Protein AF-A0A5C6DNH9-F1 (afdb_monomer_lite)

Structure (mmCIF, N/CA/C/O backbone):
data_AF-A0A5C6DNH9-F1
#
_entry.id   AF-A0A5C6DNH9-F1
#
loop_
_atom_site.group_PDB
_atom_site.id
_atom_site.type_symbol
_atom_site.label_atom_id
_atom_site.label_alt_id
_atom_site.label_comp_id
_atom_site.label_asym_id
_atom_site.label_entity_id
_atom_site.label_seq_id
_atom_site.pdbx_PDB_ins_code
_atom_site.Cartn_x
_atom_site.Cartn_y
_atom_site.Cartn_z
_atom_site.occupancy
_atom_site.B_iso_or_equiv
_atom_site.auth_seq_id
_atom_site.auth_comp_id
_atom_site.auth_asym_id
_atom_site.auth_atom_id
_atom_site.pdbx_PDB_model_num
ATOM 1 N N . MET A 1 1 ? -63.353 -4.041 6.474 1.00 52.16 1 MET A N 1
ATOM 2 C CA . MET A 1 1 ? -62.660 -2.887 5.861 1.00 52.16 1 MET A CA 1
ATOM 3 C C . MET A 1 1 ? -61.493 -2.494 6.761 1.00 52.16 1 MET A C 1
ATOM 5 O O . MET A 1 1 ? -61.759 -2.067 7.883 1.00 52.16 1 MET A O 1
ATOM 9 N N . PRO A 1 2 ? -60.228 -2.718 6.358 1.00 48.72 2 PRO A N 1
ATOM 10 C CA . PRO A 1 2 ? -59.071 -2.361 7.176 1.00 48.72 2 PRO A CA 1
ATOM 11 C C . PRO A 1 2 ? -58.943 -0.836 7.259 1.00 48.72 2 PRO A C 1
ATOM 13 O O . PRO A 1 2 ? -59.180 -0.130 6.280 1.00 48.72 2 PRO A O 1
ATOM 16 N N . ARG A 1 3 ? -58.626 -0.316 8.449 1.00 52.75 3 ARG A N 1
ATOM 17 C CA . ARG A 1 3 ? -58.593 1.125 8.727 1.00 52.75 3 ARG A CA 1
ATOM 18 C C . ARG A 1 3 ? -57.374 1.770 8.037 1.00 52.75 3 ARG A C 1
ATOM 20 O O . ARG A 1 3 ? -56.253 1.433 8.414 1.00 52.75 3 ARG A O 1
ATOM 27 N N . PRO A 1 4 ? -57.551 2.751 7.130 1.00 67.19 4 PRO A N 1
ATOM 28 C CA . PRO A 1 4 ? -56.453 3.375 6.373 1.00 67.19 4 PRO A CA 1
ATOM 29 C C . PRO A 1 4 ? -55.418 4.102 7.250 1.00 67.19 4 PRO A C 1
ATOM 31 O O . PRO A 1 4 ? -54.292 4.333 6.824 1.00 67.19 4 PRO A O 1
ATOM 34 N N . LYS A 1 5 ? -55.760 4.409 8.508 1.00 65.56 5 LYS A N 1
ATOM 35 C CA . LYS A 1 5 ? -54.849 5.058 9.462 1.00 65.56 5 LYS A CA 1
ATOM 36 C C . LYS A 1 5 ? -53.713 4.148 9.945 1.00 65.56 5 LYS A C 1
ATOM 38 O O . LYS A 1 5 ? -52.644 4.651 10.251 1.00 65.56 5 LYS A O 1
ATOM 43 N N . LEU A 1 6 ? -53.920 2.829 9.980 1.00 67.12 6 LEU A N 1
ATOM 44 C CA . LEU A 1 6 ? -52.903 1.882 10.460 1.00 67.12 6 LEU A CA 1
ATOM 45 C C . LEU A 1 6 ? -51.813 1.639 9.405 1.00 67.12 6 LEU A C 1
ATOM 47 O O . LEU A 1 6 ? -50.648 1.499 9.756 1.00 67.12 6 LEU A O 1
ATOM 51 N N . LEU A 1 7 ? -52.179 1.687 8.119 1.00 64.75 7 LEU A N 1
ATOM 52 C CA . LEU A 1 7 ? -51.222 1.600 7.013 1.00 64.75 7 LEU A CA 1
ATOM 53 C C . LEU A 1 7 ? -50.341 2.855 6.923 1.00 64.75 7 LEU A C 1
ATOM 55 O O . LEU A 1 7 ? -49.139 2.741 6.724 1.00 64.75 7 LEU A O 1
ATOM 59 N N . ALA A 1 8 ? -50.923 4.043 7.124 1.00 71.50 8 ALA A N 1
ATOM 60 C CA . ALA A 1 8 ? -50.179 5.302 7.092 1.00 71.50 8 ALA A CA 1
ATOM 61 C C . ALA A 1 8 ? -49.162 5.417 8.243 1.00 71.50 8 ALA A C 1
ATOM 63 O O . ALA A 1 8 ? -48.050 5.887 8.028 1.00 71.50 8 ALA A O 1
ATOM 64 N N . SER A 1 9 ? -49.506 4.945 9.448 1.00 70.06 9 SER A N 1
ATOM 65 C CA . SER A 1 9 ? -48.576 4.931 10.586 1.00 70.06 9 SER A CA 1
ATOM 66 C C . SER A 1 9 ? -47.449 3.903 10.432 1.00 70.06 9 SER A C 1
ATOM 68 O O . SER A 1 9 ? -46.332 4.178 10.858 1.00 70.06 9 SER A O 1
ATOM 70 N N . LEU A 1 10 ? -47.709 2.758 9.789 1.00 64.44 10 LEU A N 1
ATOM 71 C CA . LEU A 1 10 ? -46.668 1.779 9.450 1.00 64.44 10 LEU A CA 1
ATOM 72 C C . LEU A 1 10 ? -45.709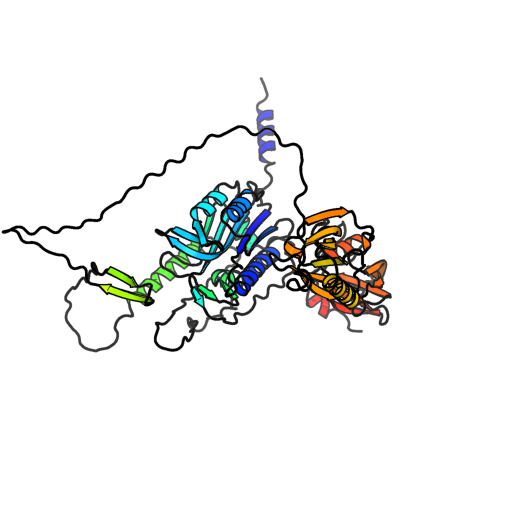 2.313 8.377 1.00 64.44 10 LEU A C 1
ATOM 74 O O . LEU A 1 10 ? -44.506 2.140 8.526 1.00 64.44 10 LEU A O 1
ATOM 78 N N . LEU A 1 11 ? -46.219 3.028 7.365 1.00 67.19 11 LEU A N 1
ATOM 79 C CA . LEU A 1 11 ? -45.390 3.617 6.305 1.00 67.19 11 LEU A CA 1
ATOM 80 C C . LEU A 1 11 ? -44.480 4.752 6.820 1.00 67.19 11 LEU A C 1
ATOM 82 O O . LEU A 1 11 ? -43.328 4.861 6.407 1.00 67.19 11 LEU A O 1
ATOM 86 N N . LEU A 1 12 ? -44.981 5.586 7.741 1.00 63.97 12 LEU A N 1
ATOM 87 C CA . LEU A 1 12 ? -44.195 6.658 8.368 1.00 63.97 12 LEU A CA 1
ATOM 88 C C . LEU A 1 12 ? -43.147 6.126 9.357 1.00 63.97 12 LEU A C 1
ATOM 90 O O . LEU A 1 12 ? -42.064 6.695 9.442 1.00 63.97 12 LEU A O 1
ATOM 94 N N . ALA A 1 13 ? -43.432 5.027 10.063 1.00 61.78 13 ALA A N 1
ATOM 95 C CA . ALA A 1 13 ? -42.454 4.384 10.941 1.00 61.78 13 ALA A CA 1
ATOM 96 C C . ALA A 1 13 ? -41.320 3.703 10.153 1.00 61.78 13 ALA A C 1
ATOM 98 O O . ALA A 1 13 ? -40.177 3.740 10.595 1.00 61.78 13 ALA A O 1
ATOM 99 N N . SER A 1 14 ? -41.601 3.146 8.966 1.00 58.88 14 SER A N 1
ATOM 100 C CA . SER A 1 14 ? -40.568 2.563 8.095 1.00 58.88 14 SER A CA 1
ATOM 101 C C . SER A 1 14 ? -39.658 3.599 7.424 1.00 58.88 14 SER A C 1
ATOM 103 O O . SER A 1 14 ? -38.517 3.280 7.120 1.00 58.88 14 SER A O 1
ATOM 105 N N . LEU A 1 15 ? -40.124 4.837 7.221 1.00 57.81 15 LEU A N 1
ATOM 106 C CA . LEU A 1 15 ? -39.320 5.915 6.623 1.00 57.81 15 LEU A CA 1
ATOM 107 C C . LEU A 1 15 ? -38.423 6.641 7.642 1.00 57.81 15 LEU A C 1
ATOM 109 O O . LEU A 1 15 ? -37.451 7.277 7.252 1.00 57.81 15 LEU A O 1
ATOM 113 N N . ALA A 1 16 ? -38.725 6.544 8.941 1.00 55.66 16 ALA A N 1
ATOM 114 C CA . ALA A 1 16 ? -37.936 7.165 10.012 1.00 55.66 16 ALA A CA 1
ATOM 115 C C . ALA A 1 16 ? -36.774 6.286 10.521 1.00 55.66 16 ALA A C 1
ATOM 117 O O . ALA A 1 16 ? -36.030 6.709 11.401 1.00 55.66 16 ALA A O 1
ATOM 118 N N . LEU A 1 17 ? -36.635 5.068 9.988 1.00 54.50 17 LEU A N 1
ATOM 119 C CA . LEU A 1 17 ? -35.611 4.090 10.367 1.00 54.50 17 LEU A CA 1
ATOM 120 C C . LEU A 1 17 ? -34.578 3.849 9.263 1.00 54.50 17 LEU A C 1
ATOM 122 O O . LEU A 1 17 ? -33.824 2.890 9.367 1.00 54.50 17 LEU A O 1
ATOM 126 N N . CYS A 1 18 ? -34.514 4.686 8.224 1.00 52.69 18 CYS A N 1
ATOM 127 C CA . CYS A 1 18 ? -33.343 4.688 7.353 1.00 52.69 18 CYS A CA 1
ATOM 128 C C . CYS A 1 18 ? -32.177 5.252 8.179 1.00 52.69 18 CYS A C 1
ATOM 130 O O . CYS A 1 18 ? -32.200 6.457 8.458 1.00 52.69 18 CYS A O 1
ATOM 132 N N . PRO A 1 19 ? -31.211 4.427 8.638 1.00 57.03 19 PRO A N 1
ATOM 133 C CA . PRO A 1 19 ? -30.009 4.962 9.254 1.00 57.03 19 PRO A CA 1
ATOM 134 C C . PRO A 1 19 ? -29.428 5.982 8.278 1.00 57.03 19 PRO A C 1
ATOM 136 O O . PRO A 1 19 ? -29.387 5.743 7.072 1.00 57.03 19 PRO A O 1
ATOM 139 N N . SER A 1 20 ? -29.082 7.163 8.784 1.00 51.62 20 SER A N 1
ATOM 140 C CA . SER A 1 20 ? -28.405 8.172 7.983 1.00 51.62 20 SER A CA 1
ATOM 141 C C . SER A 1 20 ? -27.136 7.539 7.420 1.00 51.62 20 SER A C 1
ATOM 143 O O . SER A 1 20 ? -26.208 7.266 8.182 1.00 51.62 20 SER A O 1
ATOM 145 N N . ALA A 1 21 ? -27.178 7.293 6.115 1.00 54.09 21 ALA A N 1
ATOM 146 C CA . ALA A 1 21 ? -26.143 6.837 5.202 1.00 54.09 21 ALA A CA 1
ATOM 147 C C . ALA A 1 21 ? -24.897 7.739 5.278 1.00 54.09 21 ALA A C 1
ATOM 149 O O . ALA A 1 21 ? -24.636 8.587 4.427 1.00 54.09 21 ALA A O 1
ATOM 150 N N . ASN A 1 22 ? -24.172 7.642 6.389 1.00 56.81 22 ASN A N 1
ATOM 151 C CA . ASN A 1 22 ? -22.801 8.101 6.469 1.00 56.81 22 ASN A CA 1
ATOM 152 C C . ASN A 1 22 ? -21.964 6.973 5.890 1.00 56.81 22 ASN A C 1
ATOM 154 O O . ASN A 1 22 ? -22.113 5.837 6.336 1.00 56.81 22 ASN A O 1
ATOM 158 N N . ALA A 1 23 ? -21.091 7.292 4.937 1.00 59.38 23 ALA A N 1
ATOM 159 C CA . ALA A 1 23 ? -20.119 6.332 4.451 1.00 59.38 23 ALA A CA 1
ATOM 160 C C . ALA A 1 23 ? -19.394 5.694 5.642 1.00 59.38 23 ALA A C 1
ATOM 162 O O . ALA A 1 23 ? -18.852 6.401 6.497 1.00 59.38 23 ALA A O 1
ATOM 163 N N . GLU A 1 24 ? -19.502 4.375 5.782 1.00 87.56 24 GLU A N 1
ATOM 164 C CA . GLU A 1 24 ? -19.132 3.738 7.044 1.00 87.56 24 GLU A CA 1
ATOM 165 C C . GLU A 1 24 ? -17.628 3.463 7.071 1.00 87.56 24 GLU A C 1
ATOM 167 O O . GLU A 1 24 ? -16.985 3.658 8.109 1.00 87.56 24 GLU A O 1
ATOM 172 N N . ARG A 1 25 ? -17.046 3.115 5.913 1.00 96.69 25 ARG A N 1
ATOM 173 C CA . ARG A 1 25 ? -15.617 2.837 5.755 1.00 96.69 25 ARG A CA 1
ATOM 174 C C . ARG A 1 25 ? -15.030 3.371 4.446 1.00 96.69 25 ARG A C 1
ATOM 176 O O . ARG A 1 25 ? -15.693 3.528 3.422 1.00 96.69 25 ARG A O 1
ATOM 183 N N . LEU A 1 26 ? -13.721 3.590 4.487 1.00 97.75 26 LEU A N 1
ATOM 184 C CA . LEU A 1 26 ? -12.861 3.933 3.368 1.00 97.75 26 LEU A CA 1
ATOM 185 C C . LEU A 1 26 ? -11.859 2.798 3.129 1.00 97.75 26 LEU A C 1
ATOM 187 O O . LEU A 1 26 ? -10.999 2.523 3.966 1.00 97.75 26 LEU A O 1
ATOM 191 N N . PHE A 1 27 ? -11.951 2.155 1.969 1.00 98.25 27 PHE A N 1
ATOM 192 C CA . PHE A 1 27 ? -11.012 1.136 1.512 1.00 98.25 27 PHE A CA 1
ATOM 193 C C . PHE A 1 27 ? -9.989 1.767 0.576 1.00 98.25 27 PHE A C 1
ATOM 195 O O . PHE A 1 27 ? -10.361 2.343 -0.441 1.00 98.25 27 PHE A O 1
ATOM 202 N N . VAL A 1 28 ? -8.703 1.631 0.880 1.00 98.31 28 VAL A N 1
ATOM 203 C CA . VAL A 1 28 ? -7.607 2.170 0.070 1.00 98.31 28 VAL A CA 1
ATOM 204 C C . VAL A 1 28 ? -6.694 1.025 -0.352 1.00 98.31 28 VAL A C 1
ATOM 206 O O . VAL A 1 28 ? -6.032 0.409 0.479 1.00 98.31 28 VAL A O 1
ATOM 209 N N . LEU A 1 29 ? -6.651 0.734 -1.649 1.00 98.31 29 LEU A N 1
ATOM 210 C CA . LEU A 1 29 ? -5.720 -0.205 -2.261 1.00 98.31 29 LEU A CA 1
ATOM 211 C C . LEU A 1 29 ? -4.593 0.580 -2.935 1.00 98.31 29 LEU A C 1
ATOM 213 O O . LEU A 1 29 ? -4.816 1.243 -3.946 1.00 98.31 29 LEU A O 1
ATOM 217 N N . ILE A 1 30 ? -3.388 0.488 -2.384 1.00 98.25 30 ILE A N 1
ATOM 218 C CA . ILE A 1 30 ? -2.192 1.161 -2.893 1.00 98.25 30 ILE A CA 1
ATOM 219 C C . ILE A 1 30 ? -1.320 0.111 -3.581 1.00 98.25 30 ILE A C 1
ATOM 221 O O . ILE A 1 30 ? -0.808 -0.798 -2.929 1.00 98.25 30 ILE A O 1
ATOM 225 N N . ALA A 1 31 ? -1.155 0.226 -4.894 1.00 98.25 31 ALA A N 1
ATOM 226 C CA . ALA A 1 31 ? -0.317 -0.651 -5.699 1.00 98.25 31 ALA A CA 1
ATOM 227 C C . ALA A 1 31 ? 0.912 0.118 -6.194 1.00 98.25 31 ALA A C 1
ATOM 229 O O . ALA A 1 31 ? 0.771 1.059 -6.975 1.00 98.25 31 ALA A O 1
ATOM 230 N N . GLY A 1 32 ? 2.104 -0.273 -5.735 1.00 97.75 32 GLY A N 1
ATOM 231 C CA . GLY A 1 32 ? 3.360 0.393 -6.075 1.00 97.75 32 GLY A CA 1
ATOM 232 C C . GLY A 1 32 ? 4.406 -0.534 -6.683 1.00 97.75 32 GLY A C 1
ATOM 233 O O . GLY A 1 32 ? 4.856 -1.475 -6.031 1.00 97.75 32 GLY A O 1
ATOM 234 N N . ASP A 1 33 ? 4.827 -0.256 -7.918 1.00 96.50 33 ASP A N 1
ATOM 235 C CA . ASP A 1 33 ? 5.885 -0.988 -8.620 1.00 96.50 33 ASP A CA 1
ATOM 236 C C . ASP A 1 33 ? 7.262 -0.740 -7.981 1.00 96.50 33 ASP A C 1
ATOM 238 O O . ASP A 1 33 ? 8.076 0.050 -8.455 1.00 96.50 33 ASP A O 1
ATOM 242 N N . THR A 1 34 ? 7.542 -1.453 -6.894 1.00 96.62 34 THR A N 1
ATOM 243 C CA . THR A 1 34 ? 8.844 -1.447 -6.214 1.00 96.62 34 THR A CA 1
ATOM 244 C C . THR A 1 34 ? 9.829 -2.456 -6.811 1.00 96.62 34 THR A C 1
ATOM 246 O O . THR A 1 34 ? 10.883 -2.704 -6.231 1.00 96.62 34 THR A O 1
ATOM 249 N N . SER A 1 35 ? 9.522 -3.048 -7.973 1.00 93.69 35 SER A N 1
ATOM 250 C CA . SER A 1 35 ? 10.409 -4.025 -8.622 1.00 93.69 35 SER A CA 1
ATOM 251 C C . SER A 1 35 ? 11.629 -3.384 -9.289 1.00 93.69 35 SER A C 1
ATOM 253 O O . SER A 1 35 ? 12.646 -4.044 -9.504 1.00 93.69 35 SER A O 1
ATOM 255 N N . ASN A 1 36 ? 11.539 -2.093 -9.608 1.00 91.25 36 ASN A N 1
ATOM 256 C CA . ASN A 1 36 ? 12.603 -1.334 -10.242 1.00 91.25 36 ASN A CA 1
ATOM 257 C C . ASN A 1 36 ? 13.508 -0.676 -9.192 1.00 91.25 36 ASN A C 1
ATOM 259 O O . ASN A 1 36 ? 13.143 0.345 -8.611 1.00 91.25 36 ASN A O 1
ATOM 263 N N . GLU A 1 37 ? 14.721 -1.211 -9.024 1.00 91.06 37 GLU A N 1
ATOM 264 C CA . GLU A 1 37 ? 15.728 -0.738 -8.056 1.00 91.06 37 GLU A CA 1
ATOM 265 C C . GLU A 1 37 ? 16.055 0.765 -8.159 1.00 91.06 37 GLU A C 1
ATOM 267 O O . GLU A 1 37 ? 16.516 1.368 -7.196 1.00 91.06 37 GLU A O 1
ATOM 272 N N . VAL A 1 38 ? 15.836 1.404 -9.316 1.00 88.81 38 VAL A N 1
ATOM 273 C CA . VAL A 1 38 ? 16.143 2.835 -9.509 1.00 88.81 38 VAL A CA 1
ATOM 274 C C . VAL A 1 38 ? 15.109 3.743 -8.839 1.00 88.81 38 VAL A C 1
ATOM 276 O O . VAL A 1 38 ? 15.419 4.886 -8.501 1.00 88.81 38 VAL A O 1
ATOM 279 N N . VAL A 1 39 ? 13.871 3.273 -8.697 1.00 91.56 39 VAL A N 1
ATOM 280 C CA . VAL A 1 39 ? 12.738 4.079 -8.215 1.00 91.56 39 VAL A CA 1
ATOM 281 C C . VAL A 1 39 ? 12.027 3.462 -7.014 1.00 91.56 39 VAL A C 1
ATOM 283 O O . VAL A 1 39 ? 11.121 4.095 -6.474 1.00 91.56 39 VAL A O 1
ATOM 286 N N . SER A 1 40 ? 12.417 2.250 -6.606 1.00 92.75 40 SER A N 1
ATOM 287 C CA . SER A 1 40 ? 11.776 1.475 -5.541 1.00 92.75 40 SER A CA 1
ATOM 288 C C . SER A 1 40 ? 11.642 2.285 -4.261 1.00 92.75 40 SER A C 1
ATOM 290 O O . SER A 1 40 ? 10.551 2.357 -3.707 1.00 92.75 40 SER A O 1
ATOM 292 N N . ASP A 1 41 ? 12.711 2.968 -3.852 1.00 90.12 41 ASP A N 1
ATOM 293 C CA . ASP A 1 41 ? 12.749 3.738 -2.608 1.00 90.12 41 ASP A CA 1
ATOM 294 C C . ASP A 1 41 ? 11.771 4.920 -2.644 1.00 90.12 41 ASP A C 1
ATOM 296 O O . ASP A 1 41 ? 11.051 5.173 -1.678 1.00 90.12 41 ASP A O 1
ATOM 300 N N . GLY A 1 42 ? 11.707 5.636 -3.773 1.00 90.81 42 GLY A N 1
ATOM 301 C CA . GLY A 1 42 ? 10.772 6.746 -3.961 1.00 90.81 42 GLY A CA 1
ATOM 302 C C . GLY A 1 42 ? 9.314 6.283 -4.007 1.00 90.81 42 GLY A C 1
ATOM 303 O O . GLY A 1 42 ? 8.441 6.932 -3.430 1.00 90.81 42 GLY A O 1
ATOM 304 N N . ILE A 1 43 ? 9.046 5.144 -4.653 1.00 94.62 43 ILE A N 1
ATOM 305 C CA . ILE A 1 43 ? 7.708 4.540 -4.703 1.00 94.62 43 ILE A CA 1
ATOM 306 C C . ILE A 1 43 ? 7.284 4.064 -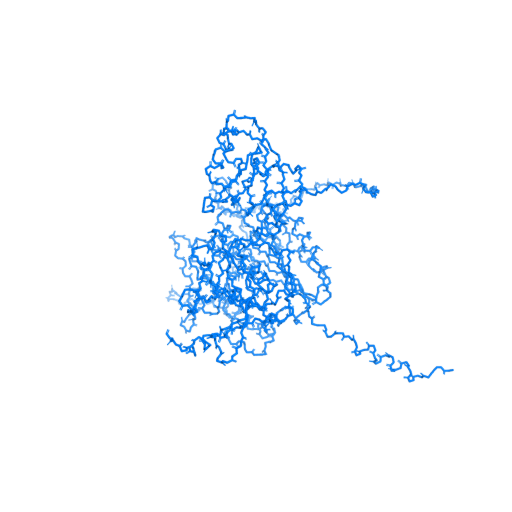3.314 1.00 94.62 43 ILE A C 1
ATOM 308 O O . ILE A 1 43 ? 6.202 4.433 -2.863 1.00 94.62 43 ILE A O 1
ATOM 312 N N . GLN A 1 44 ? 8.137 3.323 -2.604 1.00 94.44 44 GLN A N 1
ATOM 313 C CA . GLN A 1 44 ? 7.854 2.837 -1.252 1.00 94.44 44 GLN A CA 1
ATOM 314 C C . GLN A 1 44 ? 7.566 3.999 -0.294 1.00 94.44 44 GLN A C 1
ATOM 316 O O . GLN A 1 44 ? 6.575 3.985 0.434 1.00 94.44 44 GLN A O 1
ATOM 321 N N . ARG A 1 45 ? 8.358 5.070 -0.375 1.00 91.25 45 ARG A N 1
ATOM 322 C CA . ARG A 1 45 ? 8.130 6.290 0.403 1.00 91.25 45 ARG A CA 1
ATOM 323 C C . ARG A 1 45 ? 6.783 6.947 0.095 1.00 91.25 45 ARG A C 1
ATOM 325 O O . ARG A 1 45 ? 6.088 7.385 1.005 1.00 91.25 45 ARG A O 1
ATOM 332 N N . ASN A 1 46 ? 6.373 7.010 -1.172 1.00 93.62 46 ASN A N 1
ATOM 333 C CA . ASN A 1 46 ? 5.040 7.503 -1.536 1.00 93.62 46 ASN A CA 1
ATOM 334 C C . ASN A 1 46 ? 3.916 6.622 -1.002 1.00 93.62 46 ASN A C 1
ATOM 336 O O . ASN A 1 46 ? 2.922 7.157 -0.515 1.00 93.62 46 ASN A O 1
ATOM 340 N N . MET A 1 47 ? 4.075 5.299 -1.048 1.00 95.50 47 MET A N 1
ATOM 341 C CA . MET A 1 47 ? 3.111 4.367 -0.461 1.00 95.50 47 MET A CA 1
ATOM 342 C C . MET A 1 47 ? 2.911 4.652 1.033 1.00 95.50 47 MET A C 1
ATOM 344 O O . MET A 1 47 ? 1.772 4.732 1.500 1.00 95.50 47 MET A O 1
ATOM 348 N N . GLU A 1 48 ? 4.002 4.878 1.767 1.00 93.00 48 GLU A N 1
ATOM 349 C CA . GLU A 1 48 ? 3.971 5.265 3.180 1.00 93.00 48 GLU A CA 1
ATOM 350 C C . GLU A 1 48 ? 3.301 6.626 3.390 1.00 93.00 48 GLU A C 1
ATOM 352 O O . GLU A 1 48 ? 2.415 6.743 4.234 1.00 93.00 48 GLU A O 1
ATOM 357 N N . TRP A 1 49 ? 3.633 7.638 2.586 1.00 92.12 49 TRP A N 1
ATOM 358 C CA . TRP A 1 49 ? 3.022 8.967 2.701 1.00 92.12 49 TRP A CA 1
ATOM 359 C C . TRP A 1 49 ? 1.523 8.967 2.430 1.00 92.12 49 TRP A C 1
ATOM 361 O O . TRP A 1 49 ? 0.773 9.649 3.129 1.00 92.12 49 TRP A O 1
ATOM 371 N N . ILE A 1 50 ? 1.067 8.201 1.440 1.00 94.44 50 ILE A N 1
ATOM 372 C CA . ILE A 1 50 ? -0.361 8.041 1.148 1.00 94.44 50 ILE A CA 1
ATOM 373 C C . ILE A 1 50 ? -1.048 7.380 2.343 1.00 94.44 50 ILE A C 1
ATOM 375 O O . ILE A 1 50 ? -2.043 7.903 2.847 1.00 94.44 50 ILE A O 1
ATOM 379 N N . ARG A 1 51 ? -0.495 6.269 2.844 1.00 94.81 51 ARG A N 1
ATOM 380 C CA . ARG A 1 51 ? -1.013 5.562 4.022 1.00 94.81 51 ARG A CA 1
ATOM 381 C C . ARG A 1 51 ? -1.123 6.494 5.227 1.00 94.81 51 ARG A C 1
ATOM 383 O O . ARG A 1 51 ? -2.182 6.571 5.845 1.00 94.81 51 ARG A O 1
ATOM 390 N N . ASP A 1 52 ? -0.056 7.215 5.540 1.00 91.56 52 ASP A N 1
ATOM 391 C CA . ASP A 1 52 ? 0.004 8.093 6.707 1.00 91.56 52 ASP A CA 1
ATOM 392 C C . ASP A 1 52 ? -0.952 9.286 6.557 1.00 91.56 52 ASP A C 1
ATOM 394 O O . ASP A 1 52 ? -1.601 9.690 7.524 1.00 91.56 52 ASP A O 1
ATOM 398 N N . THR A 1 53 ? -1.127 9.793 5.333 1.00 92.88 53 THR A N 1
ATOM 399 C CA . THR A 1 53 ? -2.129 10.817 5.007 1.00 92.88 53 THR A CA 1
ATOM 400 C C . THR A 1 53 ? -3.536 10.320 5.338 1.00 92.88 53 THR A C 1
ATOM 402 O O . THR A 1 53 ? -4.252 11.006 6.073 1.00 92.88 53 THR A O 1
ATOM 405 N N . PHE A 1 54 ? -3.913 9.113 4.900 1.00 94.94 54 PHE A N 1
ATOM 406 C CA . PHE A 1 54 ? -5.219 8.528 5.223 1.00 94.94 54 PHE A CA 1
ATOM 407 C C . PHE A 1 54 ? -5.389 8.250 6.720 1.00 94.94 54 PHE A C 1
ATOM 409 O O . PHE A 1 54 ? -6.412 8.645 7.277 1.00 94.94 54 PHE A O 1
ATOM 416 N N . TYR A 1 55 ? -4.394 7.673 7.402 1.00 94.19 55 TYR A N 1
ATOM 417 C CA . TYR A 1 55 ? -4.468 7.451 8.855 1.00 94.19 55 TYR A CA 1
ATOM 418 C C . TYR A 1 55 ? -4.588 8.748 9.651 1.00 94.19 55 TYR A C 1
ATOM 420 O O . TYR A 1 55 ? -5.276 8.804 10.668 1.00 94.19 55 TYR A O 1
ATOM 428 N N . SER A 1 56 ? -3.943 9.818 9.188 1.00 92.25 56 SER A N 1
ATOM 429 C CA . SER A 1 56 ? -4.071 11.130 9.818 1.00 92.25 56 SER A CA 1
ATOM 430 C C . SER A 1 56 ? -5.435 11.780 9.572 1.00 92.25 56 SER A C 1
ATOM 432 O O . SER A 1 56 ? -5.760 12.761 10.241 1.00 92.25 56 SER A O 1
ATOM 434 N N . GLY A 1 57 ? -6.206 11.303 8.591 1.00 93.19 57 GLY A N 1
ATOM 435 C CA . GLY A 1 57 ? -7.465 11.895 8.141 1.00 93.19 57 GLY A CA 1
ATOM 436 C C . GLY A 1 57 ? -8.722 11.121 8.521 1.00 93.19 57 GLY A C 1
ATOM 437 O O . GLY A 1 57 ? -9.789 11.728 8.630 1.00 93.19 57 GLY A O 1
ATOM 438 N N . VAL A 1 58 ? -8.597 9.808 8.716 1.00 95.25 58 VAL A N 1
ATOM 439 C CA . VAL A 1 58 ? -9.707 8.869 8.907 1.00 95.25 58 VAL A CA 1
ATOM 440 C C . VAL A 1 58 ? -9.391 7.923 10.072 1.00 95.25 58 VAL A C 1
ATOM 442 O O . VAL A 1 58 ? -8.284 7.383 10.115 1.00 95.25 58 VAL A O 1
ATOM 445 N N . PRO A 1 59 ? -10.331 7.692 11.009 1.00 95.38 59 PRO A N 1
ATOM 446 C CA . PRO A 1 59 ? -10.127 6.754 12.109 1.00 95.38 59 PRO A CA 1
ATOM 447 C C . PRO A 1 59 ? -9.884 5.321 11.642 1.00 95.38 59 PRO A C 1
ATOM 449 O O . PRO A 1 59 ? -10.513 4.863 10.690 1.00 95.38 59 PRO A O 1
ATOM 452 N N . ASN A 1 60 ? -9.048 4.576 12.371 1.00 93.12 60 ASN A N 1
ATOM 453 C CA . ASN A 1 60 ? -8.712 3.181 12.045 1.00 93.12 60 ASN A CA 1
ATOM 454 C C . ASN A 1 60 ? -9.941 2.263 11.961 1.00 93.12 60 ASN A C 1
ATOM 456 O O . ASN A 1 60 ? -9.948 1.322 11.179 1.00 93.12 60 ASN A O 1
ATOM 460 N N . SER A 1 61 ? -10.995 2.536 12.738 1.00 92.69 61 SER A N 1
ATOM 461 C CA . SER A 1 61 ? -12.251 1.774 12.680 1.00 92.69 61 SER A CA 1
ATOM 462 C C . SER A 1 61 ? -13.007 1.945 11.357 1.00 92.69 61 SER A C 1
ATOM 464 O O . SER A 1 61 ? -13.862 1.125 11.035 1.00 92.69 61 SER A O 1
ATOM 466 N N . GLN A 1 62 ? -12.691 2.993 10.594 1.00 96.31 62 GLN A N 1
ATOM 467 C CA . GLN A 1 62 ? -13.337 3.355 9.333 1.00 96.31 62 GLN A CA 1
ATOM 468 C C . GLN A 1 62 ? -12.361 3.345 8.153 1.00 96.31 62 GLN A C 1
ATOM 470 O O . GLN A 1 62 ? -12.728 3.767 7.061 1.00 96.31 62 GLN A O 1
ATOM 475 N N . LEU A 1 63 ? -11.119 2.900 8.344 1.00 97.00 63 LEU A N 1
ATOM 476 C CA . LEU A 1 63 ? -10.084 2.915 7.317 1.00 97.00 63 LEU A CA 1
ATOM 477 C C . LEU A 1 63 ? -9.482 1.524 7.147 1.00 97.00 63 LEU A C 1
ATOM 479 O O . LEU A 1 63 ? -8.975 0.930 8.094 1.00 97.00 63 LEU A O 1
ATOM 483 N N . VAL A 1 64 ? -9.469 1.035 5.909 1.00 96.56 64 VAL A N 1
ATOM 484 C CA . VAL A 1 64 ? -8.804 -0.214 5.534 1.00 96.56 64 VAL A CA 1
ATOM 485 C C . VAL A 1 64 ? -7.800 0.089 4.433 1.00 96.56 64 VAL A C 1
ATOM 487 O O . VAL A 1 64 ? -8.188 0.304 3.288 1.00 96.56 64 VAL A O 1
ATOM 490 N N . VAL A 1 65 ? -6.507 0.080 4.759 1.00 96.88 65 VAL A N 1
ATOM 491 C CA . VAL A 1 65 ? -5.429 0.261 3.774 1.00 96.88 65 VAL A CA 1
ATOM 492 C C . VAL A 1 65 ? -4.804 -1.089 3.437 1.00 96.88 65 VAL A C 1
ATOM 494 O O . VAL A 1 65 ? -4.446 -1.852 4.332 1.00 96.88 65 VAL A O 1
ATOM 497 N N . ARG A 1 66 ? -4.655 -1.387 2.146 1.00 96.94 66 ARG A N 1
ATOM 498 C CA . ARG A 1 66 ? -3.955 -2.571 1.636 1.00 96.94 66 ARG A CA 1
ATOM 499 C C . ARG A 1 66 ? -2.860 -2.159 0.668 1.00 96.94 66 ARG A C 1
ATOM 501 O O . ARG A 1 66 ? -3.066 -1.273 -0.159 1.00 96.94 66 ARG A O 1
ATOM 508 N N . PHE A 1 67 ? -1.735 -2.858 0.743 1.00 97.06 67 PHE A N 1
ATOM 509 C CA . PHE A 1 67 ? -0.608 -2.671 -0.157 1.00 97.06 67 PHE A CA 1
ATOM 510 C C . PHE A 1 67 ? -0.462 -3.846 -1.118 1.00 97.06 67 PHE A C 1
ATOM 512 O O . PHE A 1 67 ? -0.598 -5.004 -0.725 1.00 97.06 67 PHE A O 1
ATOM 519 N N . LEU A 1 68 ? -0.138 -3.528 -2.366 1.00 97.06 68 LEU A N 1
ATOM 520 C CA . LEU A 1 68 ? 0.442 -4.447 -3.335 1.00 97.06 68 LEU A CA 1
ATOM 521 C C . LEU A 1 68 ? 1.790 -3.869 -3.755 1.00 97.06 68 LEU A C 1
ATOM 523 O O . LEU A 1 68 ? 1.853 -2.715 -4.172 1.00 97.06 68 LEU A O 1
ATOM 527 N N . GLU A 1 69 ? 2.854 -4.655 -3.638 1.00 96.06 69 GLU A N 1
ATOM 528 C CA . GLU A 1 69 ? 4.219 -4.207 -3.920 1.00 96.06 69 GLU A CA 1
ATOM 529 C C . GLU A 1 69 ? 5.092 -5.322 -4.502 1.00 96.06 69 GLU A C 1
ATOM 531 O O . GLU A 1 69 ? 4.787 -6.518 -4.406 1.00 96.06 69 GLU A O 1
ATOM 536 N N . GLY A 1 70 ? 6.198 -4.909 -5.117 1.00 90.88 70 GLY A N 1
ATOM 537 C CA . GLY A 1 70 ? 7.230 -5.783 -5.654 1.00 90.88 70 GLY A CA 1
ATOM 538 C C . GLY A 1 70 ? 6.715 -6.735 -6.731 1.00 90.88 70 GLY A C 1
ATOM 539 O O . GLY A 1 70 ? 5.850 -6.404 -7.539 1.00 90.88 70 GLY A O 1
ATOM 540 N N . GLN A 1 71 ? 7.241 -7.959 -6.720 1.00 87.62 71 GLN A N 1
ATOM 541 C CA . GLN A 1 71 ? 6.917 -9.001 -7.707 1.00 87.62 71 GLN A CA 1
ATOM 542 C C . GLN A 1 71 ? 5.488 -9.554 -7.578 1.00 87.62 71 GLN A C 1
ATOM 544 O O . GLN A 1 71 ? 5.037 -10.313 -8.431 1.00 87.62 71 GLN A O 1
ATOM 549 N N . LYS A 1 72 ? 4.761 -9.197 -6.509 1.00 88.31 72 LYS A N 1
ATOM 550 C CA . LYS A 1 72 ? 3.361 -9.606 -6.320 1.00 88.31 72 LYS A CA 1
ATOM 551 C C . LYS A 1 72 ? 2.403 -8.785 -7.184 1.00 88.31 72 LYS A C 1
ATOM 553 O O . LYS A 1 72 ? 1.246 -9.170 -7.337 1.00 88.31 72 LYS A O 1
ATOM 558 N N . ILE A 1 73 ? 2.865 -7.672 -7.754 1.00 96.69 73 ILE A N 1
ATOM 559 C CA . ILE A 1 73 ? 2.067 -6.856 -8.660 1.00 96.69 73 ILE A CA 1
ATOM 560 C C . ILE A 1 73 ? 1.995 -7.537 -10.023 1.00 96.69 73 ILE A C 1
ATOM 562 O O . ILE A 1 73 ? 2.967 -7.599 -10.768 1.00 96.69 73 ILE A O 1
ATOM 566 N N . ASN A 1 74 ? 0.801 -8.006 -10.356 1.00 97.44 74 ASN A N 1
ATOM 567 C CA . ASN A 1 74 ? 0.412 -8.417 -11.696 1.00 97.44 74 ASN A CA 1
ATOM 568 C C . ASN A 1 74 ? -1.078 -8.100 -11.903 1.00 97.44 74 ASN A C 1
ATOM 570 O O . ASN A 1 74 ? -1.782 -7.712 -10.963 1.00 97.44 74 ASN A O 1
ATOM 574 N N . GLN A 1 75 ? -1.570 -8.272 -13.130 1.00 98.12 75 GLN A N 1
ATOM 575 C CA . GLN A 1 75 ? -2.955 -7.961 -13.490 1.00 98.12 75 GLN A CA 1
ATOM 576 C C . GLN A 1 75 ? -3.965 -8.705 -12.606 1.00 98.12 75 GLN A C 1
ATOM 578 O O . GLN A 1 75 ? -4.889 -8.090 -12.072 1.00 98.12 75 GLN A O 1
ATOM 583 N N . ALA A 1 76 ? -3.772 -10.012 -12.405 1.00 97.94 76 ALA A N 1
ATOM 584 C CA . ALA A 1 76 ? -4.671 -10.832 -11.597 1.00 97.94 76 ALA A CA 1
ATOM 585 C C . ALA A 1 76 ? -4.676 -10.401 -10.122 1.00 97.94 76 ALA A C 1
ATOM 587 O O . ALA A 1 76 ? -5.739 -10.342 -9.508 1.00 97.94 76 ALA A O 1
ATOM 588 N N . ALA A 1 77 ? -3.517 -10.047 -9.566 1.00 97.25 77 ALA A N 1
ATOM 589 C CA . ALA A 1 77 ? -3.389 -9.574 -8.193 1.00 97.25 77 ALA A CA 1
ATOM 590 C C . ALA A 1 77 ? -4.079 -8.218 -7.984 1.00 97.25 77 ALA A C 1
ATOM 592 O O . ALA A 1 77 ? -4.792 -8.054 -6.994 1.00 97.25 77 ALA A O 1
ATOM 593 N N . ILE A 1 78 ? -3.925 -7.268 -8.915 1.00 98.44 78 ILE A N 1
ATOM 594 C CA . ILE A 1 78 ? -4.593 -5.958 -8.846 1.00 98.44 78 ILE A CA 1
ATOM 595 C C . ILE A 1 78 ? -6.109 -6.132 -8.948 1.00 98.44 78 ILE A C 1
ATOM 597 O O . ILE A 1 78 ? -6.839 -5.745 -8.033 1.00 98.44 78 ILE A O 1
ATOM 601 N N . LEU A 1 79 ? -6.589 -6.744 -10.035 1.00 98.50 79 LEU A N 1
ATOM 602 C CA . LEU A 1 79 ? -8.024 -6.891 -10.283 1.00 98.50 79 LEU A CA 1
ATOM 603 C C . LEU A 1 79 ? -8.687 -7.772 -9.219 1.00 98.50 79 LEU A C 1
ATOM 605 O O . LEU A 1 79 ? -9.763 -7.436 -8.727 1.00 98.50 79 LEU A O 1
ATOM 609 N N . GLY A 1 80 ? -8.015 -8.848 -8.802 1.00 97.94 80 GLY A N 1
ATOM 610 C CA . GLY A 1 80 ? -8.451 -9.726 -7.721 1.00 97.94 80 GLY A CA 1
ATOM 611 C C . GLY A 1 80 ? -8.513 -9.017 -6.369 1.00 97.94 80 GLY A C 1
ATOM 612 O O . GLY A 1 80 ? -9.482 -9.200 -5.636 1.00 97.94 80 GLY A O 1
ATOM 613 N N . SER A 1 81 ? -7.547 -8.149 -6.054 1.00 97.75 81 SER A N 1
ATOM 614 C CA . SER A 1 81 ? -7.567 -7.363 -4.813 1.00 97.75 81 SER A CA 1
ATOM 615 C C . SER A 1 81 ? -8.713 -6.363 -4.792 1.00 97.75 81 SER A C 1
ATOM 617 O O . SER A 1 81 ? -9.404 -6.275 -3.779 1.00 97.75 81 SER A O 1
ATOM 619 N N . ILE A 1 82 ? -8.975 -5.674 -5.911 1.00 98.25 82 ILE A N 1
ATOM 620 C CA . ILE A 1 82 ? -10.159 -4.814 -6.039 1.00 98.25 82 ILE A CA 1
ATOM 621 C C . ILE A 1 82 ? -11.413 -5.673 -5.859 1.00 98.25 82 ILE A C 1
ATOM 623 O O . ILE A 1 82 ? -12.241 -5.371 -5.006 1.00 98.25 82 ILE A O 1
ATOM 627 N N . ALA A 1 83 ? -11.544 -6.784 -6.591 1.00 97.88 83 ALA A N 1
ATOM 628 C CA . ALA A 1 83 ? -12.686 -7.696 -6.505 1.00 97.88 83 ALA A CA 1
ATOM 629 C C . ALA A 1 83 ? -12.927 -8.234 -5.082 1.00 97.88 83 ALA A C 1
ATOM 631 O O . ALA A 1 83 ? -14.079 -8.334 -4.667 1.00 97.88 83 ALA A O 1
ATOM 632 N N . ALA A 1 84 ? -11.872 -8.482 -4.308 1.00 96.62 84 ALA A N 1
ATOM 633 C CA . ALA A 1 84 ? -11.953 -8.989 -2.942 1.00 96.62 84 ALA A CA 1
ATOM 634 C C . ALA A 1 84 ? -12.234 -7.913 -1.874 1.00 96.62 84 ALA A C 1
ATOM 636 O O . ALA A 1 84 ? -12.508 -8.270 -0.729 1.00 96.62 84 ALA A O 1
ATOM 637 N N . CYS A 1 85 ? -12.182 -6.613 -2.199 1.00 96.50 85 CYS A N 1
ATOM 638 C CA . CYS A 1 85 ? -12.529 -5.555 -1.243 1.00 96.50 85 CYS A CA 1
ATOM 639 C C . CYS A 1 85 ? -14.013 -5.666 -0.817 1.00 96.50 85 CYS A C 1
ATOM 641 O O . CYS A 1 85 ? -14.885 -5.560 -1.691 1.00 96.50 85 CYS A O 1
ATOM 643 N N . PRO A 1 86 ? -14.318 -5.851 0.484 1.00 96.38 86 PRO A N 1
ATOM 644 C CA . PRO A 1 86 ? -15.680 -6.040 0.990 1.00 96.38 86 PRO A CA 1
ATOM 645 C C . PRO A 1 86 ? -16.397 -4.690 1.167 1.00 96.38 86 PRO A C 1
ATOM 647 O O . PRO A 1 86 ? -16.727 -4.290 2.276 1.00 96.38 86 PRO A O 1
ATOM 650 N N . VAL A 1 87 ? -16.557 -3.970 0.058 1.00 96.62 87 VAL A N 1
ATOM 651 C CA . VAL A 1 87 ? -17.178 -2.640 -0.025 1.00 96.62 87 VAL A CA 1
ATOM 652 C C . VAL A 1 87 ? -18.700 -2.785 -0.062 1.00 96.62 87 VAL A C 1
ATOM 654 O O . VAL A 1 87 ? -19.204 -3.614 -0.821 1.00 96.62 87 VAL A O 1
ATOM 657 N N . GLU A 1 88 ? -19.411 -1.968 0.711 1.00 96.12 88 GLU A N 1
ATOM 658 C CA . GLU A 1 88 ? -20.879 -1.883 0.755 1.00 96.12 88 GLU A CA 1
ATOM 659 C C . GLU A 1 88 ? -21.411 -0.581 0.112 1.00 96.12 88 GLU A C 1
ATOM 661 O O . GLU A 1 88 ? -20.626 0.274 -0.295 1.00 96.12 88 GLU A O 1
ATOM 666 N N . GLU A 1 89 ? -22.744 -0.430 0.026 1.00 96.00 89 GLU A N 1
ATOM 667 C CA . GLU A 1 89 ? -23.451 0.693 -0.642 1.00 96.00 89 GLU A CA 1
ATOM 668 C C . GLU A 1 89 ? -23.059 2.089 -0.159 1.00 96.00 89 GLU A C 1
ATOM 670 O O . GLU A 1 89 ? -23.120 3.050 -0.924 1.00 96.00 89 GLU A O 1
ATOM 675 N N . GLU A 1 90 ? -22.621 2.191 1.092 1.00 95.38 90 GLU A N 1
ATOM 676 C CA . GLU A 1 90 ? -22.206 3.451 1.698 1.00 95.38 90 GLU A CA 1
ATOM 677 C C . GLU A 1 90 ? -20.689 3.641 1.697 1.00 95.38 90 GLU A C 1
ATOM 679 O O . GLU A 1 90 ? -20.208 4.746 1.913 1.00 95.38 90 GLU A O 1
ATOM 684 N N . ASP A 1 91 ? -19.907 2.604 1.417 1.00 97.00 91 ASP A N 1
ATOM 685 C CA . ASP A 1 91 ? -18.456 2.669 1.528 1.00 97.00 91 ASP A CA 1
ATOM 686 C C . ASP A 1 91 ? -17.810 3.394 0.335 1.00 97.00 91 ASP A C 1
ATOM 688 O O . ASP A 1 91 ? -18.359 3.480 -0.771 1.00 97.00 91 ASP A O 1
ATOM 692 N N . THR A 1 92 ? -16.582 3.865 0.549 1.00 97.94 92 THR A N 1
ATOM 693 C CA . THR A 1 92 ? -15.729 4.419 -0.508 1.00 97.94 92 THR A CA 1
ATOM 694 C C . THR A 1 92 ? -14.562 3.490 -0.789 1.00 97.94 92 THR A C 1
ATOM 696 O O . THR A 1 92 ? -13.931 2.972 0.133 1.00 97.94 92 THR A O 1
ATOM 699 N N . VAL A 1 93 ? -14.236 3.305 -2.069 1.00 98.31 93 VAL A N 1
ATOM 700 C CA . VAL A 1 93 ? -13.066 2.540 -2.512 1.00 98.31 93 VAL A CA 1
ATOM 701 C C . VAL A 1 93 ? -12.114 3.425 -3.305 1.00 98.31 93 VAL A C 1
ATOM 703 O O . VAL A 1 93 ? -12.513 4.124 -4.230 1.00 98.31 93 VAL A O 1
ATOM 706 N N . VAL A 1 94 ? -10.837 3.384 -2.946 1.00 98.50 94 VAL A N 1
ATOM 707 C CA . VAL A 1 94 ? -9.753 4.115 -3.596 1.00 98.50 94 VAL A CA 1
ATOM 708 C C . VAL A 1 94 ? -8.743 3.103 -4.110 1.00 98.50 94 VAL A C 1
ATOM 710 O O . VAL A 1 94 ? -8.214 2.307 -3.338 1.00 98.50 94 VAL A O 1
ATOM 713 N N . PHE A 1 95 ? -8.449 3.144 -5.403 1.00 98.62 95 PHE A N 1
ATOM 714 C CA . PHE A 1 95 ? -7.293 2.479 -5.990 1.00 98.62 95 PHE A CA 1
ATOM 715 C C . PHE A 1 95 ? -6.241 3.525 -6.342 1.00 98.62 95 PHE A C 1
ATOM 717 O O . PHE A 1 95 ? -6.543 4.497 -7.034 1.00 98.62 95 PHE A O 1
ATOM 724 N N . TRP A 1 96 ? -5.011 3.316 -5.886 1.00 98.56 96 TRP A N 1
ATOM 725 C CA . TRP A 1 96 ? -3.887 4.206 -6.143 1.00 98.56 96 TRP A CA 1
ATOM 726 C C . TRP A 1 96 ? -2.740 3.433 -6.785 1.00 98.56 96 TRP A C 1
ATOM 728 O O . TRP A 1 96 ? -2.173 2.536 -6.164 1.00 98.56 96 TRP A O 1
ATOM 738 N N . TRP A 1 97 ? -2.384 3.790 -8.017 1.00 98.12 97 TRP A N 1
ATOM 739 C CA . TRP A 1 97 ? -1.244 3.228 -8.737 1.00 98.12 97 TRP A CA 1
ATOM 740 C C . TRP A 1 97 ? -0.020 4.139 -8.637 1.00 98.12 97 TRP A C 1
ATOM 742 O O . TRP A 1 97 ? -0.116 5.330 -8.934 1.00 98.12 97 TRP A O 1
ATOM 752 N N . LEU A 1 98 ? 1.124 3.556 -8.277 1.00 97.69 98 LEU A N 1
ATOM 753 C CA . LEU A 1 98 ? 2.448 4.177 -8.290 1.00 97.69 98 LEU A CA 1
ATOM 754 C C . LEU A 1 98 ? 3.385 3.314 -9.135 1.00 97.69 98 LEU A C 1
ATOM 756 O O . LEU A 1 98 ? 3.850 2.269 -8.690 1.00 97.69 98 LEU A O 1
ATOM 760 N N . GLY A 1 99 ? 3.683 3.711 -10.365 1.00 96.88 99 GLY A N 1
ATOM 761 C CA . GLY A 1 99 ? 4.519 2.864 -11.214 1.00 96.88 99 GLY A CA 1
ATOM 762 C C . GLY A 1 99 ? 4.644 3.350 -12.640 1.00 96.88 99 GLY A C 1
ATOM 763 O O . GLY A 1 99 ? 4.220 4.451 -12.989 1.00 96.88 99 GLY A O 1
ATOM 764 N N . ARG A 1 100 ? 5.225 2.526 -13.505 1.00 96.69 100 ARG A N 1
ATOM 765 C CA . ARG A 1 100 ? 5.335 2.875 -14.922 1.00 96.69 100 ARG A CA 1
ATOM 766 C C . ARG A 1 100 ? 3.949 2.950 -15.562 1.00 96.69 100 ARG A C 1
ATOM 768 O O . ARG A 1 100 ? 3.064 2.143 -15.274 1.00 96.69 100 ARG A O 1
ATOM 775 N N . CYS A 1 101 ? 3.756 3.909 -16.458 1.00 96.12 101 CYS A N 1
ATOM 776 C CA . CYS A 1 101 ? 2.554 3.977 -17.283 1.00 96.12 101 CYS A CA 1
ATOM 777 C C . CYS A 1 101 ? 2.877 4.434 -18.706 1.00 96.12 101 CYS A C 1
ATOM 779 O O . CYS A 1 101 ? 3.939 4.999 -18.967 1.00 96.12 101 CYS A O 1
ATOM 781 N N . ASP A 1 102 ? 1.960 4.184 -19.633 1.00 95.31 102 ASP A N 1
ATOM 782 C CA . ASP A 1 102 ? 2.036 4.676 -21.005 1.00 95.31 102 ASP A CA 1
ATOM 783 C C . ASP A 1 102 ? 0.652 5.088 -21.527 1.00 95.31 102 ASP A C 1
ATOM 785 O O . ASP A 1 102 ? -0.339 5.028 -20.795 1.00 95.31 102 ASP A O 1
ATOM 789 N N . PHE A 1 103 ? 0.587 5.543 -22.775 1.00 94.62 103 PHE A N 1
ATOM 790 C CA . PHE A 1 103 ? -0.656 5.761 -23.505 1.00 94.62 103 PHE A CA 1
ATOM 791 C C . PHE A 1 103 ? -0.724 4.865 -24.743 1.00 94.62 103 PHE A C 1
ATOM 793 O O . PHE A 1 103 ? 0.165 4.899 -25.593 1.00 94.62 103 PHE A O 1
ATOM 800 N N . GLU A 1 104 ? -1.825 4.136 -24.899 1.00 94.88 104 GLU A N 1
ATOM 801 C CA . GLU A 1 104 ? -2.156 3.379 -26.104 1.00 94.88 104 GLU A CA 1
ATOM 802 C C . GLU A 1 104 ? -3.505 3.839 -26.642 1.00 94.88 104 GLU A C 1
ATOM 804 O O . GLU A 1 104 ? -4.511 3.700 -25.967 1.00 94.88 104 GLU A O 1
ATOM 809 N N . GLN A 1 105 ? -3.548 4.383 -27.863 1.00 92.12 105 GLN A N 1
ATOM 810 C CA . GLN A 1 105 ? -4.807 4.854 -28.470 1.00 92.12 105 GLN A CA 1
ATOM 811 C C . GLN A 1 105 ? -5.590 5.822 -27.559 1.00 92.12 105 GLN A C 1
ATOM 813 O O . GLN A 1 105 ? -6.803 5.712 -27.433 1.00 92.12 105 GLN A O 1
ATOM 818 N N . GLU A 1 106 ? -4.882 6.759 -26.919 1.00 91.81 106 GLU A N 1
ATOM 819 C CA . GLU A 1 106 ? -5.432 7.717 -25.937 1.00 91.81 106 GLU A CA 1
ATOM 820 C C . GLU A 1 106 ? -5.862 7.097 -24.594 1.00 91.81 106 GLU A C 1
ATOM 822 O O . GLU A 1 106 ? -6.202 7.827 -23.667 1.00 91.81 106 GLU A O 1
ATOM 827 N N . GLU A 1 107 ? -5.767 5.776 -24.440 1.00 93.81 107 GLU A N 1
ATOM 828 C CA . GLU A 1 107 ? -6.032 5.067 -23.194 1.00 93.81 107 GLU A CA 1
ATOM 829 C C . GLU A 1 107 ? -4.767 4.960 -22.337 1.00 93.81 107 GLU A C 1
ATOM 831 O O . GLU A 1 107 ? -3.677 4.655 -22.827 1.00 93.81 107 GLU A O 1
ATOM 836 N N . ARG A 1 108 ? -4.912 5.179 -21.031 1.00 95.12 108 ARG A N 1
ATOM 837 C CA . ARG A 1 108 ? -3.839 4.968 -20.064 1.00 95.12 108 ARG A CA 1
ATOM 838 C C . ARG A 1 108 ? -3.613 3.470 -19.849 1.00 95.12 108 ARG A C 1
ATOM 840 O O . ARG A 1 108 ? -4.536 2.733 -19.509 1.00 95.12 108 ARG A O 1
ATOM 847 N N . VAL A 1 109 ? -2.364 3.031 -19.976 1.00 97.75 109 VAL A N 1
ATOM 848 C CA . VAL A 1 109 ? -1.952 1.663 -19.629 1.00 97.75 109 VAL A CA 1
ATOM 849 C C . VAL A 1 109 ? -0.951 1.690 -18.482 1.00 97.75 109 VAL A C 1
ATOM 851 O O . VAL A 1 109 ? -0.018 2.494 -18.474 1.00 97.75 109 VAL A O 1
ATOM 854 N N . LEU A 1 110 ? -1.151 0.820 -17.499 1.00 97.88 110 LEU A N 1
ATOM 855 C CA . LEU A 1 110 ? -0.221 0.574 -16.403 1.00 97.88 110 LEU A CA 1
ATOM 856 C C . LEU A 1 110 ? 0.770 -0.491 -16.878 1.00 97.88 110 LEU A C 1
ATOM 858 O O . LEU A 1 110 ? 0.352 -1.545 -17.364 1.00 97.88 110 LEU A O 1
ATOM 862 N N . LEU A 1 111 ? 2.068 -0.208 -16.785 1.00 97.56 111 LEU A N 1
ATOM 863 C CA . LEU A 1 111 ? 3.112 -1.171 -17.135 1.00 97.56 111 LEU A CA 1
ATOM 864 C C . LEU A 1 111 ? 3.520 -1.903 -15.857 1.00 97.56 111 LEU A C 1
ATOM 866 O O . LEU A 1 111 ? 4.022 -1.275 -14.926 1.00 97.56 111 LEU A O 1
ATOM 870 N N . LEU A 1 112 ? 3.255 -3.204 -15.808 1.00 97.62 112 LEU A N 1
ATOM 871 C CA . LEU A 1 112 ? 3.453 -4.039 -14.626 1.00 97.62 112 LEU A CA 1
ATOM 872 C C . LEU A 1 112 ? 4.892 -4.601 -14.572 1.00 97.62 112 LEU A C 1
ATOM 874 O O . LEU A 1 112 ? 5.570 -4.618 -15.604 1.00 97.62 112 LEU A O 1
ATOM 878 N N . PRO A 1 113 ? 5.373 -5.078 -13.405 1.00 96.00 113 PRO A N 1
ATOM 879 C CA . PRO A 1 113 ? 6.726 -5.632 -13.247 1.00 96.00 113 PRO A CA 1
ATOM 880 C C . PRO A 1 113 ? 7.093 -6.757 -14.221 1.00 96.00 113 PRO A C 1
ATOM 882 O O . PRO A 1 113 ? 8.249 -6.894 -14.614 1.00 96.00 113 PRO A O 1
ATOM 885 N N . ASP A 1 114 ? 6.113 -7.565 -14.625 1.00 95.12 114 ASP A N 1
ATOM 886 C CA . ASP A 1 114 ? 6.267 -8.653 -15.596 1.00 95.12 114 ASP A CA 1
ATOM 887 C C . ASP A 1 114 ? 6.194 -8.175 -17.062 1.00 95.12 114 ASP A C 1
ATOM 889 O O . ASP A 1 114 ? 6.083 -8.985 -17.984 1.00 95.12 114 ASP A O 1
ATOM 893 N N . GLU A 1 115 ? 6.259 -6.856 -17.280 1.00 94.88 115 GLU A N 1
ATOM 894 C CA . GLU A 1 115 ? 6.114 -6.154 -18.562 1.00 94.88 115 GLU A CA 1
ATOM 895 C C . GLU A 1 115 ? 4.752 -6.381 -19.246 1.00 94.88 115 GLU A C 1
ATOM 897 O O . GLU A 1 115 ? 4.560 -6.017 -20.414 1.00 94.88 115 GLU A O 1
ATOM 902 N N . THR A 1 116 ? 3.771 -6.939 -18.527 1.00 97.19 116 THR A N 1
ATOM 903 C CA . THR A 1 116 ? 2.383 -6.960 -18.987 1.00 97.19 116 THR A CA 1
ATOM 904 C C . THR A 1 116 ? 1.746 -5.581 -18.844 1.00 97.19 116 THR A C 1
ATOM 906 O O . THR A 1 116 ? 2.228 -4.694 -18.132 1.00 97.19 116 THR A O 1
ATOM 909 N N . LYS A 1 117 ? 0.661 -5.374 -19.591 1.00 97.94 117 LYS A N 1
ATOM 910 C CA . LYS A 1 117 ? -0.068 -4.108 -19.628 1.00 97.94 117 LYS A CA 1
ATOM 911 C C . LYS A 1 117 ? -1.435 -4.313 -19.015 1.00 97.94 117 LYS A C 1
ATOM 913 O O . LYS A 1 117 ? -2.186 -5.162 -19.483 1.00 97.94 117 LYS A O 1
ATOM 918 N N . LEU A 1 118 ? -1.759 -3.496 -18.024 1.00 98.31 118 LEU A N 1
ATOM 919 C CA . LEU A 1 118 ? -3.098 -3.406 -17.464 1.00 98.31 118 LEU A CA 1
ATOM 920 C C . LEU A 1 118 ? -3.735 -2.100 -17.926 1.00 98.31 118 LEU A C 1
ATOM 922 O O . LEU A 1 118 ? -3.247 -1.013 -17.623 1.00 98.31 118 LEU A O 1
ATOM 926 N N . ARG A 1 119 ? -4.819 -2.203 -18.687 1.00 98.25 119 ARG A N 1
ATOM 927 C CA . ARG A 1 119 ? -5.586 -1.044 -19.144 1.00 98.25 119 ARG A CA 1
ATOM 928 C C . ARG A 1 119 ? -6.266 -0.344 -17.971 1.00 98.25 119 ARG A C 1
ATOM 930 O O . ARG A 1 119 ? -6.857 -1.004 -17.116 1.00 98.25 119 ARG A O 1
ATOM 937 N N . SER A 1 120 ? -6.242 0.990 -17.938 1.00 97.50 120 SER A N 1
ATOM 938 C CA . SER A 1 120 ? -6.956 1.740 -16.896 1.00 97.50 120 SER A CA 1
ATOM 939 C C . SER A 1 120 ? -8.465 1.504 -16.960 1.00 97.50 120 SER A C 1
ATOM 941 O O . SER A 1 120 ? -9.133 1.537 -15.928 1.00 97.50 120 SER A O 1
ATOM 943 N N . THR A 1 121 ? -9.009 1.192 -18.143 1.00 97.75 121 THR A N 1
ATOM 944 C CA . THR A 1 121 ? -10.425 0.843 -18.297 1.00 97.75 121 THR A CA 1
ATOM 945 C C . THR A 1 121 ? -10.798 -0.446 -17.573 1.00 97.75 121 THR A C 1
ATOM 947 O O . THR A 1 121 ? -11.858 -0.479 -16.961 1.00 97.75 121 THR A O 1
ATOM 950 N N . GLU A 1 122 ? -9.924 -1.455 -17.537 1.00 98.50 122 GLU A N 1
ATOM 951 C CA . GLU A 1 122 ? -10.167 -2.694 -16.784 1.00 98.50 122 GLU A CA 1
ATOM 952 C C . GLU A 1 122 ? -10.239 -2.426 -15.276 1.00 98.50 122 GLU A C 1
ATOM 954 O O . GLU A 1 122 ? -11.129 -2.923 -14.588 1.00 98.50 122 GLU A O 1
ATOM 959 N N . VAL A 1 123 ? -9.339 -1.583 -14.760 1.00 98.50 123 VAL A N 1
ATOM 960 C CA . VAL A 1 123 ? -9.350 -1.155 -13.353 1.00 98.50 123 VAL A CA 1
ATOM 961 C C . VAL A 1 123 ? -10.612 -0.349 -13.042 1.00 98.50 123 VAL A C 1
ATOM 963 O O . VAL A 1 123 ? -11.294 -0.615 -12.051 1.00 98.50 123 VAL A O 1
ATOM 966 N N . ARG A 1 124 ? -10.953 0.613 -13.906 1.00 98.25 124 ARG A N 1
ATOM 967 C CA . ARG A 1 124 ? -12.154 1.450 -13.794 1.00 98.25 124 ARG A CA 1
ATOM 968 C C . ARG A 1 124 ? -13.425 0.608 -13.796 1.00 98.25 124 ARG A C 1
ATOM 970 O O . ARG A 1 124 ? -14.306 0.853 -12.975 1.00 98.25 124 ARG A O 1
ATOM 977 N N . ASP A 1 125 ? -13.525 -0.371 -14.688 1.00 98.31 125 ASP A N 1
ATOM 978 C CA . ASP A 1 125 ? -14.682 -1.258 -14.783 1.00 98.31 125 ASP A CA 1
ATOM 979 C C . ASP A 1 125 ? -14.785 -2.144 -13.528 1.00 98.31 125 ASP A C 1
ATOM 981 O O . ASP A 1 125 ? -15.872 -2.289 -12.969 1.00 98.31 125 ASP A O 1
ATOM 985 N N . GLN A 1 126 ? -13.655 -2.636 -13.003 1.00 98.44 126 GLN A N 1
ATOM 986 C CA . GLN A 1 126 ? -13.621 -3.420 -11.765 1.00 98.44 126 GLN A CA 1
ATOM 987 C C . GLN A 1 126 ? -14.025 -2.604 -10.524 1.00 98.44 126 GLN A C 1
ATOM 989 O O . GLN A 1 126 ? -14.714 -3.124 -9.644 1.00 98.44 126 GLN A O 1
ATOM 994 N N . LEU A 1 127 ? -13.621 -1.332 -10.447 1.00 98.19 127 LEU A N 1
ATOM 995 C CA . LEU A 1 127 ? -14.048 -0.403 -9.396 1.00 98.19 127 LEU A CA 1
ATOM 996 C C . LEU A 1 127 ? -15.532 -0.045 -9.529 1.00 98.19 127 LEU A C 1
ATOM 998 O O . LEU A 1 127 ? -16.252 -0.057 -8.538 1.00 98.19 127 LEU A O 1
ATOM 1002 N N . SER A 1 128 ? -16.002 0.215 -10.751 1.00 97.81 128 SER A N 1
ATOM 1003 C CA . SER A 1 128 ? -17.401 0.577 -11.027 1.00 97.81 128 SER A CA 1
ATOM 1004 C C . SER A 1 128 ? -18.373 -0.583 -10.790 1.00 97.81 128 SER A C 1
ATOM 1006 O O . SER A 1 128 ? -19.556 -0.357 -10.561 1.00 97.81 128 SER A O 1
ATOM 1008 N N . ALA A 1 129 ? -17.888 -1.827 -10.841 1.00 97.81 129 ALA A N 1
ATOM 1009 C CA . ALA A 1 129 ? -18.664 -3.015 -10.499 1.00 97.81 129 ALA A CA 1
ATOM 1010 C C . ALA A 1 129 ? -18.886 -3.178 -8.984 1.00 97.81 129 ALA A C 1
ATOM 1012 O O . ALA A 1 129 ? -19.671 -4.034 -8.569 1.00 97.81 129 ALA A O 1
ATOM 1013 N N . LYS A 1 130 ? -18.194 -2.398 -8.142 1.00 97.94 130 LYS A N 1
ATOM 1014 C CA . LYS A 1 130 ? -18.436 -2.398 -6.700 1.00 97.94 130 LYS A CA 1
ATOM 1015 C C . LYS A 1 130 ? -19.737 -1.685 -6.377 1.00 97.94 130 LYS A C 1
ATOM 1017 O O . LYS A 1 130 ? -20.025 -0.664 -6.995 1.00 97.94 130 LYS A O 1
ATOM 1022 N N . PRO A 1 131 ? -20.460 -2.125 -5.337 1.00 97.06 131 PRO A N 1
ATOM 1023 C CA . PRO A 1 131 ? -21.567 -1.349 -4.808 1.00 97.06 131 PRO A CA 1
ATOM 1024 C C . PRO A 1 131 ? -21.052 -0.117 -4.046 1.00 97.06 131 PRO A C 1
ATOM 1026 O O . PRO A 1 131 ? -21.731 0.343 -3.161 1.00 97.06 131 PRO A O 1
ATOM 1029 N N . ALA A 1 132 ? -19.855 0.410 -4.321 1.00 96.75 132 ALA A N 1
ATOM 1030 C CA . ALA A 1 132 ? -19.323 1.554 -3.595 1.00 96.75 132 ALA A CA 1
ATOM 1031 C C . ALA A 1 132 ? -20.201 2.780 -3.829 1.00 96.75 132 ALA A C 1
ATOM 1033 O O . ALA A 1 132 ? -20.615 3.053 -4.961 1.00 96.75 132 ALA A O 1
ATOM 1034 N N . ARG A 1 133 ? -20.376 3.591 -2.793 1.00 96.38 133 ARG A N 1
ATOM 1035 C CA . ARG A 1 133 ? -20.986 4.903 -2.954 1.00 96.38 133 ARG A CA 1
ATOM 1036 C C . ARG A 1 133 ? -20.121 5.802 -3.826 1.00 96.38 133 ARG A C 1
ATOM 1038 O O . ARG A 1 133 ? -20.624 6.498 -4.709 1.00 96.38 133 ARG A O 1
ATOM 1045 N N . LEU A 1 134 ? -18.815 5.782 -3.562 1.00 97.81 134 LEU A N 1
ATOM 1046 C CA . LEU A 1 134 ? -17.784 6.478 -4.321 1.00 97.81 134 LEU A CA 1
ATOM 1047 C C . LEU A 1 134 ? -16.641 5.514 -4.644 1.00 97.81 134 LEU A C 1
ATOM 1049 O O . LEU A 1 134 ? -16.079 4.865 -3.763 1.00 97.81 134 LEU A O 1
ATOM 1053 N N . ALA A 1 135 ? -16.253 5.482 -5.909 1.00 98.38 135 ALA A N 1
ATOM 1054 C CA . ALA A 1 135 ? -15.030 4.851 -6.365 1.00 98.38 135 ALA A CA 1
ATOM 1055 C C . ALA A 1 135 ? -14.048 5.921 -6.861 1.00 98.38 135 ALA A C 1
ATOM 1057 O O . ALA A 1 135 ? -14.418 6.852 -7.578 1.00 98.38 135 ALA A O 1
ATOM 1058 N N . VAL A 1 136 ? -12.787 5.808 -6.460 1.00 98.25 136 VAL A N 1
ATOM 1059 C CA . VAL A 1 136 ? -11.717 6.732 -6.839 1.00 98.25 136 VAL A CA 1
ATOM 1060 C C . VAL A 1 136 ? -10.565 5.932 -7.423 1.00 98.25 136 VAL A C 1
ATOM 1062 O O . VAL A 1 136 ? -10.077 4.987 -6.807 1.00 98.25 136 VAL A O 1
ATOM 1065 N N . MET A 1 137 ? -10.106 6.329 -8.602 1.00 98.38 137 MET A N 1
ATOM 1066 C CA . MET A 1 137 ? -8.893 5.818 -9.223 1.00 98.38 137 MET A CA 1
ATOM 1067 C C . MET A 1 137 ? -7.873 6.945 -9.325 1.00 98.38 137 MET A C 1
ATOM 1069 O O . MET A 1 137 ? -8.146 7.973 -9.939 1.00 98.38 137 MET A O 1
ATOM 1073 N N . VAL A 1 138 ? -6.696 6.745 -8.741 1.00 97.81 138 VAL A N 1
ATOM 1074 C CA . VAL A 1 138 ? -5.562 7.664 -8.843 1.00 97.81 138 VAL A CA 1
ATOM 1075 C C . VAL A 1 138 ? -4.422 6.954 -9.557 1.00 97.81 138 VAL A C 1
ATOM 1077 O O . VAL A 1 138 ? -3.937 5.922 -9.097 1.00 97.81 138 VAL A O 1
ATOM 1080 N N . ILE A 1 139 ? -3.996 7.501 -10.691 1.00 97.44 139 ILE A N 1
ATOM 1081 C CA . ILE A 1 139 ? -2.873 7.000 -11.478 1.00 97.44 139 ILE A CA 1
ATOM 1082 C C . ILE A 1 139 ? -1.736 8.005 -11.348 1.00 97.44 139 ILE A C 1
ATOM 1084 O O . ILE A 1 139 ? -1.647 8.972 -12.102 1.00 97.44 139 ILE A O 1
ATOM 1088 N N . ASP A 1 140 ? -0.848 7.762 -10.388 1.00 96.50 140 ASP A N 1
ATOM 1089 C CA . ASP A 1 140 ? 0.402 8.502 -10.243 1.00 96.50 140 ASP A CA 1
ATOM 1090 C C . ASP A 1 140 ? 1.535 7.722 -10.913 1.00 96.50 140 ASP A C 1
ATOM 1092 O O . ASP A 1 140 ? 2.414 7.123 -10.288 1.00 96.50 140 ASP A O 1
ATOM 1096 N N . GLY A 1 141 ? 1.429 7.644 -12.241 1.00 94.19 141 GLY A N 1
ATOM 1097 C CA . GLY A 1 141 ? 2.381 6.907 -13.055 1.00 94.19 141 GLY A CA 1
ATOM 1098 C C . GLY A 1 141 ? 3.628 7.719 -13.409 1.00 94.19 141 GLY A C 1
ATOM 1099 O O . GLY A 1 141 ? 3.680 8.923 -13.179 1.00 94.19 141 GLY A O 1
ATOM 1100 N N . TYR A 1 142 ? 4.623 7.084 -14.033 1.00 94.38 142 TYR A N 1
ATOM 1101 C CA . TYR A 1 142 ? 5.768 7.769 -14.638 1.00 94.38 142 TYR A CA 1
ATOM 1102 C C . TYR A 1 142 ? 6.188 7.150 -15.976 1.00 94.38 142 TYR A C 1
ATOM 1104 O O . TYR A 1 142 ? 6.136 5.939 -16.181 1.00 94.38 142 TYR A O 1
ATOM 1112 N N . GLN A 1 143 ? 6.660 8.005 -16.885 1.00 92.12 143 GLN A N 1
ATOM 1113 C CA . GLN A 1 143 ? 7.323 7.606 -18.137 1.00 92.12 143 GLN A CA 1
ATOM 1114 C C . GLN A 1 143 ? 8.807 7.974 -18.149 1.00 92.12 143 GLN A C 1
ATOM 1116 O O . GLN A 1 143 ? 9.588 7.437 -18.936 1.00 92.12 143 GLN A O 1
ATOM 1121 N N . ARG A 1 144 ? 9.203 8.930 -17.305 1.00 88.06 144 ARG A N 1
ATOM 1122 C CA . ARG A 1 144 ? 10.577 9.410 -17.203 1.00 88.06 144 ARG A CA 1
ATOM 1123 C C . ARG A 1 144 ? 10.929 9.658 -15.746 1.00 88.06 144 ARG A C 1
ATOM 1125 O O . ARG A 1 144 ? 10.160 10.275 -15.012 1.00 88.06 144 ARG A O 1
ATOM 1132 N N . THR A 1 145 ? 12.122 9.223 -15.373 1.00 87.69 145 THR A N 1
ATOM 1133 C CA . THR A 1 145 ? 12.719 9.545 -14.084 1.00 87.69 145 THR A CA 1
ATOM 1134 C C . THR A 1 145 ? 13.550 10.818 -14.193 1.00 87.69 145 THR A C 1
ATOM 1136 O O . THR A 1 145 ? 14.213 11.089 -15.202 1.00 87.69 145 THR A O 1
ATOM 1139 N N . LEU A 1 146 ? 13.478 11.627 -13.149 1.00 84.12 146 LEU A N 1
ATOM 1140 C CA . LEU A 1 146 ? 14.363 12.747 -12.895 1.00 84.12 146 LEU A CA 1
ATOM 1141 C C . LEU A 1 146 ? 15.385 12.321 -11.837 1.00 84.12 146 LEU A C 1
ATOM 1143 O O . LEU A 1 146 ? 15.055 11.490 -10.983 1.00 84.12 146 LEU A O 1
ATOM 1147 N N . PRO A 1 147 ? 16.618 12.854 -11.892 1.00 82.06 147 PRO A N 1
ATOM 1148 C CA . PRO A 1 147 ? 17.615 12.581 -10.868 1.00 82.06 147 PRO A CA 1
ATOM 1149 C C . PRO A 1 147 ? 17.084 12.961 -9.485 1.00 82.06 147 PRO A C 1
ATOM 1151 O O . PRO A 1 147 ? 16.190 13.802 -9.360 1.00 82.06 147 PRO A O 1
ATOM 1154 N N . ALA A 1 148 ? 17.662 12.334 -8.464 1.00 77.56 148 ALA A N 1
ATOM 1155 C CA . ALA A 1 148 ? 17.338 12.593 -7.073 1.00 77.56 148 ALA A CA 1
ATOM 1156 C C . ALA A 1 148 ? 17.349 14.102 -6.793 1.00 77.56 148 ALA A C 1
ATOM 1158 O O . ALA A 1 148 ? 18.361 14.773 -6.996 1.00 77.56 148 ALA A O 1
ATOM 1159 N N . ALA A 1 149 ? 16.217 14.615 -6.329 1.00 74.50 149 ALA A N 1
ATOM 1160 C CA . ALA A 1 149 ? 16.117 15.921 -5.713 1.00 74.50 149 ALA A CA 1
ATOM 1161 C C . ALA A 1 149 ? 15.630 15.689 -4.286 1.00 74.50 149 ALA A C 1
ATOM 1163 O O . ALA A 1 149 ? 14.692 14.922 -4.067 1.00 74.50 149 ALA A O 1
ATOM 1164 N N . GLU A 1 150 ? 16.281 16.321 -3.316 1.00 68.38 150 GLU A N 1
ATOM 1165 C CA . GLU A 1 150 ? 15.782 16.341 -1.947 1.00 68.38 150 GLU A CA 1
ATOM 1166 C C . GLU A 1 150 ? 14.559 17.257 -1.914 1.00 68.38 150 GLU A C 1
ATOM 1168 O O . GLU A 1 150 ? 14.670 18.482 -1.880 1.00 68.38 150 GLU A O 1
ATOM 1173 N N . LEU A 1 151 ? 13.374 16.659 -2.001 1.00 70.25 151 LEU A N 1
ATOM 1174 C CA . LEU A 1 151 ? 12.150 17.341 -1.614 1.00 70.25 151 LEU A CA 1
ATOM 1175 C C . LEU A 1 151 ? 11.981 17.221 -0.096 1.00 70.25 151 LEU A C 1
ATOM 1177 O O . LEU A 1 151 ? 12.381 16.203 0.477 1.00 70.25 151 LEU A O 1
ATOM 1181 N N . PRO A 1 152 ? 11.390 18.233 0.560 1.00 72.94 152 PRO A N 1
ATOM 1182 C CA . PRO A 1 152 ? 11.123 18.162 1.986 1.00 72.94 152 PRO A CA 1
ATOM 1183 C C . PRO A 1 152 ? 10.257 16.942 2.270 1.00 72.94 152 PRO A C 1
ATOM 1185 O O . PRO A 1 152 ? 9.264 16.707 1.577 1.00 72.94 152 PRO A O 1
ATOM 1188 N N . GLU A 1 153 ? 10.625 16.172 3.286 1.00 71.69 153 GLU A N 1
ATOM 1189 C CA . GLU A 1 153 ? 9.745 15.115 3.753 1.00 71.69 153 GLU A CA 1
ATOM 1190 C C . GLU A 1 153 ? 8.477 15.763 4.323 1.00 71.69 153 GLU A C 1
ATOM 1192 O O . GLU A 1 153 ? 8.558 16.756 5.061 1.00 71.69 153 GLU A O 1
ATOM 1197 N N . PRO A 1 154 ? 7.287 15.256 3.965 1.00 68.00 154 PRO A N 1
ATOM 1198 C CA . PRO A 1 154 ? 6.059 15.747 4.543 1.00 68.00 154 PRO A CA 1
ATOM 1199 C C . PRO A 1 154 ? 6.141 15.499 6.050 1.00 68.00 154 PRO A C 1
ATOM 1201 O O . PRO A 1 154 ? 6.618 14.458 6.503 1.00 68.00 154 PRO A O 1
ATOM 1204 N N . THR A 1 155 ? 5.692 16.466 6.849 1.00 66.00 155 THR A N 1
ATOM 1205 C CA . THR A 1 155 ? 5.647 16.337 8.311 1.00 66.00 155 THR A CA 1
ATOM 1206 C C . THR A 1 155 ? 4.507 15.389 8.706 1.00 66.00 155 THR A C 1
ATOM 1208 O O . THR A 1 155 ? 3.531 15.779 9.341 1.00 66.00 155 THR A O 1
ATOM 1211 N N . LEU A 1 156 ? 4.587 14.131 8.277 1.00 62.53 156 LEU A N 1
ATOM 1212 C CA . LEU A 1 156 ? 3.606 13.090 8.545 1.00 62.53 156 LEU A CA 1
ATOM 1213 C C . LEU A 1 156 ? 4.017 12.373 9.822 1.00 62.53 156 LEU A C 1
ATOM 1215 O O . LEU A 1 156 ? 4.562 11.279 9.828 1.00 62.53 156 LEU A O 1
ATOM 1219 N N . CYS A 1 157 ? 3.767 13.038 10.944 1.00 54.19 157 CYS A N 1
ATOM 1220 C CA . CYS A 1 157 ? 3.832 12.414 12.260 1.00 54.19 157 CYS A CA 1
ATOM 1221 C C . CYS A 1 157 ? 2.592 12.782 13.080 1.00 54.19 157 CYS A C 1
ATOM 1223 O O . CYS A 1 157 ? 2.670 13.078 14.268 1.00 54.19 157 CYS A O 1
ATOM 1225 N N . ALA A 1 158 ? 1.426 12.811 12.432 1.00 63.03 158 ALA A N 1
ATOM 1226 C CA . ALA A 1 158 ? 0.170 12.928 13.153 1.00 63.03 158 ALA A CA 1
ATOM 1227 C C . ALA A 1 158 ? -0.196 11.557 13.738 1.00 63.03 158 ALA A C 1
ATOM 1229 O O . ALA A 1 158 ? -0.050 10.527 13.074 1.00 63.03 158 ALA A O 1
ATOM 1230 N N . ALA A 1 159 ? -0.657 11.544 14.988 1.00 81.88 159 ALA A N 1
ATOM 1231 C CA . ALA A 1 159 ? -1.346 10.387 15.542 1.00 81.88 159 ALA A CA 1
ATOM 1232 C C . ALA A 1 159 ? -2.540 10.006 14.634 1.00 81.88 159 ALA A C 1
ATOM 1234 O O . ALA A 1 159 ? -3.071 10.887 13.943 1.00 81.88 159 ALA A O 1
ATOM 1235 N N . PRO A 1 160 ? -2.967 8.729 14.621 1.00 88.19 160 PRO A N 1
ATOM 1236 C CA . PRO A 1 160 ? -4.177 8.325 13.914 1.00 88.19 160 PRO A CA 1
ATOM 1237 C C . PRO A 1 160 ? -5.361 9.220 14.288 1.00 88.19 160 PRO A C 1
ATOM 1239 O O . PRO A 1 160 ? -5.502 9.624 15.446 1.00 88.19 160 PRO A O 1
ATOM 1242 N N . ALA A 1 161 ? -6.202 9.548 13.311 1.00 90.94 161 ALA A N 1
ATOM 1243 C CA . ALA A 1 161 ? -7.351 10.404 13.551 1.00 90.94 161 ALA A CA 1
ATOM 1244 C C . ALA A 1 161 ? -8.341 9.722 14.509 1.00 90.94 161 ALA A C 1
ATOM 1246 O O . ALA A 1 161 ? -8.658 8.544 14.363 1.00 90.94 161 ALA A O 1
ATOM 1247 N N . THR A 1 162 ? -8.863 10.460 15.487 1.00 91.94 162 THR A N 1
ATOM 1248 C CA . THR A 1 162 ? -9.950 9.972 16.355 1.00 91.94 162 THR A CA 1
ATOM 1249 C C . THR A 1 162 ? -11.327 10.201 15.736 1.00 91.94 162 THR A C 1
ATOM 1251 O O . THR A 1 162 ? -12.288 9.527 16.089 1.00 91.94 162 THR A O 1
ATOM 1254 N N . GLU A 1 163 ? -11.420 11.143 14.798 1.00 94.12 163 GLU A N 1
ATOM 1255 C CA . GLU A 1 163 ? -12.615 11.480 14.027 1.00 94.12 163 GLU A CA 1
ATOM 1256 C C . GLU A 1 163 ? -12.236 11.768 12.569 1.00 94.12 163 GLU A C 1
ATOM 1258 O O . GLU A 1 163 ? -11.097 12.144 12.282 1.00 94.12 163 GLU A O 1
ATOM 1263 N N . ILE A 1 164 ? -13.176 11.600 11.633 1.00 94.69 164 ILE A N 1
ATOM 1264 C CA . ILE A 1 164 ? -12.931 11.932 10.221 1.00 94.69 164 ILE A CA 1
ATOM 1265 C C . ILE A 1 164 ? -12.724 13.444 10.098 1.00 94.69 164 ILE A C 1
ATOM 1267 O O . ILE A 1 164 ? -13.638 14.223 10.383 1.00 94.69 164 ILE A O 1
ATOM 1271 N N . LYS A 1 165 ? -11.553 13.862 9.605 1.00 93.19 165 LYS A N 1
ATOM 1272 C CA . LYS A 1 165 ? -11.262 15.279 9.356 1.00 93.19 165 LYS A CA 1
ATOM 1273 C C . LYS A 1 165 ? -12.222 15.861 8.304 1.00 93.19 165 LYS A C 1
ATOM 1275 O O . LYS A 1 165 ? -12.506 15.177 7.317 1.00 93.19 165 LYS A O 1
ATOM 1280 N N . PRO A 1 166 ? -12.655 17.134 8.423 1.00 93.31 166 PRO A N 1
ATOM 1281 C CA . PRO A 1 166 ? -13.629 17.743 7.505 1.00 93.31 166 PRO A CA 1
ATOM 1282 C C . PRO A 1 166 ? -13.279 17.608 6.015 1.00 93.31 166 PRO A C 1
ATOM 1284 O O . PRO A 1 166 ? -14.145 17.303 5.195 1.00 93.31 166 PRO A O 1
ATOM 1287 N N . LEU A 1 167 ? -11.996 17.753 5.668 1.00 89.75 167 LEU A N 1
ATOM 1288 C CA . LEU A 1 167 ? -11.521 17.578 4.294 1.00 89.75 167 LEU A CA 1
ATOM 1289 C C . LEU A 1 167 ? -11.734 16.144 3.786 1.00 89.75 167 LEU A C 1
ATOM 1291 O O . LEU A 1 167 ? -12.265 15.951 2.697 1.00 89.75 167 LEU A O 1
ATOM 1295 N N . PHE A 1 168 ? -11.372 15.131 4.579 1.00 94.19 168 PHE A N 1
ATOM 1296 C CA . PHE A 1 168 ? -11.572 13.729 4.202 1.00 94.19 168 PHE A CA 1
ATOM 1297 C C . PHE A 1 168 ? -13.053 13.394 4.092 1.00 94.19 168 PHE A C 1
ATOM 1299 O O . PHE A 1 168 ? -13.446 12.695 3.161 1.00 94.19 168 PHE A O 1
ATOM 1306 N N . ARG A 1 169 ? -13.883 13.948 4.984 1.00 94.81 169 ARG A N 1
ATOM 1307 C CA . ARG A 1 169 ? -15.337 13.811 4.898 1.00 94.81 169 ARG A CA 1
ATOM 1308 C C . ARG A 1 169 ? -15.861 14.336 3.557 1.00 94.81 169 ARG A C 1
ATOM 1310 O O . ARG A 1 169 ? -16.526 13.598 2.838 1.00 94.81 169 ARG A O 1
ATOM 1317 N N . SER A 1 170 ? -15.476 15.555 3.188 1.00 92.88 170 SER A N 1
ATOM 1318 C CA . SER A 1 170 ? -15.912 16.209 1.945 1.00 92.88 170 SER A CA 1
ATOM 1319 C C . SER A 1 170 ? -15.415 15.498 0.680 1.00 92.88 170 SER A C 1
ATOM 1321 O O . SER A 1 170 ? -16.089 15.510 -0.347 1.00 92.88 170 SER A O 1
ATOM 1323 N N . LEU A 1 171 ? -14.228 14.884 0.731 1.00 92.31 171 LEU A N 1
ATOM 1324 C CA . LEU A 1 171 ? -13.620 14.212 -0.423 1.00 92.31 171 LEU A CA 1
ATOM 1325 C C . LEU A 1 171 ? -14.084 12.765 -0.596 1.00 92.31 171 LEU A C 1
ATOM 1327 O O . LEU A 1 171 ? -14.258 12.319 -1.726 1.00 92.31 171 LEU A O 1
ATOM 1331 N N . PHE A 1 172 ? -14.277 12.037 0.504 1.00 95.94 172 PHE A N 1
ATOM 1332 C CA . PHE A 1 172 ? -14.472 10.587 0.467 1.00 95.94 172 PHE A CA 1
ATOM 1333 C C . PHE A 1 172 ? -15.778 10.117 1.105 1.00 95.94 172 PHE A C 1
ATOM 1335 O O . PHE A 1 172 ? -16.228 9.031 0.771 1.00 95.94 172 PHE A O 1
ATOM 1342 N N . PHE A 1 173 ? -16.406 10.894 1.992 1.00 95.12 173 PHE A N 1
ATOM 1343 C CA . PHE A 1 173 ? -17.594 10.470 2.752 1.00 95.12 173 PHE A CA 1
ATOM 1344 C C . PHE A 1 173 ? -18.860 11.266 2.440 1.00 95.12 173 PHE A C 1
ATOM 1346 O O . PHE A 1 173 ? -19.940 10.891 2.891 1.00 95.12 173 PHE A O 1
ATOM 1353 N N . GLU A 1 174 ? -18.811 12.263 1.558 1.00 94.06 174 GLU A N 1
ATOM 1354 C CA . GLU A 1 174 ? -19.985 12.986 1.022 1.00 94.06 174 GLU A CA 1
ATOM 1355 C C . GLU A 1 174 ? -20.266 12.747 -0.477 1.00 94.06 174 GLU A C 1
ATOM 1357 O O . GLU A 1 174 ? -21.437 12.607 -0.833 1.00 94.06 174 GLU A O 1
ATOM 1362 N N . PRO A 1 175 ? -19.259 12.618 -1.364 1.00 95.31 175 PRO A N 1
ATOM 1363 C CA . PRO A 1 175 ? -19.515 12.431 -2.792 1.00 95.31 175 PRO A CA 1
ATOM 1364 C C . PRO A 1 175 ? -19.986 11.019 -3.152 1.00 95.31 175 PRO A C 1
ATOM 1366 O O . PRO A 1 175 ? -19.763 10.058 -2.413 1.00 95.31 175 PRO A O 1
ATOM 1369 N N . THR A 1 176 ? -20.582 10.894 -4.337 1.00 96.50 176 THR A N 1
ATOM 1370 C CA . THR A 1 176 ? -21.024 9.622 -4.924 1.00 96.50 176 THR A CA 1
ATOM 1371 C C . THR A 1 176 ? -20.560 9.506 -6.376 1.00 96.50 176 THR A C 1
ATOM 1373 O O . THR A 1 176 ? -20.453 10.525 -7.061 1.00 96.50 176 THR A O 1
ATOM 1376 N N . GLY A 1 177 ? -20.379 8.289 -6.887 1.00 96.69 177 GLY A N 1
ATOM 1377 C CA . GLY A 1 177 ? -20.047 8.020 -8.290 1.00 96.69 177 GLY A CA 1
ATOM 1378 C C . GLY A 1 177 ? -18.621 7.507 -8.489 1.00 96.69 177 GLY A C 1
ATOM 1379 O O . GLY A 1 177 ? -18.103 6.773 -7.656 1.00 96.69 177 GLY A O 1
ATOM 1380 N N . MET A 1 178 ? -17.993 7.873 -9.608 1.00 97.75 178 MET A N 1
ATOM 1381 C CA . MET A 1 178 ? -16.635 7.452 -9.967 1.00 97.75 178 MET A CA 1
ATOM 1382 C C . MET A 1 178 ? -15.782 8.675 -10.307 1.00 97.75 178 MET A C 1
ATOM 1384 O O . MET A 1 178 ? -16.215 9.535 -11.076 1.00 97.75 178 MET A O 1
ATOM 1388 N N . ILE A 1 179 ? -14.571 8.738 -9.756 1.00 97.44 179 ILE A N 1
ATOM 1389 C CA . ILE A 1 179 ? -13.580 9.781 -10.039 1.00 97.44 179 ILE A CA 1
ATOM 1390 C C . ILE A 1 179 ? -12.289 9.122 -10.521 1.00 97.44 179 ILE A C 1
ATOM 1392 O O . ILE A 1 179 ? -11.811 8.161 -9.925 1.00 97.44 179 ILE A O 1
ATOM 1396 N N . GLU A 1 180 ? -11.705 9.676 -11.579 1.00 96.69 180 GLU A N 1
ATOM 1397 C CA . GLU A 1 180 ? -10.388 9.299 -12.089 1.00 96.69 180 GLU A CA 1
ATOM 1398 C C . GLU A 1 180 ? -9.459 10.517 -12.045 1.00 96.69 180 GLU A C 1
ATOM 1400 O O . GLU A 1 180 ? -9.811 11.601 -12.518 1.00 96.69 180 GLU A O 1
ATOM 1405 N N . ILE A 1 181 ? -8.286 10.340 -11.443 1.00 95.69 181 ILE A N 1
ATOM 1406 C CA . ILE A 1 181 ? -7.241 11.351 -11.292 1.00 95.69 181 ILE A CA 1
ATOM 1407 C C . ILE A 1 181 ? -5.970 10.787 -11.920 1.00 95.69 181 ILE A C 1
ATOM 1409 O O . ILE A 1 181 ? -5.511 9.717 -11.531 1.00 95.69 181 ILE A O 1
ATOM 1413 N N . ASP A 1 182 ? -5.386 11.513 -12.867 1.00 95.25 182 ASP A N 1
ATOM 1414 C CA . ASP A 1 182 ? -4.182 11.092 -13.585 1.00 95.25 182 ASP A CA 1
ATOM 1415 C C . ASP A 1 182 ? -3.077 12.144 -13.416 1.00 95.25 182 ASP A C 1
ATOM 1417 O O . ASP A 1 182 ? -3.345 13.351 -13.448 1.00 95.25 182 ASP A O 1
ATOM 1421 N N . SER A 1 183 ? -1.832 11.697 -13.236 1.00 94.12 183 SER A N 1
ATOM 1422 C CA . SER A 1 183 ? -0.662 12.570 -13.122 1.00 94.12 183 SER A CA 1
ATOM 1423 C C . SER A 1 183 ? -0.277 13.256 -14.439 1.00 94.12 183 SER A C 1
ATOM 1425 O O . SER A 1 183 ? 0.482 14.227 -14.415 1.00 94.12 183 SER A O 1
ATOM 1427 N N . ALA A 1 184 ? -0.798 12.804 -15.588 1.00 91.62 184 ALA A N 1
ATOM 1428 C CA . ALA A 1 184 ? -0.552 13.433 -16.887 1.00 91.62 184 ALA A CA 1
ATOM 1429 C C . ALA A 1 184 ? -1.731 13.305 -17.866 1.00 91.62 184 ALA A C 1
ATOM 1431 O O . ALA A 1 184 ? -2.415 12.290 -17.920 1.00 91.62 184 ALA A O 1
ATOM 1432 N N . GLN A 1 185 ? -1.920 14.311 -18.725 1.00 90.69 185 GLN A N 1
ATOM 1433 C CA . GLN A 1 185 ? -2.873 14.242 -19.841 1.00 90.69 185 GLN A CA 1
ATOM 1434 C C . GLN A 1 185 ? -2.322 13.435 -21.025 1.00 90.69 185 GLN A C 1
ATOM 1436 O O . GLN A 1 185 ? -1.112 13.224 -21.139 1.00 90.69 185 GLN A O 1
ATOM 1441 N N . VAL A 1 186 ? -3.199 13.041 -21.957 1.00 88.56 186 VAL A N 1
ATOM 1442 C CA . VAL A 1 186 ? -2.801 12.412 -23.228 1.00 88.56 186 VAL A CA 1
ATOM 1443 C C . VAL A 1 186 ? -1.761 13.284 -23.938 1.00 88.56 186 VAL A C 1
ATOM 1445 O O . VAL A 1 186 ? -1.957 14.481 -24.145 1.00 88.56 186 VAL A O 1
ATOM 1448 N N . GLY A 1 187 ? -0.625 12.680 -24.286 1.00 87.19 187 GLY A N 1
ATOM 1449 C CA . GLY A 1 187 ? 0.507 13.365 -24.917 1.00 87.19 187 GLY A CA 1
ATOM 1450 C C . GLY A 1 187 ? 1.486 14.040 -23.947 1.00 87.19 187 GLY A C 1
ATOM 1451 O O . GLY A 1 187 ? 2.560 14.465 -24.378 1.00 87.19 187 GLY A O 1
ATOM 1452 N N . GLN A 1 188 ? 1.176 14.104 -22.650 1.00 88.69 188 GLN A N 1
ATOM 1453 C CA . GLN A 1 188 ? 2.122 14.514 -21.612 1.00 88.69 188 GLN A CA 1
ATOM 1454 C C . GLN A 1 188 ? 2.874 13.305 -21.049 1.00 88.69 188 GLN A C 1
ATOM 1456 O O . GLN A 1 188 ? 2.384 12.176 -21.072 1.00 88.69 188 GLN A O 1
ATOM 1461 N N . ARG A 1 189 ? 4.085 13.553 -20.538 1.00 86.75 189 ARG A N 1
ATOM 1462 C CA . ARG A 1 189 ? 4.920 12.525 -19.909 1.00 86.75 189 ARG A CA 1
ATOM 1463 C C . ARG A 1 189 ? 4.919 12.731 -18.402 1.00 86.75 189 ARG A C 1
ATOM 1465 O O . ARG A 1 189 ? 5.494 13.730 -17.966 1.00 86.75 189 ARG A O 1
ATOM 1472 N N . PRO A 1 190 ? 4.317 11.831 -17.616 1.00 87.19 190 PRO A N 1
ATOM 1473 C CA . PRO A 1 190 ? 4.372 11.957 -16.175 1.00 87.19 190 PRO A CA 1
ATOM 1474 C C . PRO A 1 190 ? 5.794 11.677 -15.669 1.00 87.19 190 PRO A C 1
ATOM 1476 O O . PRO A 1 190 ? 6.552 10.892 -16.262 1.00 87.19 190 PRO A O 1
ATOM 1479 N N . LEU A 1 191 ? 6.169 12.377 -14.600 1.00 88.12 191 LEU A N 1
ATOM 1480 C CA . LEU A 1 191 ? 7.534 12.456 -14.084 1.00 88.12 191 LEU A CA 1
ATOM 1481 C C . LEU A 1 191 ? 7.601 11.912 -12.659 1.00 88.12 191 LEU A C 1
ATOM 1483 O O . LEU A 1 191 ? 6.730 12.200 -11.841 1.00 88.12 191 LEU A O 1
ATOM 1487 N N . LEU A 1 192 ? 8.689 11.203 -12.364 1.00 89.69 192 LEU A N 1
ATOM 1488 C CA . LEU A 1 192 ? 9.021 10.727 -11.023 1.00 89.69 192 LEU A CA 1
ATOM 1489 C C . LEU A 1 192 ? 10.427 11.184 -10.638 1.00 89.69 192 LEU A C 1
ATOM 1491 O O . LEU A 1 192 ? 11.351 11.098 -11.448 1.00 89.69 192 LEU A O 1
ATOM 1495 N N . ILE A 1 193 ? 10.597 11.651 -9.404 1.00 85.69 193 ILE A N 1
ATOM 1496 C CA . ILE A 1 193 ? 11.908 11.958 -8.820 1.00 85.69 193 ILE A CA 1
ATOM 1497 C C . ILE A 1 193 ? 12.371 10.702 -8.086 1.00 85.69 193 ILE A C 1
ATOM 1499 O O . ILE A 1 193 ? 11.684 10.251 -7.177 1.00 85.69 193 ILE A O 1
ATOM 1503 N N . THR A 1 194 ? 13.518 10.123 -8.456 1.00 82.44 194 THR A N 1
ATOM 1504 C CA . THR A 1 194 ? 13.910 8.765 -8.011 1.00 82.44 194 THR A CA 1
ATOM 1505 C C . THR A 1 194 ? 13.863 8.543 -6.498 1.00 82.44 194 THR A C 1
ATOM 1507 O O . THR A 1 194 ? 13.470 7.467 -6.064 1.00 82.44 194 THR A O 1
ATOM 1510 N N . MET A 1 195 ? 14.211 9.551 -5.692 1.00 79.31 195 MET A N 1
ATOM 1511 C CA . MET A 1 195 ? 14.215 9.437 -4.226 1.00 79.31 195 MET A CA 1
ATOM 1512 C C . MET A 1 195 ? 12.930 9.893 -3.536 1.00 79.31 195 MET A C 1
ATOM 1514 O O . MET A 1 195 ? 12.705 9.531 -2.386 1.00 79.31 195 MET A O 1
ATOM 1518 N N . THR A 1 196 ? 12.100 10.696 -4.200 1.00 78.88 196 THR A N 1
ATOM 1519 C CA . THR A 1 196 ? 10.881 11.251 -3.590 1.00 78.88 196 THR A CA 1
ATOM 1520 C C . THR A 1 196 ? 9.608 10.606 -4.125 1.00 78.88 196 THR A C 1
ATOM 1522 O O . THR A 1 196 ? 8.566 10.731 -3.501 1.00 78.88 196 THR A O 1
ATOM 1525 N N . GLY A 1 197 ? 9.668 9.919 -5.263 1.00 85.44 197 GLY A N 1
ATOM 1526 C CA . GLY A 1 197 ? 8.507 9.331 -5.919 1.00 85.44 197 GLY A CA 1
ATOM 1527 C C . GLY A 1 197 ? 7.780 10.289 -6.874 1.00 85.44 197 GLY A C 1
ATOM 1528 O O . GLY A 1 197 ? 8.382 11.193 -7.469 1.00 85.44 197 GLY A O 1
ATOM 1529 N N . GLY A 1 198 ? 6.497 10.015 -7.096 1.00 85.06 198 GLY A N 1
ATOM 1530 C CA . GLY A 1 198 ? 5.605 10.720 -8.008 1.00 85.06 198 GLY A CA 1
ATOM 1531 C C . GLY A 1 198 ? 5.265 12.133 -7.536 1.00 85.06 198 GLY A C 1
ATOM 1532 O O . GLY A 1 198 ? 4.996 12.397 -6.359 1.00 85.06 198 GLY A O 1
ATOM 1533 N N . LEU A 1 199 ? 5.280 13.077 -8.480 1.00 85.19 199 LEU A N 1
ATOM 1534 C CA . LEU A 1 199 ? 4.989 14.485 -8.197 1.00 85.19 199 LEU A CA 1
ATOM 1535 C C . LEU A 1 199 ? 3.534 14.712 -7.780 1.00 85.19 199 LEU A C 1
ATOM 1537 O O . LEU A 1 199 ? 3.271 15.628 -7.000 1.00 85.19 199 LEU A O 1
ATOM 1541 N N . LEU A 1 200 ? 2.599 13.897 -8.283 1.00 89.06 200 LEU A N 1
ATOM 1542 C CA . LEU A 1 200 ? 1.194 14.003 -7.903 1.00 89.06 200 LEU A CA 1
ATOM 1543 C C . LEU A 1 200 ? 1.023 13.637 -6.428 1.00 89.06 200 LEU A C 1
ATOM 1545 O O . LEU A 1 200 ? 0.449 14.427 -5.682 1.00 89.06 200 LEU A O 1
ATOM 1549 N N . THR A 1 201 ? 1.582 12.507 -5.984 1.00 90.44 201 THR A N 1
ATOM 1550 C CA . THR A 1 201 ? 1.554 12.121 -4.567 1.00 90.44 201 THR A CA 1
ATOM 1551 C C . THR A 1 201 ? 2.184 13.195 -3.692 1.00 90.44 201 THR A C 1
ATOM 1553 O O . THR A 1 201 ? 1.562 13.612 -2.720 1.00 90.44 201 THR A O 1
ATOM 1556 N N . CYS A 1 202 ? 3.356 13.718 -4.066 1.00 86.38 202 CYS A N 1
ATOM 1557 C CA . CYS A 1 202 ? 3.986 14.822 -3.336 1.00 86.38 202 CYS A CA 1
ATOM 1558 C C . CYS A 1 202 ? 3.052 16.039 -3.221 1.00 86.38 202 CYS A C 1
ATOM 1560 O O . CYS A 1 202 ? 2.887 16.595 -2.141 1.00 86.38 202 CYS A O 1
ATOM 1562 N N . GLY A 1 203 ? 2.411 16.453 -4.318 1.00 84.75 203 GLY A N 1
ATOM 1563 C CA . GLY A 1 203 ? 1.504 17.604 -4.325 1.00 84.75 203 GLY A CA 1
ATOM 1564 C C . GLY A 1 203 ? 0.225 17.409 -3.504 1.00 84.75 203 GLY A C 1
ATOM 1565 O O . GLY A 1 203 ? -0.367 18.396 -3.071 1.00 84.75 203 GLY A O 1
ATOM 1566 N N . LEU A 1 204 ? -0.198 16.159 -3.292 1.00 84.81 204 LEU A N 1
ATOM 1567 C CA . LEU A 1 204 ? -1.391 15.816 -2.514 1.00 84.81 204 LEU A CA 1
ATOM 1568 C C . LEU A 1 204 ? -1.098 15.581 -1.027 1.00 84.81 204 LEU A C 1
ATOM 1570 O O . LEU A 1 204 ? -1.989 15.790 -0.206 1.00 84.81 204 LEU A O 1
ATOM 1574 N N . THR A 1 205 ? 0.114 15.146 -0.672 1.00 82.94 205 THR A N 1
ATOM 1575 C CA . THR A 1 205 ? 0.468 14.781 0.713 1.00 82.94 205 THR A CA 1
ATOM 1576 C C . THR A 1 205 ? 1.330 15.823 1.425 1.00 82.94 205 THR A C 1
ATOM 1578 O O . THR A 1 205 ? 1.345 15.862 2.657 1.00 82.94 205 THR A O 1
ATOM 1581 N N . LEU A 1 206 ? 2.035 16.695 0.694 1.00 78.38 206 LEU A N 1
ATOM 1582 C CA . LEU A 1 206 ? 2.847 17.747 1.306 1.00 78.38 206 LEU A CA 1
ATOM 1583 C C . LEU A 1 206 ? 1.970 18.898 1.832 1.00 78.38 206 LEU A C 1
ATOM 1585 O O . LEU A 1 206 ? 1.031 19.323 1.153 1.00 78.38 206 LEU A O 1
ATOM 1589 N N . PRO A 1 207 ? 2.301 19.470 3.007 1.00 67.44 207 PRO A N 1
ATOM 1590 C CA . PRO A 1 207 ? 1.652 20.675 3.501 1.00 67.44 207 PRO A CA 1
ATOM 1591 C C . PRO A 1 207 ? 1.687 21.814 2.464 1.00 67.44 207 PRO A C 1
ATOM 1593 O O . PRO A 1 207 ? 2.707 22.001 1.783 1.00 67.44 207 PRO A O 1
ATOM 1596 N N . PRO A 1 208 ? 0.624 22.634 2.374 1.00 62.03 208 PRO A N 1
ATOM 1597 C CA . PRO A 1 208 ? 0.643 23.847 1.567 1.00 62.03 208 PRO A CA 1
ATOM 1598 C C . PRO A 1 208 ? 1.872 24.711 1.895 1.00 62.03 208 PRO A C 1
ATOM 1600 O O . PRO A 1 208 ? 2.201 24.917 3.060 1.00 62.03 208 PRO A O 1
ATOM 1603 N N . GLY A 1 209 ? 2.562 25.209 0.866 1.00 59.97 209 GLY A N 1
ATOM 1604 C CA . GLY A 1 209 ? 3.743 26.073 1.014 1.00 59.97 209 GLY A CA 1
ATOM 1605 C C . GLY A 1 209 ? 5.093 25.347 1.071 1.00 59.97 209 GLY A C 1
ATOM 1606 O O . GLY A 1 209 ? 6.121 25.986 0.863 1.00 59.97 209 GLY A O 1
ATOM 1607 N N . VAL A 1 210 ? 5.122 24.020 1.243 1.00 61.19 210 VAL A N 1
ATOM 1608 C CA . VAL A 1 210 ? 6.372 23.228 1.223 1.00 61.19 210 VAL A CA 1
ATOM 1609 C C . VAL A 1 210 ? 7.003 23.186 -0.171 1.00 61.19 210 VAL A C 1
ATOM 1611 O O . VAL A 1 210 ? 8.221 23.245 -0.313 1.00 61.19 210 VAL A O 1
ATOM 1614 N N . LEU A 1 211 ? 6.179 23.204 -1.219 1.00 54.53 211 LEU A N 1
ATOM 1615 C CA . LEU A 1 211 ? 6.642 23.388 -2.599 1.00 54.53 211 LEU A CA 1
ATOM 1616 C C . LEU A 1 211 ? 6.942 24.870 -2.937 1.00 54.53 211 LEU A C 1
ATOM 1618 O O . LEU A 1 211 ? 7.198 25.206 -4.094 1.00 54.53 211 LEU A O 1
ATOM 1622 N N . GLY A 1 212 ? 6.957 25.751 -1.930 1.00 48.28 212 GLY A N 1
ATOM 1623 C CA . GLY A 1 212 ? 7.235 27.184 -2.017 1.00 48.28 212 GLY A CA 1
ATOM 1624 C C . GLY A 1 212 ? 5.967 28.036 -1.960 1.00 48.28 212 GLY A C 1
ATOM 1625 O O . GLY A 1 212 ? 5.030 27.824 -2.728 1.00 48.28 212 GLY A O 1
ATOM 1626 N N . ASP A 1 213 ? 5.954 29.021 -1.063 1.00 40.72 213 ASP A N 1
ATOM 1627 C CA . ASP A 1 213 ? 4.917 30.046 -0.965 1.00 40.72 213 ASP A CA 1
ATOM 1628 C C . ASP A 1 213 ? 5.258 31.194 -1.936 1.00 40.72 213 ASP A C 1
ATOM 1630 O O . ASP A 1 213 ? 6.129 32.015 -1.660 1.00 40.72 213 ASP A O 1
ATOM 1634 N N . THR A 1 214 ? 4.649 31.231 -3.125 1.00 39.91 214 THR A N 1
ATOM 1635 C CA . THR A 1 214 ? 4.968 32.247 -4.148 1.00 39.91 214 THR A CA 1
ATOM 1636 C C . THR A 1 214 ? 3.976 33.406 -4.097 1.00 39.91 214 THR A C 1
ATOM 1638 O O . THR A 1 214 ? 3.022 33.450 -4.874 1.00 39.91 214 THR A O 1
ATOM 1641 N N . ASN A 1 215 ? 4.211 34.362 -3.198 1.00 42.88 215 ASN A N 1
ATOM 1642 C CA . ASN A 1 215 ? 3.757 35.739 -3.431 1.00 42.88 215 ASN A CA 1
ATOM 1643 C C . ASN A 1 215 ? 4.731 36.522 -4.339 1.00 42.88 215 ASN A C 1
ATOM 1645 O O . ASN A 1 215 ? 4.356 37.572 -4.852 1.00 42.88 215 ASN A O 1
ATOM 1649 N N . ASP A 1 216 ? 5.921 35.978 -4.617 1.00 40.62 216 ASP A N 1
ATOM 1650 C CA . ASP A 1 216 ? 6.945 36.592 -5.467 1.00 40.62 216 ASP A CA 1
ATOM 1651 C C . ASP A 1 216 ? 7.156 35.770 -6.748 1.00 40.62 216 ASP A C 1
ATOM 1653 O O . ASP A 1 216 ? 7.974 34.860 -6.757 1.00 40.62 216 ASP A O 1
ATOM 1657 N N . GLU A 1 217 ? 6.400 36.095 -7.807 1.00 36.75 217 GLU A N 1
ATOM 1658 C CA . GLU A 1 217 ? 6.451 35.520 -9.172 1.00 36.75 217 GLU A CA 1
ATOM 1659 C C . GLU A 1 217 ? 6.372 33.967 -9.282 1.00 36.75 217 GLU A C 1
ATOM 1661 O O . GLU A 1 217 ? 6.692 33.223 -8.358 1.00 36.75 217 GLU A O 1
ATOM 1666 N N . PRO A 1 218 ? 5.881 33.393 -10.401 1.00 36.59 218 PRO A N 1
ATOM 1667 C CA . PRO A 1 218 ? 5.906 31.942 -10.581 1.00 36.59 218 PRO A CA 1
ATOM 1668 C C . PRO A 1 218 ? 7.361 31.461 -10.698 1.00 36.59 218 PRO A C 1
ATOM 1670 O O . PRO A 1 218 ? 7.945 31.461 -11.778 1.00 36.59 218 PRO A O 1
ATOM 1673 N N . GLY A 1 219 ? 7.952 31.060 -9.572 1.00 33.00 219 GLY A N 1
ATOM 1674 C CA . GLY A 1 219 ? 9.269 30.439 -9.527 1.00 33.00 219 GLY A CA 1
ATOM 1675 C C . GLY A 1 219 ? 9.263 29.122 -10.301 1.00 33.00 219 GLY A C 1
ATOM 1676 O O . GLY A 1 219 ? 8.608 28.153 -9.905 1.00 33.00 219 GLY A O 1
ATOM 1677 N N . PHE A 1 220 ? 9.993 29.084 -11.412 1.00 35.84 220 PHE A N 1
ATOM 1678 C CA . PHE A 1 220 ? 10.273 27.862 -12.156 1.00 35.84 220 PHE A CA 1
ATOM 1679 C C . PHE A 1 220 ? 11.117 26.927 -11.286 1.00 35.84 220 PHE A C 1
ATOM 1681 O O . PHE A 1 220 ? 12.076 27.356 -10.646 1.00 35.84 220 PHE A O 1
ATOM 1688 N N . LEU A 1 221 ? 10.781 25.635 -11.261 1.00 37.31 221 LEU A N 1
ATOM 1689 C CA . LEU A 1 221 ? 11.734 24.636 -10.785 1.00 37.31 221 LEU A CA 1
ATOM 1690 C C . LEU A 1 221 ? 12.763 24.441 -11.912 1.00 37.31 221 LEU A C 1
ATOM 1692 O O . LEU A 1 221 ? 12.572 23.604 -12.792 1.00 37.31 221 LEU A O 1
ATOM 1696 N N . GLU A 1 222 ? 13.805 25.274 -11.948 1.00 36.84 222 GLU A N 1
ATOM 1697 C CA . GLU A 1 222 ? 14.911 25.107 -12.895 1.00 36.84 222 GLU A CA 1
ATOM 1698 C C . GLU A 1 222 ? 15.735 23.877 -12.501 1.00 36.84 222 GLU A C 1
ATOM 1700 O O . GLU A 1 222 ? 16.646 23.928 -11.675 1.00 36.84 222 GLU A O 1
ATOM 1705 N N . LEU A 1 223 ? 15.417 22.738 -13.112 1.00 38.38 223 LEU A N 1
ATOM 1706 C CA . LEU A 1 223 ? 16.302 21.581 -13.109 1.00 38.38 223 LEU A CA 1
ATOM 1707 C C . LEU A 1 223 ? 17.411 21.852 -14.129 1.00 38.38 223 LEU A C 1
ATOM 1709 O O . LEU A 1 223 ? 17.229 21.655 -15.331 1.00 38.38 223 LEU A O 1
ATOM 1713 N N . SER A 1 224 ? 18.558 22.338 -13.658 1.00 32.94 224 SER A N 1
ATOM 1714 C CA . SER A 1 224 ? 19.729 22.545 -14.508 1.00 32.94 224 SER A CA 1
ATOM 1715 C C . SER A 1 224 ? 20.301 21.192 -14.950 1.00 32.94 224 SER A C 1
ATOM 1717 O O . SER A 1 224 ? 21.053 20.533 -14.238 1.00 32.94 224 SER A O 1
ATOM 1719 N N . THR A 1 225 ? 19.938 20.740 -16.150 1.00 34.16 225 THR A N 1
ATOM 1720 C CA . THR A 1 225 ? 20.638 19.629 -16.811 1.00 34.16 225 THR A CA 1
ATOM 1721 C C . THR A 1 225 ? 21.824 20.164 -17.623 1.00 34.16 225 THR A C 1
ATOM 1723 O O . THR A 1 225 ? 21.659 21.175 -18.310 1.00 34.16 225 THR A O 1
ATOM 1726 N N . PRO A 1 226 ? 23.002 19.510 -17.617 1.00 31.86 226 PRO A N 1
ATOM 1727 C CA . PRO A 1 226 ? 24.142 19.948 -18.420 1.00 31.86 226 PRO A CA 1
ATOM 1728 C C . PRO A 1 226 ? 23.844 19.887 -19.930 1.00 31.86 226 PRO A C 1
ATOM 1730 O O . PRO A 1 226 ? 23.614 18.810 -20.470 1.00 31.86 226 PRO A O 1
ATOM 1733 N N . THR A 1 227 ? 23.871 21.067 -20.559 1.00 41.50 227 THR A N 1
ATOM 1734 C CA . THR A 1 227 ? 24.068 21.417 -21.986 1.00 41.50 227 THR A CA 1
ATOM 1735 C C . THR A 1 227 ? 23.398 20.578 -23.094 1.00 41.50 227 THR A C 1
ATOM 1737 O O . THR A 1 227 ? 23.696 19.407 -23.305 1.00 41.50 227 THR A O 1
ATOM 1740 N N . ASP A 1 228 ? 22.595 21.296 -23.892 1.00 33.22 228 ASP A N 1
ATOM 1741 C CA . ASP A 1 228 ? 22.084 21.010 -25.249 1.00 33.22 228 ASP A CA 1
ATOM 1742 C C . ASP A 1 228 ? 20.739 20.286 -25.439 1.00 33.22 228 ASP A C 1
ATOM 1744 O O . ASP A 1 228 ? 20.353 20.012 -26.579 1.00 33.22 228 ASP A O 1
ATOM 1748 N N . GLN A 1 229 ? 19.926 20.083 -24.398 1.00 33.69 229 GLN A N 1
ATOM 1749 C CA . GLN A 1 229 ? 18.525 19.678 -24.594 1.00 33.69 229 GLN A CA 1
ATOM 1750 C C . GLN A 1 229 ? 17.553 20.565 -23.812 1.00 33.69 229 GLN A C 1
ATOM 1752 O O . GLN A 1 229 ? 17.702 20.745 -22.613 1.00 33.69 229 GLN A O 1
ATOM 1757 N N . ARG A 1 230 ? 16.598 21.129 -24.569 1.00 35.97 230 ARG A N 1
ATOM 1758 C CA . ARG A 1 230 ? 15.423 21.952 -24.214 1.00 35.97 230 ARG A CA 1
ATOM 1759 C C . ARG A 1 230 ? 15.092 22.068 -22.718 1.00 35.97 230 ARG A C 1
ATOM 1761 O O . ARG A 1 230 ? 14.959 21.055 -22.039 1.00 35.97 230 ARG A O 1
ATOM 1768 N N . GLU A 1 231 ? 14.805 23.302 -22.291 1.00 30.88 231 GLU A N 1
ATOM 1769 C CA . GLU A 1 231 ? 14.137 23.623 -21.023 1.00 30.88 231 GLU A CA 1
ATOM 1770 C C . GLU A 1 231 ? 12.980 22.651 -20.745 1.00 30.88 231 GLU A C 1
ATOM 1772 O O . GLU A 1 231 ? 12.041 22.526 -21.538 1.00 30.88 231 GLU A O 1
ATOM 1777 N N . ILE A 1 232 ? 13.043 21.964 -19.605 1.00 36.44 232 ILE A N 1
ATOM 1778 C CA . ILE A 1 232 ? 11.881 21.301 -19.021 1.00 36.44 232 ILE A CA 1
ATOM 1779 C C . ILE A 1 232 ? 11.199 22.359 -18.163 1.00 36.44 232 ILE A C 1
ATOM 1781 O O . ILE A 1 232 ? 11.583 22.591 -17.020 1.00 36.44 232 ILE A O 1
ATOM 1785 N N . VAL A 1 233 ? 10.210 23.035 -18.738 1.00 32.38 233 VAL A N 1
ATOM 1786 C CA . VAL A 1 233 ? 9.380 23.982 -17.996 1.00 32.38 233 VAL A CA 1
ATOM 1787 C C . VAL A 1 233 ? 8.345 23.185 -17.200 1.00 32.38 233 VAL A C 1
ATOM 1789 O O . VAL A 1 233 ? 7.394 22.646 -17.764 1.00 32.38 233 VAL A O 1
ATOM 1792 N N . LEU A 1 234 ? 8.548 23.089 -15.886 1.00 36.06 234 LEU A N 1
ATOM 1793 C CA . LEU A 1 234 ? 7.547 22.608 -14.933 1.00 36.06 234 LEU A CA 1
ATOM 1794 C C . LEU A 1 234 ? 6.646 23.790 -14.546 1.00 36.06 234 LEU A C 1
ATOM 1796 O O . LEU A 1 234 ? 7.003 24.576 -13.668 1.00 36.06 234 LEU A O 1
ATOM 1800 N N . GLU A 1 235 ? 5.494 23.953 -15.203 1.00 34.25 235 GLU A N 1
ATOM 1801 C CA . GLU A 1 235 ? 4.491 24.930 -14.757 1.00 34.25 235 GLU A CA 1
ATOM 1802 C C . GLU A 1 235 ? 3.679 24.345 -13.592 1.00 34.25 235 GLU A C 1
ATOM 1804 O O . GLU A 1 235 ? 2.971 23.348 -13.731 1.00 34.25 235 GLU A O 1
ATOM 1809 N N . ARG A 1 236 ? 3.829 24.963 -12.415 1.00 38.00 236 ARG A N 1
ATOM 1810 C CA . ARG A 1 236 ? 3.215 24.544 -11.149 1.00 38.00 236 ARG A CA 1
ATOM 1811 C C . ARG A 1 236 ? 1.696 24.732 -11.184 1.00 38.00 236 ARG A C 1
ATOM 1813 O O . ARG A 1 236 ? 1.213 25.845 -11.377 1.00 38.00 236 ARG A O 1
ATOM 1820 N N . GLY A 1 237 ? 0.946 23.672 -10.895 1.00 29.81 237 GLY A N 1
ATOM 1821 C CA . GLY A 1 237 ? -0.428 23.785 -10.411 1.00 29.81 237 GLY A CA 1
ATOM 1822 C C . GLY A 1 237 ? -0.420 23.952 -8.891 1.00 29.81 237 GLY A C 1
ATOM 1823 O O . GLY A 1 237 ? -0.215 22.981 -8.175 1.00 29.81 237 GLY A O 1
ATOM 1824 N N . LEU A 1 238 ? -0.618 25.174 -8.395 1.00 30.98 238 LEU A N 1
ATOM 1825 C CA . LEU A 1 238 ? -0.930 25.453 -6.988 1.00 30.98 238 LEU A CA 1
ATOM 1826 C C . LEU A 1 238 ? -2.413 25.809 -6.899 1.00 30.98 238 LEU A C 1
ATOM 1828 O O . LEU A 1 238 ? -2.836 26.726 -7.596 1.00 30.98 238 LEU A O 1
ATOM 1832 N N . LEU A 1 239 ? -3.181 25.135 -6.039 1.00 32.66 239 LEU A N 1
ATOM 1833 C CA . LEU A 1 239 ? -4.508 25.596 -5.609 1.00 32.66 239 LEU A CA 1
ATOM 1834 C C . LEU A 1 239 ? -4.931 24.876 -4.317 1.00 32.66 239 LEU A C 1
ATOM 1836 O O . LEU A 1 239 ? -5.759 23.979 -4.333 1.00 32.66 239 LEU A O 1
ATOM 1840 N N . TRP A 1 240 ? -4.354 25.284 -3.185 1.00 38.84 240 TRP A N 1
ATOM 1841 C CA . TRP A 1 240 ? -4.891 24.967 -1.847 1.00 38.84 240 TRP A CA 1
ATOM 1842 C C . TRP A 1 240 ? -4.829 26.172 -0.901 1.00 38.84 240 TRP A C 1
ATOM 1844 O O . TRP A 1 240 ? -4.856 26.025 0.318 1.00 38.84 240 TRP A O 1
ATOM 1854 N N . ARG A 1 241 ? -4.699 27.383 -1.454 1.00 29.38 241 ARG A N 1
ATOM 1855 C CA . ARG A 1 241 ? -4.691 28.617 -0.669 1.00 29.38 241 ARG A CA 1
ATOM 1856 C C . ARG A 1 241 ? -6.136 29.118 -0.584 1.00 29.38 241 ARG A C 1
ATOM 1858 O O . ARG A 1 241 ? -6.730 29.419 -1.614 1.00 29.38 241 ARG A O 1
ATOM 1865 N N . ASP A 1 242 ? -6.671 29.150 0.633 1.00 36.09 242 ASP A N 1
ATOM 1866 C CA . ASP A 1 242 ? -7.959 29.745 1.031 1.00 36.09 242 ASP A CA 1
ATOM 1867 C C . ASP A 1 242 ? -9.250 28.993 0.663 1.00 36.09 242 ASP A C 1
ATOM 1869 O O . ASP A 1 242 ? -10.212 29.579 0.165 1.00 36.09 242 ASP A O 1
ATOM 1873 N N . LEU A 1 243 ? -9.330 27.700 0.983 1.00 38.66 243 LEU A N 1
ATOM 1874 C CA . LEU A 1 243 ? -10.608 26.983 0.991 1.00 38.66 243 LEU A CA 1
ATOM 1875 C C . LEU A 1 243 ? -11.161 26.917 2.424 1.00 38.66 243 LEU A C 1
ATOM 1877 O O . LEU A 1 243 ? -10.822 26.022 3.191 1.00 38.66 243 LEU A O 1
ATOM 1881 N N . GLY A 1 244 ? -11.966 27.921 2.789 1.00 39.06 244 GLY A N 1
ATOM 1882 C CA . GLY A 1 244 ? -12.806 27.898 3.994 1.00 39.06 244 GLY A CA 1
ATOM 1883 C C . GLY A 1 244 ? -13.998 26.935 3.869 1.00 39.06 244 GLY A C 1
ATOM 1884 O O . GLY A 1 244 ? -14.160 26.275 2.845 1.00 39.06 244 GLY A O 1
ATOM 1885 N N . ASP A 1 245 ? -14.845 26.899 4.903 1.00 34.28 245 ASP A N 1
ATOM 1886 C CA . ASP A 1 245 ? -15.865 25.867 5.200 1.00 34.28 245 ASP A CA 1
ATOM 1887 C C . ASP A 1 245 ? -16.959 25.587 4.137 1.00 34.28 245 ASP A C 1
ATOM 1889 O O . ASP A 1 245 ? -17.808 24.725 4.350 1.00 34.28 245 ASP A O 1
ATOM 1893 N N . GLU A 1 246 ? -16.960 26.240 2.972 1.00 37.94 246 GLU A N 1
ATOM 1894 C CA . GLU A 1 246 ? -17.881 25.926 1.870 1.00 37.94 246 GLU A CA 1
ATOM 1895 C C . GLU A 1 246 ? -17.134 25.844 0.533 1.00 37.94 246 GLU A C 1
ATOM 1897 O O . GLU A 1 246 ? -16.928 26.845 -0.157 1.00 37.94 246 GLU A O 1
ATOM 1902 N N . VAL A 1 247 ? -16.768 24.629 0.116 1.00 43.25 247 VAL A N 1
ATOM 1903 C CA . VAL A 1 247 ? -16.195 24.384 -1.215 1.00 43.25 247 VAL A CA 1
ATOM 1904 C C . VAL A 1 247 ? -17.189 23.628 -2.082 1.00 43.25 247 VAL A C 1
ATOM 1906 O O . VAL A 1 247 ? -17.604 22.517 -1.767 1.00 43.25 247 VAL A O 1
ATOM 1909 N N . ARG A 1 248 ? -17.539 24.216 -3.229 1.00 41.56 248 ARG A N 1
ATOM 1910 C CA . ARG A 1 248 ? -18.275 23.541 -4.306 1.00 41.56 248 ARG A CA 1
ATOM 1911 C C . ARG A 1 248 ? -17.322 23.166 -5.436 1.00 41.56 248 ARG A C 1
ATOM 1913 O O . ARG A 1 248 ? -16.557 24.009 -5.905 1.00 41.56 248 ARG A O 1
ATOM 1920 N N . TRP A 1 249 ? -17.424 21.927 -5.919 1.00 41.47 249 TRP A N 1
ATOM 1921 C CA . TRP A 1 249 ? -16.611 21.384 -7.016 1.00 41.47 249 TRP A CA 1
ATOM 1922 C C . TRP A 1 249 ? -16.629 22.242 -8.291 1.00 41.47 249 TRP A C 1
ATOM 1924 O O . TRP A 1 249 ? -15.606 22.374 -8.959 1.00 41.47 249 TRP A O 1
ATOM 1934 N N . ASP A 1 250 ? -17.741 22.912 -8.590 1.00 42.25 250 ASP A N 1
ATOM 1935 C CA . ASP A 1 250 ? -17.851 23.808 -9.749 1.00 42.25 250 ASP A CA 1
ATOM 1936 C C . ASP A 1 250 ? -16.908 25.023 -9.662 1.00 42.25 250 ASP A C 1
ATOM 1938 O O . ASP A 1 250 ? -16.400 25.506 -10.680 1.00 42.25 250 ASP A O 1
ATOM 1942 N N . THR A 1 251 ? -16.616 25.506 -8.451 1.00 42.44 251 THR A N 1
ATOM 1943 C CA . THR A 1 251 ? -15.675 26.612 -8.212 1.00 42.44 251 THR A CA 1
ATOM 1944 C C . THR A 1 251 ? -14.240 26.162 -8.473 1.00 42.44 251 THR A C 1
ATOM 1946 O O . THR A 1 251 ? -13.495 26.846 -9.173 1.00 42.44 251 THR A O 1
ATOM 1949 N N . VAL A 1 252 ? -13.880 24.965 -8.005 1.00 42.19 252 VAL A N 1
ATOM 1950 C CA . VAL A 1 252 ? -12.560 24.358 -8.240 1.00 42.19 252 VAL A CA 1
ATOM 1951 C C . VAL A 1 252 ? -12.350 24.098 -9.738 1.00 42.19 252 VAL A C 1
ATOM 1953 O O . VAL A 1 252 ? -11.341 24.499 -10.320 1.00 42.19 252 VAL A O 1
ATOM 1956 N N . LEU A 1 253 ? -13.344 23.509 -10.409 1.00 40.41 253 LEU A N 1
ATOM 1957 C CA . LEU A 1 253 ? -13.269 23.174 -11.834 1.00 40.41 253 LEU A CA 1
ATOM 1958 C C . LEU A 1 253 ? -13.283 24.410 -12.752 1.00 40.41 253 LEU A C 1
ATOM 1960 O O . LEU A 1 253 ? -12.614 24.416 -13.789 1.00 40.41 253 LEU A O 1
ATOM 1964 N N . SER A 1 254 ? -14.016 25.470 -12.399 1.00 41.44 254 SER A N 1
ATOM 1965 C CA . SER A 1 254 ? -14.042 26.720 -13.179 1.00 41.44 254 SER A CA 1
ATOM 1966 C C . SER A 1 254 ? -12.730 27.504 -13.080 1.00 41.44 254 SER A C 1
ATOM 1968 O O . SER A 1 254 ? -12.258 28.027 -14.095 1.00 41.44 254 SER A O 1
ATOM 1970 N N . GLN A 1 255 ? -12.093 27.522 -11.906 1.00 40.38 255 GLN A N 1
ATOM 1971 C CA . GLN A 1 255 ? -10.776 28.134 -11.709 1.00 40.38 255 GLN A CA 1
ATOM 1972 C C . GLN A 1 255 ? -9.670 27.369 -12.445 1.00 40.38 255 GLN A C 1
ATOM 1974 O O . GLN A 1 255 ? -8.820 27.991 -13.093 1.00 40.38 255 GLN A O 1
ATOM 1979 N N . LEU A 1 256 ? -9.733 26.032 -12.449 1.00 37.75 256 LEU A N 1
ATOM 1980 C CA . LEU A 1 256 ? -8.838 25.197 -13.252 1.00 37.75 256 LEU A CA 1
ATOM 1981 C C . LEU A 1 256 ? -8.955 25.547 -14.744 1.00 37.75 256 LEU A C 1
ATOM 1983 O O . LEU A 1 256 ? -7.954 25.904 -15.363 1.00 37.75 256 LEU A O 1
ATOM 1987 N N . ARG A 1 257 ? -10.175 25.576 -15.303 1.00 40.03 257 ARG A N 1
ATOM 1988 C CA . ARG A 1 257 ? -10.423 25.877 -16.732 1.00 40.03 257 ARG A CA 1
ATOM 1989 C C . ARG A 1 257 ? -9.992 27.285 -17.160 1.00 40.03 257 ARG A C 1
ATOM 1991 O O . ARG A 1 257 ? -9.490 27.465 -18.277 1.00 40.03 257 ARG A O 1
ATOM 1998 N N . ALA A 1 258 ? -10.196 28.290 -16.306 1.00 36.44 258 ALA A N 1
ATOM 1999 C CA . ALA A 1 258 ? -9.809 29.674 -16.590 1.00 36.44 258 ALA A CA 1
ATOM 2000 C C . ALA A 1 258 ? -8.281 29.834 -16.666 1.00 36.44 258 ALA A C 1
ATOM 2002 O O . ALA A 1 258 ? -7.769 30.502 -17.570 1.00 36.44 258 ALA A O 1
ATOM 2003 N N . THR A 1 259 ? -7.560 29.151 -15.775 1.00 36.44 259 THR A N 1
ATOM 2004 C CA . THR A 1 259 ? -6.094 29.176 -15.704 1.00 36.44 259 THR A CA 1
ATOM 2005 C C . THR A 1 259 ? -5.469 28.472 -16.912 1.00 36.44 259 THR A C 1
ATOM 2007 O O . THR A 1 259 ? -4.589 29.034 -17.566 1.00 36.44 259 THR A O 1
ATOM 2010 N N . THR A 1 260 ? -6.004 27.316 -17.328 1.00 34.66 260 THR A N 1
ATOM 2011 C CA . THR A 1 260 ? -5.526 26.611 -18.535 1.00 34.66 260 THR A CA 1
ATOM 2012 C C . THR A 1 260 ? -5.741 27.437 -19.812 1.00 34.66 260 THR A C 1
ATOM 2014 O O . THR A 1 260 ? -4.869 27.502 -20.680 1.00 34.66 260 THR A O 1
ATOM 2017 N N . SER A 1 261 ? -6.879 28.136 -19.920 1.00 32.94 261 SER A N 1
ATOM 2018 C CA . SER A 1 261 ? -7.247 28.923 -21.111 1.00 32.94 261 SER A CA 1
ATOM 2019 C C . SER A 1 261 ? -6.459 30.231 -21.268 1.00 32.94 261 SER A C 1
ATOM 2021 O O . SER A 1 261 ? -6.249 30.701 -22.394 1.00 32.94 261 SER A O 1
ATOM 2023 N N . ALA A 1 262 ? -6.044 30.850 -20.159 1.00 33.94 262 ALA A N 1
ATOM 2024 C CA . ALA A 1 262 ? -5.203 32.048 -20.167 1.00 33.94 262 ALA A CA 1
ATOM 2025 C C . ALA A 1 262 ? -3.737 31.715 -20.501 1.00 33.94 262 ALA A C 1
ATOM 2027 O O . ALA A 1 262 ? -3.085 32.466 -21.234 1.00 33.94 262 ALA A O 1
ATOM 2028 N N . ASN A 1 263 ? -3.251 30.559 -20.041 1.00 35.75 263 ASN A N 1
ATOM 2029 C CA . ASN A 1 263 ? -1.873 30.113 -20.250 1.00 35.75 263 ASN A CA 1
ATOM 2030 C C . ASN A 1 263 ? -1.638 29.610 -21.683 1.00 35.75 263 ASN A C 1
ATOM 2032 O O . ASN A 1 263 ? -0.640 29.978 -22.304 1.00 35.75 263 ASN A O 1
ATOM 2036 N N . TYR A 1 264 ? -2.620 28.926 -22.286 1.00 34.75 264 TYR A N 1
ATOM 2037 C CA . TYR A 1 264 ? -2.570 28.533 -23.703 1.00 34.75 264 TYR A CA 1
ATOM 2038 C C . TYR A 1 264 ? -2.443 29.740 -24.655 1.00 34.75 264 TYR A C 1
ATOM 2040 O O . TYR A 1 264 ? -1.660 29.726 -25.605 1.00 34.75 264 TYR A O 1
ATOM 2048 N N . ARG A 1 265 ? -3.151 30.845 -24.365 1.00 38.38 265 ARG A N 1
ATOM 2049 C CA . ARG A 1 265 ? -3.065 32.090 -25.154 1.00 38.38 265 ARG A CA 1
ATOM 2050 C C . ARG A 1 265 ? -1.725 32.822 -25.003 1.00 38.38 265 ARG A C 1
ATOM 2052 O O . ARG A 1 265 ? -1.316 33.503 -25.939 1.00 38.38 265 ARG A O 1
ATOM 2059 N N . ARG A 1 266 ? -1.030 32.686 -23.866 1.00 39.66 266 ARG A N 1
ATOM 2060 C CA . ARG A 1 266 ? 0.297 33.298 -23.642 1.00 39.66 266 ARG A CA 1
ATOM 2061 C C . ARG A 1 266 ? 1.441 32.473 -24.228 1.00 39.66 266 ARG A C 1
ATOM 2063 O O . ARG A 1 266 ? 2.364 33.071 -24.777 1.00 39.66 266 ARG A O 1
ATOM 2070 N N . ALA A 1 267 ? 1.352 31.143 -24.192 1.00 35.84 267 ALA A N 1
ATOM 2071 C CA . ALA A 1 267 ? 2.330 30.252 -24.822 1.00 35.84 267 ALA A CA 1
ATOM 2072 C C . ALA A 1 267 ? 2.378 30.433 -26.353 1.00 35.84 267 ALA A C 1
ATOM 2074 O O . ALA A 1 267 ? 3.455 30.455 -26.945 1.00 35.84 267 ALA A O 1
ATOM 2075 N N . LEU A 1 268 ? 1.227 30.678 -26.991 1.00 38.59 268 LEU A N 1
ATOM 2076 C CA . LEU A 1 268 ? 1.150 30.987 -28.426 1.00 38.59 268 LEU A CA 1
ATOM 2077 C C . LEU A 1 268 ? 1.604 32.417 -28.783 1.00 38.59 268 LEU A C 1
ATOM 2079 O O . LEU A 1 268 ? 1.900 32.689 -29.943 1.00 38.59 268 LEU A O 1
ATOM 2083 N N . GLY A 1 269 ? 1.677 33.330 -27.808 1.00 35.94 269 GLY A N 1
ATOM 2084 C CA . GLY A 1 269 ? 1.994 34.747 -28.027 1.00 35.94 269 GLY A CA 1
ATOM 2085 C C . GLY A 1 269 ? 3.476 35.128 -27.914 1.00 35.94 269 GLY A C 1
ATOM 2086 O O . GLY A 1 269 ? 3.815 36.272 -28.202 1.00 35.94 269 GLY A O 1
ATOM 2087 N N . ARG A 1 270 ? 4.367 34.216 -27.491 1.00 40.72 270 ARG A N 1
ATOM 2088 C CA . ARG A 1 270 ? 5.799 34.510 -27.240 1.00 40.72 270 ARG A CA 1
ATOM 2089 C C . ARG A 1 270 ? 6.773 33.970 -28.294 1.00 40.72 270 ARG A C 1
ATOM 2091 O O . ARG A 1 270 ? 7.979 33.947 -28.073 1.00 40.72 270 ARG A O 1
ATOM 2098 N N . SER A 1 271 ? 6.275 33.608 -29.472 1.00 39.19 271 SER A N 1
ATOM 2099 C CA . SER A 1 271 ? 7.115 33.408 -30.654 1.00 39.19 271 SER A CA 1
ATOM 2100 C C . SER A 1 271 ? 7.225 34.733 -31.417 1.00 39.19 271 SER A C 1
ATOM 2102 O O . SER A 1 271 ? 6.254 35.161 -32.028 1.00 39.19 271 SER A O 1
ATOM 2104 N N . HIS A 1 272 ? 8.424 35.329 -31.407 1.00 41.31 272 HIS A N 1
ATOM 2105 C CA . HIS A 1 272 ? 8.877 36.531 -32.137 1.00 41.31 272 HIS A CA 1
ATOM 2106 C C . HIS A 1 272 ? 8.709 37.892 -31.436 1.00 41.31 272 HIS A C 1
ATOM 2108 O O . HIS A 1 272 ? 7.785 38.657 -31.698 1.00 41.31 272 HIS A O 1
ATOM 2114 N N . SER A 1 273 ? 9.738 38.285 -30.681 1.00 35.66 273 SER A N 1
ATOM 2115 C CA . SER A 1 273 ? 10.126 39.694 -30.548 1.00 35.66 273 SER A CA 1
ATOM 2116 C C . SER A 1 273 ? 11.632 39.821 -30.781 1.00 35.66 273 SER A C 1
ATOM 2118 O O . SER A 1 273 ? 12.429 39.646 -29.862 1.00 35.66 273 SER A O 1
ATOM 2120 N N . GLY A 1 274 ? 12.026 40.075 -32.031 1.00 35.00 274 GLY A N 1
ATOM 2121 C CA . GLY A 1 274 ? 13.437 40.182 -32.391 1.00 35.00 274 GLY A CA 1
ATOM 2122 C C . GLY A 1 274 ? 13.713 40.510 -33.855 1.00 35.00 274 GLY A C 1
ATOM 2123 O O . GLY A 1 274 ? 14.455 39.777 -34.483 1.00 35.00 274 GLY A O 1
ATOM 2124 N N . SER A 1 275 ? 13.124 41.583 -34.394 1.00 34.31 275 SER A N 1
ATOM 2125 C CA . SER A 1 275 ? 13.769 42.485 -35.371 1.00 34.31 275 SER A CA 1
ATOM 2126 C C . SER A 1 275 ? 12.751 43.502 -35.877 1.00 34.31 275 SER A C 1
ATOM 2128 O O . SER A 1 275 ? 11.706 43.134 -36.411 1.00 34.31 275 SER A O 1
ATOM 2130 N N . GLY A 1 276 ? 13.064 44.786 -35.723 1.00 40.12 276 GLY A N 1
ATOM 2131 C CA . GLY A 1 276 ? 12.304 45.865 -36.334 1.00 40.12 276 GLY A CA 1
ATOM 2132 C C . GLY A 1 276 ? 12.436 45.829 -37.852 1.00 40.12 276 GLY A C 1
ATOM 2133 O O . GLY A 1 276 ? 13.472 46.193 -38.392 1.00 40.12 276 GLY A O 1
ATOM 2134 N N . GLN A 1 277 ? 11.373 45.410 -38.522 1.00 29.42 277 GLN A N 1
ATOM 2135 C CA . GLN A 1 277 ? 10.984 45.809 -39.870 1.00 29.42 277 GLN A CA 1
ATOM 2136 C C . GLN A 1 277 ? 9.499 45.487 -39.983 1.00 29.42 277 GLN A C 1
ATOM 2138 O O . GLN A 1 277 ? 9.077 44.415 -39.570 1.00 29.42 277 GLN A O 1
ATOM 2143 N N . THR A 1 278 ? 8.704 46.423 -40.489 1.00 36.59 278 THR A N 1
ATOM 2144 C CA . THR A 1 278 ? 7.280 46.227 -40.769 1.00 36.59 278 THR A CA 1
ATOM 2145 C C . THR A 1 278 ? 7.147 45.583 -42.152 1.00 36.59 278 THR A C 1
ATOM 2147 O O . THR A 1 278 ? 7.474 46.261 -43.128 1.00 36.59 278 THR A O 1
ATOM 2150 N N . PRO A 1 279 ? 6.641 44.342 -42.306 1.00 27.09 279 PRO A N 1
ATOM 2151 C CA . PRO A 1 279 ? 6.131 43.880 -43.583 1.00 27.09 279 PRO A CA 1
ATOM 2152 C C . PRO A 1 279 ? 4.601 43.849 -43.533 1.00 27.09 279 PRO A C 1
ATOM 2154 O O . PRO A 1 279 ? 3.972 43.404 -42.574 1.00 27.09 279 PRO A O 1
ATOM 2157 N N . SER A 1 280 ? 4.006 44.354 -44.602 1.00 27.25 280 SER A N 1
ATOM 2158 C CA . SER A 1 280 ? 2.587 44.254 -44.917 1.00 27.25 280 SER A CA 1
ATOM 2159 C C . SER A 1 280 ? 2.065 42.816 -44.820 1.00 27.25 280 SER A C 1
ATOM 2161 O O . SER A 1 280 ? 2.719 41.884 -45.285 1.00 27.25 280 SER A O 1
ATOM 2163 N N . PHE A 1 281 ? 0.857 42.674 -44.272 1.00 31.12 281 PHE A N 1
ATOM 2164 C CA . PHE A 1 281 ? 0.098 41.428 -44.179 1.00 31.12 281 PHE A CA 1
ATOM 2165 C C . PHE A 1 281 ? -0.017 40.699 -45.528 1.00 31.12 281 PHE A C 1
ATOM 2167 O O . PHE A 1 281 ? -0.532 41.250 -46.499 1.00 31.12 281 PHE A O 1
ATOM 2174 N N . GLY A 1 282 ? 0.384 39.428 -45.536 1.00 24.30 282 GLY A N 1
ATOM 2175 C CA . GLY A 1 282 ? -0.030 38.421 -46.506 1.00 24.30 282 GLY A CA 1
ATOM 2176 C C . GLY A 1 282 ? -0.336 37.132 -45.750 1.00 24.30 282 GLY A C 1
ATOM 2177 O O . GLY A 1 282 ? 0.542 36.577 -45.091 1.00 24.30 282 GLY A O 1
ATOM 2178 N N . GLU A 1 283 ? -1.593 36.689 -45.785 1.00 30.52 283 GLU A N 1
ATOM 2179 C CA . GLU A 1 283 ? -2.035 35.426 -45.190 1.00 30.52 283 GLU A CA 1
ATOM 2180 C C . GLU A 1 283 ? -1.176 34.259 -45.697 1.00 30.52 283 GLU A C 1
ATOM 2182 O O . GLU A 1 283 ? -1.117 33.998 -46.895 1.00 30.52 283 GLU A O 1
ATOM 2187 N N . THR A 1 284 ? -0.536 33.517 -44.790 1.00 22.58 284 THR A N 1
ATOM 2188 C CA . THR A 1 284 ? 0.055 32.212 -45.111 1.00 22.58 284 THR A CA 1
ATOM 2189 C C . THR A 1 284 ? -0.391 31.198 -44.064 1.00 22.58 284 THR A C 1
ATOM 2191 O O . THR A 1 284 ? 0.080 31.197 -42.929 1.00 22.58 284 THR A O 1
ATOM 2194 N N . ARG A 1 285 ? -1.330 30.327 -44.448 1.00 23.88 285 ARG A N 1
ATOM 2195 C CA . ARG A 1 285 ? -1.649 29.088 -43.727 1.00 23.88 285 ARG A CA 1
ATOM 2196 C C . ARG A 1 285 ? -0.529 28.081 -43.998 1.00 23.88 285 ARG A C 1
ATOM 2198 O O . ARG A 1 285 ? -0.398 27.625 -45.129 1.00 23.88 285 ARG A O 1
ATOM 2205 N N . LEU A 1 286 ? 0.251 27.713 -42.983 1.00 21.58 286 LEU A N 1
ATOM 2206 C CA . LEU A 1 286 ? 1.155 26.560 -43.050 1.00 21.58 286 LEU A CA 1
ATOM 2207 C C . LEU A 1 286 ? 0.436 25.328 -42.489 1.00 21.58 286 LEU A C 1
ATOM 2209 O O . LEU A 1 286 ? 0.086 25.280 -41.313 1.00 21.58 286 LEU A O 1
ATOM 2213 N N . LYS A 1 287 ? 0.198 24.353 -43.369 1.00 24.30 287 LYS A N 1
ATOM 2214 C CA . LYS A 1 287 ? -0.353 23.025 -43.083 1.00 24.30 287 LYS A CA 1
ATOM 2215 C C . LYS A 1 287 ? 0.833 22.052 -43.112 1.00 24.30 287 LYS A C 1
ATOM 2217 O O . LYS A 1 287 ? 1.475 21.940 -44.152 1.00 24.30 287 LYS A O 1
ATOM 2222 N N . TYR A 1 288 ? 1.168 21.417 -41.990 1.00 29.02 288 TYR A N 1
ATOM 2223 C CA . TYR A 1 288 ? 2.200 20.374 -41.938 1.00 29.02 288 TYR A CA 1
ATOM 2224 C C . TYR A 1 288 ? 1.529 19.001 -42.037 1.00 29.02 288 TYR A C 1
ATOM 2226 O O . TYR A 1 288 ? 1.250 18.374 -41.022 1.00 29.02 288 TYR A O 1
ATOM 2234 N N . ASP A 1 289 ? 1.280 18.554 -43.264 1.00 35.03 289 ASP A N 1
ATOM 2235 C CA . ASP A 1 289 ? 1.002 17.155 -43.592 1.00 35.03 289 ASP A CA 1
ATOM 2236 C C . ASP A 1 289 ? 2.234 16.667 -44.400 1.00 35.03 289 ASP A C 1
ATOM 2238 O O . ASP A 1 289 ? 2.655 17.387 -45.298 1.00 35.03 289 ASP A O 1
ATOM 2242 N N . ASP A 1 290 ? 2.833 15.504 -44.082 1.00 44.03 290 ASP A N 1
ATOM 2243 C CA . ASP A 1 290 ? 3.880 14.770 -44.860 1.00 44.03 290 ASP A CA 1
ATOM 2244 C C . ASP A 1 290 ? 5.342 14.679 -44.344 1.00 44.03 290 ASP A C 1
ATOM 2246 O O . ASP A 1 290 ? 6.300 14.857 -45.103 1.00 44.03 290 ASP A O 1
ATOM 2250 N N . VAL A 1 291 ? 5.566 14.226 -43.100 1.00 33.53 291 VAL A N 1
ATOM 2251 C CA . VAL A 1 291 ? 6.868 13.636 -42.695 1.00 33.53 291 VAL A CA 1
ATOM 2252 C C . VAL A 1 291 ? 6.658 12.340 -41.909 1.00 33.53 291 VAL A C 1
ATOM 2254 O O . VAL A 1 291 ? 5.866 12.311 -40.972 1.00 33.53 291 VAL A O 1
ATOM 2257 N N . PHE A 1 292 ? 7.390 11.276 -42.265 1.00 35.28 292 PHE A N 1
ATOM 2258 C CA . PHE A 1 292 ? 7.451 10.037 -41.478 1.00 35.28 292 PHE A CA 1
ATOM 2259 C C . PHE A 1 292 ? 8.729 10.039 -40.632 1.00 35.28 292 PHE A C 1
ATOM 2261 O O . PHE A 1 292 ? 9.817 10.334 -41.145 1.00 35.28 292 PHE A O 1
ATOM 2268 N N . ILE A 1 293 ? 8.604 9.725 -39.342 1.00 33.75 293 ILE A N 1
ATOM 2269 C CA . ILE A 1 293 ? 9.732 9.632 -38.411 1.00 33.75 293 ILE A CA 1
ATOM 2270 C C . ILE A 1 293 ? 9.931 8.161 -38.070 1.00 33.75 293 ILE A C 1
ATOM 2272 O O . ILE A 1 293 ? 9.047 7.522 -37.509 1.00 33.75 293 ILE A O 1
ATOM 2276 N N . GLU A 1 294 ? 11.099 7.629 -38.413 1.00 31.55 294 GLU A N 1
ATOM 2277 C CA . GLU A 1 294 ? 11.456 6.238 -38.154 1.00 31.55 294 GLU A CA 1
ATOM 2278 C C . GLU A 1 294 ? 12.535 6.180 -37.068 1.00 31.55 294 GLU A C 1
ATOM 2280 O O . GLU A 1 294 ? 13.517 6.933 -37.100 1.00 31.55 294 GLU A O 1
ATOM 2285 N N . TRP A 1 295 ? 12.345 5.296 -36.090 1.00 43.12 295 TRP A N 1
ATOM 2286 C CA . TRP A 1 295 ? 13.311 5.053 -35.025 1.00 43.12 295 TRP A CA 1
ATOM 2287 C C . TRP A 1 295 ? 14.210 3.874 -35.388 1.00 43.12 295 TRP A C 1
ATOM 2289 O O . TRP A 1 295 ? 13.736 2.769 -35.649 1.00 43.12 295 TRP A O 1
ATOM 2299 N N . ASN A 1 296 ? 15.523 4.101 -35.390 1.00 43.78 296 ASN A N 1
ATOM 2300 C CA . ASN A 1 296 ? 16.493 3.038 -35.612 1.00 43.78 296 ASN A CA 1
ATOM 2301 C C . ASN A 1 296 ? 16.985 2.483 -34.270 1.00 43.78 296 ASN A C 1
ATOM 2303 O O . ASN A 1 296 ? 17.787 3.120 -33.583 1.00 43.78 296 ASN A O 1
ATOM 2307 N N . LYS A 1 297 ? 16.552 1.260 -33.938 1.00 28.16 297 LYS A N 1
ATOM 2308 C CA . LYS A 1 297 ? 16.881 0.600 -32.665 1.00 28.16 297 LYS A CA 1
ATOM 2309 C C . LYS A 1 297 ? 18.371 0.305 -32.458 1.00 28.16 297 LYS A C 1
ATOM 2311 O O . LYS A 1 297 ? 18.792 0.116 -31.327 1.00 28.16 297 LYS A O 1
ATOM 2316 N N . TRP A 1 298 ? 19.172 0.253 -33.524 1.00 31.75 298 TRP A N 1
ATOM 2317 C CA . TRP A 1 298 ? 20.599 -0.081 -33.424 1.00 31.75 298 TRP A CA 1
ATOM 2318 C C . TRP A 1 298 ? 21.483 1.143 -33.195 1.00 31.75 298 TRP A C 1
ATOM 2320 O O . TRP A 1 298 ? 22.566 1.018 -32.636 1.00 31.75 298 TRP A O 1
ATOM 2330 N N . SER A 1 299 ? 21.029 2.325 -33.616 1.00 40.66 299 SER A N 1
ATOM 2331 C CA . SER A 1 299 ? 21.769 3.582 -33.446 1.00 40.66 299 SER A CA 1
ATOM 2332 C C . SER A 1 299 ? 21.132 4.536 -32.436 1.00 40.66 299 SER A C 1
ATOM 2334 O O . SER A 1 299 ? 21.680 5.604 -32.192 1.00 40.66 299 SER A O 1
ATOM 2336 N N . ASN A 1 300 ? 19.961 4.185 -31.899 1.00 37.62 300 ASN A N 1
ATOM 2337 C CA . ASN A 1 300 ? 19.148 4.995 -30.994 1.00 37.62 300 ASN A CA 1
ATOM 2338 C C . ASN A 1 300 ? 18.942 6.450 -31.464 1.00 37.62 300 ASN A C 1
ATOM 2340 O O . ASN A 1 300 ? 19.079 7.405 -30.703 1.00 37.62 300 ASN A O 1
ATOM 2344 N N . GLN A 1 301 ? 18.636 6.622 -32.752 1.00 35.91 301 GLN A N 1
ATOM 2345 C CA . GLN A 1 301 ? 18.378 7.927 -33.366 1.00 35.91 301 GLN A CA 1
ATOM 2346 C C . GLN A 1 301 ? 17.093 7.892 -34.193 1.00 35.91 301 GLN A C 1
ATOM 2348 O O . GLN A 1 301 ? 16.741 6.861 -34.775 1.00 35.91 301 GLN A O 1
ATOM 2353 N N . PHE A 1 302 ? 16.419 9.040 -34.267 1.00 38.31 302 PHE A N 1
ATOM 2354 C CA . PHE A 1 302 ? 15.263 9.255 -35.132 1.00 38.31 302 PHE A CA 1
ATOM 2355 C C . PHE A 1 302 ? 15.709 9.843 -36.464 1.00 38.31 302 PHE A C 1
ATOM 2357 O O . PHE A 1 302 ? 16.493 10.792 -36.506 1.00 38.31 302 PHE A O 1
ATOM 2364 N N . ARG A 1 303 ? 15.186 9.300 -37.563 1.00 37.81 303 ARG A N 1
ATOM 2365 C CA . ARG A 1 303 ? 15.436 9.826 -38.904 1.00 37.81 303 ARG A CA 1
ATOM 2366 C C . ARG A 1 303 ? 14.111 10.229 -39.535 1.00 37.81 303 ARG A C 1
ATOM 2368 O O . ARG A 1 303 ? 13.239 9.392 -39.745 1.00 37.81 303 ARG A O 1
ATOM 2375 N N . ALA A 1 304 ? 13.971 11.513 -39.843 1.00 33.75 304 ALA A N 1
ATOM 2376 C CA . ALA A 1 304 ? 12.855 12.017 -40.628 1.00 33.75 304 ALA A CA 1
ATOM 2377 C C . ALA A 1 304 ? 13.140 11.778 -42.115 1.00 33.75 304 ALA A C 1
ATOM 2379 O O . ALA A 1 304 ? 14.218 12.134 -42.603 1.00 33.75 304 ALA A O 1
ATOM 2380 N N . ARG A 1 305 ? 12.190 11.185 -42.844 1.00 35.88 305 ARG A N 1
ATOM 2381 C CA . ARG A 1 305 ? 12.244 11.134 -44.309 1.00 35.88 305 ARG A CA 1
ATOM 2382 C C . ARG A 1 305 ? 10.997 11.786 -44.909 1.00 35.88 305 ARG A C 1
ATOM 2384 O O . ARG A 1 305 ? 9.892 11.520 -44.432 1.00 35.88 305 ARG A O 1
ATOM 2391 N N . PRO A 1 306 ? 11.149 12.609 -45.960 1.00 34.47 306 PRO A N 1
ATOM 2392 C CA . PRO A 1 306 ? 10.004 13.104 -46.708 1.00 34.47 306 PRO A CA 1
ATOM 2393 C C . PRO A 1 306 ? 9.319 11.942 -47.436 1.00 34.47 306 PRO A C 1
ATOM 2395 O O . PRO A 1 306 ? 9.985 11.064 -47.996 1.00 34.47 306 PRO A O 1
ATOM 2398 N N . ARG A 1 307 ? 7.983 11.938 -47.430 1.00 40.69 307 ARG A N 1
ATOM 2399 C CA . ARG A 1 307 ? 7.174 10.974 -48.186 1.00 40.69 307 ARG A CA 1
ATOM 2400 C C . ARG A 1 307 ? 7.424 11.218 -49.679 1.00 40.69 307 ARG A C 1
ATOM 2402 O O . ARG A 1 307 ? 7.069 12.268 -50.203 1.00 40.69 307 ARG A O 1
ATOM 2409 N N . GLN A 1 308 ? 8.063 10.279 -50.378 1.00 35.16 308 GLN A N 1
ATOM 2410 C CA . GLN A 1 308 ? 8.129 10.345 -51.840 1.00 35.16 308 GLN A CA 1
ATOM 2411 C C . GLN A 1 308 ? 6.819 9.818 -52.421 1.00 35.16 308 GLN A C 1
ATOM 2413 O O . GLN A 1 308 ? 6.623 8.612 -52.562 1.00 35.16 308 GLN A O 1
ATOM 2418 N N . THR A 1 309 ? 5.923 10.733 -52.775 1.00 39.31 309 THR A N 1
ATOM 2419 C CA . THR A 1 309 ? 4.745 10.417 -53.580 1.00 39.31 309 THR A CA 1
ATOM 2420 C C . THR A 1 309 ? 5.194 10.236 -55.025 1.00 39.31 309 THR A C 1
ATOM 2422 O O . THR A 1 309 ? 5.654 11.180 -55.668 1.00 39.31 309 THR A O 1
ATOM 2425 N N . ARG A 1 310 ? 5.096 9.015 -55.559 1.00 37.38 310 ARG A N 1
ATOM 2426 C CA . ARG A 1 310 ? 5.350 8.778 -56.982 1.00 37.38 310 ARG A CA 1
ATOM 2427 C C . ARG A 1 310 ? 4.085 9.109 -57.763 1.00 37.38 310 ARG A C 1
ATOM 2429 O O . ARG A 1 310 ? 3.143 8.324 -57.784 1.00 37.38 310 ARG A O 1
ATOM 2436 N N . VAL A 1 311 ? 4.089 10.262 -58.418 1.00 41.06 311 VAL A N 1
ATOM 2437 C CA . VAL A 1 311 ? 3.092 10.610 -59.429 1.00 41.06 311 VAL A CA 1
ATOM 2438 C C . VAL A 1 311 ? 3.470 9.898 -60.725 1.00 41.06 311 VAL A C 1
ATOM 2440 O O . VAL A 1 311 ? 4.559 10.111 -61.260 1.00 41.06 311 VAL A O 1
ATOM 2443 N N . VAL A 1 312 ? 2.588 9.040 -61.231 1.00 43.56 312 VAL A N 1
ATOM 2444 C CA . VAL A 1 312 ? 2.708 8.489 -62.585 1.00 43.56 312 VAL A CA 1
ATOM 2445 C C . VAL A 1 312 ? 1.673 9.197 -63.449 1.00 43.56 312 VAL A C 1
ATOM 2447 O O . VAL A 1 312 ? 0.477 9.125 -63.172 1.00 43.56 312 VAL A O 1
ATOM 2450 N N . ARG A 1 313 ? 2.143 9.920 -64.469 1.00 35.41 313 ARG A N 1
ATOM 2451 C CA . ARG A 1 313 ? 1.287 10.507 -65.503 1.00 35.41 313 ARG A CA 1
ATOM 2452 C C . ARG A 1 313 ? 1.168 9.537 -66.662 1.00 35.41 313 ARG A C 1
ATOM 2454 O O . ARG A 1 313 ? 2.176 9.171 -67.262 1.00 35.41 313 ARG A O 1
ATOM 2461 N N . GLU A 1 314 ? -0.062 9.179 -66.989 1.00 35.59 314 GLU A N 1
ATOM 2462 C CA . GLU A 1 314 ? -0.394 8.433 -68.196 1.00 35.59 314 GLU A CA 1
ATOM 2463 C C . GLU A 1 314 ? -1.371 9.296 -69.008 1.00 35.59 314 GLU A C 1
ATOM 2465 O O . GLU A 1 314 ? -2.558 9.397 -68.699 1.00 35.59 314 GLU A O 1
ATOM 2470 N N . GLY A 1 315 ? -0.839 10.018 -70.000 1.00 64.31 315 GLY A N 1
ATOM 2471 C CA . GLY A 1 315 ? -1.589 11.037 -70.746 1.00 64.31 315 GLY A CA 1
ATOM 2472 C C . GLY A 1 315 ? -2.027 12.228 -69.878 1.00 64.31 315 GLY A C 1
ATOM 2473 O O . GLY A 1 315 ? -1.306 12.645 -68.972 1.00 64.31 315 GLY A O 1
ATOM 2474 N N . ASP A 1 316 ? -3.219 12.769 -70.149 1.00 43.94 316 ASP A N 1
ATOM 2475 C CA . ASP A 1 316 ? -3.760 13.973 -69.490 1.00 43.94 316 ASP A CA 1
ATOM 2476 C C . ASP A 1 316 ? -4.418 13.708 -68.118 1.00 43.94 316 ASP A C 1
ATOM 2478 O O . ASP A 1 316 ? -5.147 14.556 -67.598 1.00 43.94 316 ASP A O 1
ATOM 2482 N N . ARG A 1 317 ? -4.197 12.538 -67.500 1.00 37.53 317 ARG A N 1
ATOM 2483 C CA . ARG A 1 317 ? -4.710 12.236 -66.154 1.00 37.53 317 ARG A CA 1
ATOM 2484 C C . ARG A 1 317 ? -3.604 11.867 -65.175 1.00 37.53 317 ARG A C 1
ATOM 2486 O O . ARG A 1 317 ? -2.723 11.057 -65.451 1.00 37.53 317 ARG A O 1
ATOM 2493 N N . GLU A 1 318 ? -3.707 12.465 -63.994 1.00 43.28 318 GLU A N 1
ATOM 2494 C CA . GLU A 1 318 ? -2.813 12.279 -62.858 1.00 43.28 318 GLU A CA 1
ATOM 2495 C C . GLU A 1 318 ? -3.569 11.487 -61.781 1.00 43.28 318 GLU A C 1
ATOM 2497 O O . GLU A 1 318 ? -4.656 11.896 -61.373 1.00 43.28 318 GLU A O 1
ATOM 2502 N N . THR A 1 319 ? -3.043 10.330 -61.360 1.00 40.78 319 THR A N 1
ATOM 2503 C CA . THR A 1 319 ? -3.680 9.492 -60.325 1.00 40.78 319 THR A CA 1
ATOM 2504 C C . THR A 1 319 ? -2.693 9.207 -59.196 1.00 40.78 319 THR A C 1
ATOM 2506 O O . THR A 1 319 ? -1.585 8.731 -59.444 1.00 40.78 319 THR A O 1
ATOM 2509 N N . THR A 1 320 ? -3.107 9.476 -57.956 1.00 38.50 320 THR A N 1
ATOM 2510 C CA . THR A 1 320 ? -2.302 9.281 -56.740 1.00 38.50 320 THR A CA 1
ATOM 2511 C C . THR A 1 320 ? -2.772 8.026 -56.008 1.00 38.50 320 THR A C 1
ATOM 2513 O O . THR A 1 320 ? -3.940 7.935 -55.642 1.00 38.50 320 THR A O 1
ATOM 2516 N N . TYR A 1 321 ? -1.875 7.064 -55.773 1.00 37.78 321 TYR A N 1
ATOM 2517 C CA . TYR A 1 321 ? -2.175 5.852 -55.002 1.00 37.78 321 TYR A CA 1
ATOM 2518 C C . TYR A 1 321 ? -1.680 5.982 -53.555 1.00 37.78 321 TYR A C 1
ATOM 2520 O O . TYR A 1 321 ? -0.511 6.289 -53.323 1.00 37.78 321 TYR A O 1
ATOM 2528 N N . GLN A 1 322 ? -2.554 5.687 -52.589 1.00 37.06 322 GLN A N 1
ATOM 2529 C CA . GLN A 1 322 ? -2.206 5.397 -51.194 1.00 37.06 322 GLN A CA 1
ATOM 2530 C C . GLN A 1 322 ? -2.735 3.997 -50.867 1.00 37.06 322 GLN A C 1
ATOM 2532 O O . GLN A 1 322 ? -3.902 3.717 -51.123 1.00 37.06 322 GLN A O 1
ATOM 2537 N N . GLY A 1 323 ? -1.888 3.103 -50.358 1.00 32.09 323 GLY A N 1
ATOM 2538 C CA . GLY A 1 323 ? -2.297 1.746 -50.003 1.00 32.09 323 GLY A CA 1
ATOM 2539 C C . GLY A 1 323 ? -1.621 1.276 -48.723 1.00 32.09 323 GLY A C 1
ATOM 2540 O O . GLY A 1 323 ? -0.395 1.200 -48.671 1.00 32.09 323 GLY A O 1
ATOM 2541 N N . GLU A 1 324 ? -2.431 0.939 -47.722 1.00 29.97 324 GLU A N 1
ATOM 2542 C CA . GLU A 1 324 ? -2.055 0.103 -46.580 1.00 29.97 324 GLU A CA 1
ATOM 2543 C C . GLU A 1 324 ? -2.518 -1.333 -46.850 1.00 29.97 324 GLU A C 1
ATOM 2545 O O . GLU A 1 324 ? -3.545 -1.563 -47.491 1.00 29.97 324 GLU A O 1
ATOM 2550 N N . ARG A 1 325 ? -1.721 -2.313 -46.422 1.00 26.12 325 ARG A N 1
ATOM 2551 C CA . ARG A 1 325 ? -1.956 -3.739 -46.669 1.00 26.12 325 ARG A CA 1
ATOM 2552 C C . ARG A 1 325 ? -2.219 -4.417 -45.324 1.00 26.12 325 ARG A C 1
ATOM 2554 O O . ARG A 1 325 ? -1.285 -4.603 -44.551 1.00 26.12 325 ARG A O 1
ATOM 2561 N N . GLU A 1 326 ? -3.473 -4.771 -45.057 1.00 25.92 326 GLU A N 1
ATOM 2562 C CA . GLU A 1 326 ? -3.878 -5.615 -43.924 1.00 25.92 326 GLU A CA 1
ATOM 2563 C C . GLU A 1 326 ? -3.415 -7.067 -44.122 1.00 25.92 326 GLU A C 1
ATOM 2565 O O . GLU A 1 326 ? -3.531 -7.629 -45.215 1.00 25.92 326 GLU A O 1
ATOM 2570 N N . ILE A 1 327 ? -2.939 -7.698 -43.046 1.00 24.98 327 ILE A N 1
ATOM 2571 C CA . ILE A 1 327 ? -2.775 -9.152 -42.942 1.00 24.98 327 ILE A CA 1
ATOM 2572 C C . ILE A 1 327 ? -3.630 -9.609 -41.757 1.00 24.98 327 ILE A C 1
ATOM 2574 O O . ILE A 1 327 ? -3.335 -9.278 -40.613 1.00 24.98 327 ILE A O 1
ATOM 2578 N N . HIS A 1 328 ? -4.697 -10.354 -42.048 1.00 22.73 328 HIS A N 1
ATOM 2579 C CA . HIS A 1 328 ? -5.535 -11.044 -41.067 1.00 22.73 328 HIS A CA 1
ATOM 2580 C C . HIS A 1 328 ? -4.871 -12.358 -40.621 1.00 22.73 328 HIS A C 1
ATOM 2582 O O . HIS A 1 328 ? -4.436 -13.144 -41.465 1.00 22.73 328 HIS A O 1
ATOM 2588 N N . SER A 1 329 ? -4.885 -12.652 -39.319 1.00 25.06 329 SER A N 1
ATOM 2589 C CA . SER A 1 329 ? -4.734 -14.020 -38.806 1.00 25.06 329 SER A CA 1
ATOM 2590 C C . SER A 1 329 ? -5.737 -14.284 -37.681 1.00 25.06 329 SER A C 1
ATOM 2592 O O . SER A 1 329 ? -5.678 -13.667 -36.621 1.00 25.06 329 SER A O 1
ATOM 2594 N N . GLU A 1 330 ? -6.657 -15.203 -37.958 1.00 22.22 330 GLU A N 1
ATOM 2595 C CA . GLU A 1 330 ? -7.709 -15.734 -37.089 1.00 22.22 330 GLU A CA 1
ATOM 2596 C C . GLU A 1 330 ? -7.109 -16.782 -36.127 1.00 22.22 330 GLU A C 1
ATOM 2598 O O . GLU A 1 330 ? -6.478 -17.737 -36.582 1.00 22.22 330 GLU A O 1
ATOM 2603 N N . ILE A 1 331 ? -7.320 -16.654 -34.812 1.00 23.80 331 ILE A N 1
ATOM 2604 C CA . ILE A 1 331 ? -7.073 -17.733 -33.839 1.00 23.80 331 ILE A CA 1
ATOM 2605 C C . ILE A 1 331 ? -8.393 -18.026 -33.126 1.00 23.80 331 ILE A C 1
ATOM 2607 O O . ILE A 1 331 ? -8.924 -17.189 -32.400 1.00 23.80 331 ILE A O 1
ATOM 2611 N N . LYS A 1 332 ? -8.931 -19.229 -33.352 1.00 23.00 332 LYS A N 1
ATOM 2612 C CA . LYS A 1 332 ? -10.108 -19.766 -32.657 1.00 23.00 332 LYS A CA 1
ATOM 2613 C C . LYS A 1 332 ? -9.672 -20.439 -31.359 1.00 23.00 332 LYS A C 1
ATOM 2615 O O . LYS A 1 332 ? -8.889 -21.384 -31.404 1.00 23.00 332 LYS A O 1
ATOM 2620 N N . MET A 1 333 ? -10.228 -20.007 -30.229 1.00 23.38 333 MET A N 1
ATOM 2621 C CA . MET A 1 333 ? -10.189 -20.758 -28.973 1.00 23.38 333 MET A CA 1
ATOM 2622 C C . MET A 1 333 ? -11.540 -21.439 -28.742 1.00 23.38 333 MET A C 1
ATOM 2624 O O . MET A 1 333 ? -12.588 -20.800 -28.809 1.00 23.38 333 MET A O 1
ATOM 2628 N N . THR A 1 334 ? -11.511 -22.742 -28.477 1.00 27.17 334 THR A N 1
ATOM 2629 C CA . THR A 1 334 ? -12.661 -23.532 -28.020 1.00 27.17 334 THR A CA 1
ATOM 2630 C C . THR A 1 334 ? -12.448 -23.922 -26.562 1.00 27.17 334 THR A C 1
ATOM 2632 O O . THR A 1 334 ? -11.494 -24.636 -26.265 1.00 27.17 334 THR A O 1
ATOM 2635 N N . ASN A 1 335 ? -13.358 -23.502 -25.682 1.00 29.25 335 ASN A N 1
ATOM 2636 C CA . ASN A 1 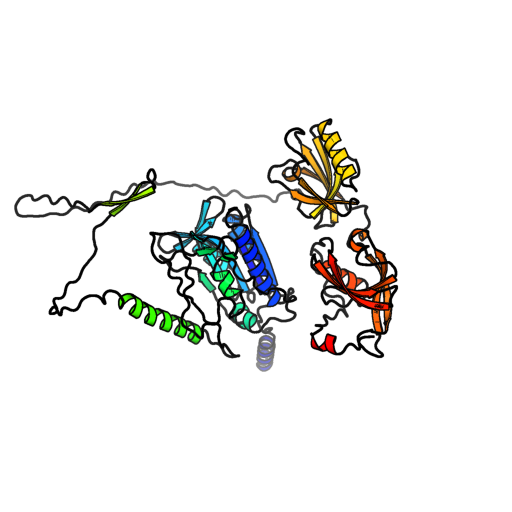335 ? -13.502 -24.031 -24.324 1.00 29.25 335 ASN A CA 1
ATOM 2637 C C . ASN A 1 335 ? -14.492 -25.204 -24.318 1.00 29.25 335 ASN A C 1
ATOM 2639 O O . ASN A 1 335 ? -15.526 -25.119 -24.986 1.00 29.25 335 ASN A O 1
ATOM 2643 N N . PRO A 1 336 ? -14.270 -26.214 -23.463 1.00 36.34 336 PRO A N 1
ATOM 2644 C CA . PRO A 1 336 ? -15.376 -26.880 -22.803 1.00 36.34 336 PRO A CA 1
ATOM 2645 C C . PRO A 1 336 ? -15.279 -26.711 -21.283 1.00 36.34 336 PRO A C 1
ATOM 2647 O O . PRO A 1 336 ? -14.270 -27.015 -20.652 1.00 36.34 336 PRO A O 1
ATOM 2650 N N . ILE A 1 337 ? -16.380 -26.211 -20.731 1.00 32.97 337 ILE A N 1
ATOM 2651 C CA . ILE A 1 337 ? -16.703 -26.161 -19.308 1.00 32.97 337 ILE A CA 1
ATOM 2652 C C . ILE A 1 337 ? -17.040 -27.591 -18.864 1.00 32.97 337 ILE A C 1
ATOM 2654 O O . ILE A 1 337 ? -17.851 -28.252 -19.514 1.00 32.97 337 ILE A O 1
ATOM 2658 N N . GLY A 1 338 ? -16.412 -28.057 -17.786 1.00 30.33 338 GLY A N 1
ATOM 2659 C CA . GLY A 1 338 ? -16.735 -29.309 -17.105 1.00 30.33 338 GLY A CA 1
ATOM 2660 C C . GLY A 1 338 ? -16.881 -29.061 -15.605 1.00 30.33 338 GLY A C 1
ATOM 2661 O O . GLY A 1 338 ? -16.066 -28.353 -15.019 1.00 30.33 338 GLY A O 1
ATOM 2662 N N . ASP A 1 339 ? -17.953 -29.613 -15.042 1.00 36.31 339 ASP A N 1
ATOM 2663 C CA . ASP A 1 339 ? -18.410 -29.494 -13.657 1.00 36.31 339 ASP A CA 1
ATOM 2664 C C . ASP A 1 339 ? -17.342 -29.908 -12.624 1.00 36.31 339 ASP A C 1
ATOM 2666 O O . ASP A 1 339 ? -16.698 -30.948 -12.773 1.00 36.31 339 ASP A O 1
ATOM 2670 N N . LEU A 1 340 ? -17.181 -29.114 -11.556 1.00 35.66 340 LEU A N 1
ATOM 2671 C CA . LEU A 1 340 ? -16.330 -29.438 -10.405 1.00 35.66 340 LEU A CA 1
ATOM 2672 C C . LEU A 1 340 ? -17.187 -29.874 -9.210 1.00 35.66 340 LEU A C 1
ATOM 2674 O O . LEU A 1 340 ? -17.979 -29.096 -8.676 1.00 35.66 340 LEU A O 1
ATOM 2678 N N . ASP A 1 341 ? -16.985 -31.130 -8.810 1.00 38.88 341 ASP A N 1
ATOM 2679 C CA . ASP A 1 341 ? -17.350 -31.695 -7.508 1.00 38.88 341 ASP A CA 1
ATOM 2680 C C . ASP A 1 341 ? -16.598 -30.977 -6.360 1.00 38.88 341 ASP A C 1
ATOM 2682 O O . ASP A 1 341 ? -15.505 -30.443 -6.575 1.00 38.88 341 ASP A O 1
ATOM 2686 N N . PRO A 1 342 ? -17.135 -30.969 -5.125 1.00 39.78 342 PRO A N 1
ATOM 2687 C CA . PRO A 1 342 ? -16.494 -30.342 -3.970 1.00 39.78 342 PRO A CA 1
ATOM 2688 C C . PRO A 1 342 ? -15.271 -31.141 -3.478 1.00 39.78 342 PRO A C 1
ATOM 2690 O O . PRO A 1 342 ? -15.383 -32.315 -3.124 1.00 39.78 342 PRO A O 1
ATOM 2693 N N . ASP A 1 343 ? -14.114 -30.476 -3.423 1.00 38.44 343 ASP A N 1
ATOM 2694 C CA . ASP A 1 343 ? -12.819 -31.033 -3.009 1.00 38.44 343 ASP A CA 1
ATOM 2695 C C . ASP A 1 343 ? -12.743 -31.303 -1.484 1.00 38.44 343 ASP A C 1
ATOM 2697 O O . ASP A 1 343 ? -12.977 -30.391 -0.680 1.00 38.44 343 ASP A O 1
ATOM 2701 N N . PRO A 1 344 ? -12.411 -32.536 -1.051 1.00 45.97 344 PRO A N 1
ATOM 2702 C CA . PRO A 1 344 ? -12.189 -32.894 0.337 1.00 45.97 344 PRO A CA 1
ATOM 2703 C C . PRO A 1 344 ? -10.687 -32.979 0.664 1.00 45.97 344 PRO A C 1
ATOM 2705 O O . PRO A 1 344 ? -10.158 -34.078 0.694 1.00 45.97 344 PRO A O 1
ATOM 2708 N N . THR A 1 345 ? -10.023 -31.859 0.979 1.00 46.03 345 THR A N 1
ATOM 2709 C CA . THR A 1 345 ? -8.887 -31.738 1.933 1.00 46.03 345 THR A CA 1
ATOM 2710 C C . THR A 1 345 ? -8.305 -30.329 1.844 1.00 46.03 345 THR A C 1
ATOM 2712 O O . THR A 1 345 ? -7.608 -30.002 0.892 1.00 46.03 345 THR A O 1
ATOM 2715 N N . PHE A 1 346 ? -8.559 -29.487 2.845 1.00 35.50 346 PHE A N 1
ATOM 2716 C CA . PHE A 1 346 ? -7.877 -28.199 2.968 1.00 35.50 346 PHE A CA 1
ATOM 2717 C C . PHE A 1 346 ? -6.449 -28.467 3.467 1.00 35.50 346 PHE A C 1
ATOM 2719 O O . PHE A 1 346 ? -6.229 -28.623 4.671 1.00 35.50 346 PHE A O 1
ATOM 2726 N N . GLU A 1 347 ? -5.488 -28.612 2.554 1.00 44.00 347 GLU A N 1
ATOM 2727 C CA . GLU A 1 347 ? -4.075 -28.526 2.922 1.00 44.00 347 GLU A CA 1
ATOM 2728 C C . GLU A 1 347 ? -3.808 -27.076 3.363 1.00 44.00 347 GLU A C 1
ATOM 2730 O O . GLU A 1 347 ? -4.126 -26.154 2.611 1.00 44.00 347 GLU A O 1
ATOM 2735 N N . PRO A 1 348 ? -3.318 -26.831 4.593 1.00 50.06 348 PRO A N 1
ATOM 2736 C CA . PRO A 1 348 ? -3.009 -25.476 5.027 1.00 50.06 348 PRO A CA 1
ATOM 2737 C C . PRO A 1 348 ? -1.983 -24.867 4.071 1.00 50.06 348 PRO A C 1
ATOM 2739 O O . PRO A 1 348 ? -1.005 -25.529 3.716 1.00 50.06 348 PRO A O 1
ATOM 2742 N N . GLU A 1 349 ? -2.215 -23.618 3.665 1.00 57.31 349 GLU A N 1
ATOM 2743 C CA . GLU A 1 349 ? -1.273 -22.888 2.822 1.00 57.31 349 GLU A CA 1
ATOM 2744 C C . GLU A 1 349 ? 0.135 -22.932 3.446 1.00 57.31 349 GLU A C 1
ATOM 2746 O O . GLU A 1 349 ? 0.272 -22.837 4.674 1.00 57.31 349 GLU A O 1
ATOM 2751 N N . PRO A 1 350 ? 1.186 -23.131 2.631 1.00 71.62 350 PRO A N 1
ATOM 2752 C CA . PRO A 1 350 ? 2.551 -23.171 3.130 1.00 71.62 350 PRO A CA 1
ATOM 2753 C C . PRO A 1 350 ? 2.876 -21.839 3.813 1.00 71.62 350 PRO A C 1
ATOM 2755 O O . PRO A 1 350 ? 2.747 -20.778 3.210 1.00 71.62 350 PRO A O 1
ATOM 2758 N N . PHE A 1 351 ? 3.302 -21.895 5.076 1.00 77.19 351 PHE A N 1
ATOM 2759 C CA . PHE A 1 351 ? 3.851 -20.724 5.754 1.00 77.19 351 PHE A CA 1
ATOM 2760 C C . PHE A 1 351 ? 5.210 -20.411 5.132 1.00 77.19 351 PHE A C 1
ATOM 2762 O O . PHE A 1 351 ? 6.044 -21.308 4.997 1.00 77.19 351 PHE A O 1
ATOM 2769 N N . GLU A 1 352 ? 5.429 -19.154 4.756 1.00 86.69 352 GLU A N 1
ATOM 2770 C CA . GLU A 1 352 ? 6.729 -18.644 4.326 1.00 86.69 352 GLU A CA 1
ATOM 2771 C C . GLU A 1 352 ? 7.405 -17.944 5.510 1.00 86.69 352 GLU A C 1
ATOM 2773 O O . GLU A 1 352 ? 6.751 -17.233 6.267 1.00 86.69 352 GLU A O 1
ATOM 2778 N N . MET A 1 353 ? 8.715 -18.142 5.676 1.00 90.31 353 MET A N 1
ATOM 2779 C CA . MET A 1 353 ? 9.500 -17.403 6.668 1.00 90.31 353 MET A CA 1
ATOM 2780 C C . MET A 1 353 ? 9.540 -15.920 6.284 1.00 90.31 353 MET A C 1
ATOM 2782 O O . MET A 1 353 ? 9.870 -15.592 5.142 1.00 90.31 353 MET A O 1
ATOM 2786 N N . MET A 1 354 ? 9.268 -15.033 7.239 1.00 87.94 354 MET A N 1
ATOM 2787 C CA . MET A 1 354 ? 9.120 -13.597 6.994 1.00 87.94 354 MET A CA 1
ATOM 2788 C C . MET A 1 354 ? 10.155 -12.765 7.764 1.00 87.94 354 MET A C 1
ATOM 2790 O O . MET A 1 354 ? 10.638 -13.172 8.827 1.00 87.94 354 MET A O 1
ATOM 2794 N N . PRO A 1 355 ? 10.498 -11.559 7.271 1.00 84.88 355 PRO A N 1
ATOM 2795 C CA . PRO A 1 355 ? 11.158 -10.555 8.091 1.00 84.88 355 PRO A CA 1
ATOM 2796 C C . PRO A 1 355 ? 10.398 -10.312 9.404 1.00 84.88 355 PRO A C 1
ATOM 2798 O O . PRO A 1 355 ? 9.200 -10.036 9.408 1.00 84.88 355 PRO A O 1
ATOM 2801 N N . GLY A 1 356 ? 11.126 -10.397 10.512 1.00 81.19 356 GLY A N 1
ATOM 2802 C CA . GLY A 1 356 ? 10.652 -10.278 11.884 1.00 81.19 356 GLY A CA 1
ATOM 2803 C C . GLY A 1 356 ? 10.559 -11.608 12.634 1.00 81.19 356 GLY A C 1
ATOM 2804 O O . GLY A 1 356 ? 10.528 -11.569 13.860 1.00 81.19 356 GLY A O 1
ATOM 2805 N N . ASP A 1 357 ? 10.573 -12.761 11.957 1.00 89.50 357 ASP A N 1
ATOM 2806 C CA . ASP A 1 357 ? 10.543 -14.073 12.619 1.00 89.50 357 ASP A CA 1
ATOM 2807 C C . ASP A 1 357 ? 11.737 -14.272 13.558 1.00 89.50 357 ASP A C 1
ATOM 2809 O O . ASP A 1 357 ? 12.867 -13.866 13.268 1.00 89.50 357 ASP A O 1
ATOM 2813 N N . HIS A 1 358 ? 11.511 -14.937 14.690 1.00 92.56 358 HIS A N 1
ATOM 2814 C CA . HIS A 1 358 ? 12.577 -15.228 15.648 1.00 92.56 358 HIS A CA 1
ATOM 2815 C C . HIS A 1 358 ? 13.123 -16.627 15.407 1.00 92.56 358 HIS A C 1
ATOM 2817 O O . HIS A 1 358 ? 12.437 -17.613 15.672 1.00 92.56 358 HIS A O 1
ATOM 2823 N N . LEU A 1 359 ? 14.368 -16.736 14.956 1.00 95.19 359 LEU A N 1
ATOM 2824 C CA . LEU A 1 359 ? 15.021 -18.024 14.770 1.00 95.19 359 LEU A CA 1
ATOM 2825 C C . LEU A 1 359 ? 15.432 -18.601 16.127 1.00 95.19 359 LEU A C 1
ATOM 2827 O O . LEU A 1 359 ? 16.333 -18.075 16.776 1.00 95.19 359 LEU A O 1
ATOM 2831 N N . ILE A 1 360 ? 14.783 -19.693 16.537 1.00 96.25 360 ILE A N 1
ATOM 2832 C CA . ILE A 1 360 ? 14.976 -20.290 17.866 1.00 96.25 360 ILE A CA 1
ATOM 2833 C C . ILE A 1 360 ? 15.741 -21.608 17.835 1.00 96.25 360 ILE A C 1
ATOM 2835 O O . ILE A 1 360 ? 16.345 -21.969 18.840 1.00 96.25 360 ILE A O 1
ATOM 2839 N N . GLU A 1 361 ? 15.739 -22.339 16.717 1.00 97.12 361 GLU A N 1
ATOM 2840 C CA . GLU A 1 361 ? 16.496 -23.588 16.588 1.00 97.12 361 GLU A CA 1
ATOM 2841 C C . GLU A 1 361 ? 16.999 -23.817 15.161 1.00 97.12 361 GLU A C 1
ATOM 2843 O O . GLU A 1 361 ? 16.295 -23.533 14.194 1.00 97.12 361 GLU A O 1
ATOM 2848 N N . VAL A 1 362 ? 18.188 -24.414 15.032 1.00 95.75 362 VAL A N 1
ATOM 2849 C CA . VAL A 1 362 ? 18.754 -24.910 13.765 1.00 95.75 362 VAL A CA 1
ATOM 2850 C C . VAL A 1 362 ? 19.280 -26.330 13.983 1.00 95.75 362 VAL A C 1
ATOM 2852 O O . VAL A 1 362 ? 20.139 -26.569 14.828 1.00 95.75 362 VAL A O 1
ATOM 2855 N N . ASN A 1 363 ? 18.755 -27.300 13.235 1.00 94.50 363 ASN A N 1
ATOM 2856 C CA . ASN A 1 363 ? 19.025 -28.737 13.360 1.00 94.50 363 ASN A CA 1
ATOM 2857 C C . ASN A 1 363 ? 18.911 -29.257 14.806 1.00 94.50 363 ASN A C 1
ATOM 2859 O O . ASN A 1 363 ? 19.732 -30.053 15.264 1.00 94.50 363 ASN A O 1
ATOM 2863 N N . GLY A 1 364 ? 17.892 -28.783 15.530 1.00 94.56 364 GLY A N 1
ATOM 2864 C CA . GLY A 1 364 ? 17.633 -29.135 16.930 1.00 94.56 364 GLY A CA 1
ATOM 2865 C C . GLY A 1 364 ? 18.595 -28.497 17.937 1.00 94.56 364 GLY A C 1
ATOM 2866 O O . GLY A 1 364 ? 18.524 -28.815 19.122 1.00 94.56 364 GLY A O 1
ATOM 2867 N N . LYS A 1 365 ? 19.506 -27.616 17.498 1.00 95.62 365 LYS A N 1
ATOM 2868 C CA . LYS A 1 365 ? 20.325 -26.795 18.397 1.00 95.62 365 LYS A CA 1
ATOM 2869 C C . LYS A 1 365 ? 19.597 -25.485 18.685 1.00 95.62 365 LYS A C 1
ATOM 2871 O O . LYS A 1 365 ? 19.240 -24.808 17.719 1.00 95.62 365 LYS A O 1
ATOM 2876 N N . PRO A 1 366 ? 19.399 -25.117 19.960 1.00 96.06 366 PRO A N 1
ATOM 2877 C CA . PRO A 1 366 ? 18.799 -23.840 20.311 1.00 96.06 366 PRO A CA 1
ATOM 2878 C C . PRO A 1 366 ? 19.693 -22.683 19.869 1.00 96.06 366 PRO A C 1
ATOM 2880 O O . PRO A 1 366 ? 20.919 -22.757 19.974 1.00 96.06 366 PRO A O 1
ATOM 2883 N N . ILE A 1 367 ? 19.053 -21.633 19.368 1.00 95.88 367 ILE A N 1
ATOM 2884 C CA . ILE A 1 367 ? 19.664 -20.390 18.921 1.00 95.88 367 ILE A CA 1
ATOM 2885 C C . ILE A 1 367 ? 19.108 -19.267 19.791 1.00 95.88 367 ILE A C 1
ATOM 2887 O O . ILE A 1 367 ? 17.963 -18.847 19.639 1.00 95.88 367 ILE A O 1
ATOM 2891 N N . HIS A 1 368 ? 19.931 -18.778 20.707 1.00 90.00 368 HIS A N 1
ATOM 2892 C CA . HIS A 1 368 ? 19.657 -17.578 21.486 1.00 90.00 368 HIS A CA 1
ATOM 2893 C C . HIS A 1 368 ? 20.632 -16.475 21.094 1.00 90.00 368 HIS A C 1
ATOM 2895 O O . HIS A 1 368 ? 20.246 -15.329 20.954 1.00 90.00 368 HIS A O 1
ATOM 2901 N N . THR A 1 369 ? 21.894 -16.805 20.846 1.00 92.00 369 THR A N 1
ATOM 2902 C CA . THR A 1 369 ? 22.939 -15.797 20.630 1.00 92.00 369 THR A CA 1
ATOM 2903 C C . THR A 1 369 ? 23.453 -15.768 19.192 1.00 92.00 369 THR A C 1
ATOM 2905 O O . THR A 1 369 ? 23.370 -16.763 18.467 1.00 92.00 369 THR A O 1
ATOM 2908 N N . GLU A 1 370 ? 24.078 -14.653 18.786 1.00 93.00 370 GLU A N 1
ATOM 2909 C CA . GLU A 1 370 ? 24.826 -14.589 17.519 1.00 93.00 370 GLU A CA 1
ATOM 2910 C C . GLU A 1 370 ? 25.848 -15.726 17.443 1.00 93.00 370 GLU A C 1
ATOM 2912 O O . GLU A 1 370 ? 25.963 -16.418 16.435 1.00 93.00 370 GLU A O 1
ATOM 2917 N N . ARG A 1 371 ? 26.572 -15.965 18.538 1.00 94.50 371 ARG A N 1
ATOM 2918 C CA . ARG A 1 371 ? 27.593 -17.009 18.593 1.00 94.50 371 ARG A CA 1
ATOM 2919 C C . ARG A 1 371 ? 27.004 -18.401 18.365 1.00 94.50 371 ARG A C 1
ATOM 2921 O O . ARG A 1 371 ? 27.617 -19.206 17.670 1.00 94.50 371 ARG A O 1
ATOM 2928 N N . GLU A 1 372 ? 25.846 -18.699 18.945 1.00 95.50 372 GLU A N 1
ATOM 2929 C CA . GLU A 1 372 ? 25.150 -19.974 18.738 1.00 95.50 372 GLU A CA 1
ATOM 2930 C C . GLU A 1 372 ? 24.674 -20.126 17.298 1.00 95.50 372 GLU A C 1
ATOM 2932 O O . GLU A 1 372 ? 24.878 -21.187 16.710 1.00 95.50 372 GLU A O 1
ATOM 2937 N N . PHE A 1 373 ? 24.144 -19.056 16.701 1.00 95.06 373 PHE A N 1
ATOM 2938 C CA . PHE A 1 373 ? 23.798 -19.033 15.284 1.00 95.06 373 PHE A CA 1
ATOM 2939 C C . PHE A 1 373 ? 25.009 -19.295 14.393 1.00 95.06 373 PHE A C 1
ATOM 2941 O O . PHE A 1 373 ? 24.977 -20.199 13.563 1.00 95.06 373 PHE A O 1
ATOM 2948 N N . GLN A 1 374 ? 26.112 -18.578 14.607 1.00 93.50 374 GLN A N 1
ATOM 2949 C CA . GLN A 1 374 ? 27.343 -18.764 13.839 1.00 93.50 374 GLN A CA 1
ATOM 2950 C C . GLN A 1 374 ? 27.905 -20.182 13.995 1.00 93.50 374 GLN A C 1
ATOM 2952 O O . GLN A 1 374 ? 28.332 -20.787 13.013 1.00 93.50 374 GLN A O 1
ATOM 2957 N N . ASN A 1 375 ? 27.864 -20.751 15.203 1.00 94.50 375 ASN A N 1
ATOM 2958 C CA . ASN A 1 375 ? 28.280 -22.133 15.438 1.00 94.50 375 ASN A CA 1
ATOM 2959 C C . ASN A 1 375 ? 27.369 -23.128 14.705 1.00 94.50 375 ASN A C 1
ATOM 2961 O O . ASN A 1 375 ? 27.867 -24.034 14.038 1.00 94.50 375 ASN A O 1
ATOM 2965 N N . ALA A 1 376 ? 26.047 -22.942 14.778 1.00 93.44 376 ALA A N 1
ATOM 2966 C CA . ALA A 1 376 ? 25.093 -23.783 14.065 1.00 93.44 376 ALA A CA 1
ATOM 2967 C C . ALA A 1 376 ? 25.315 -23.706 12.550 1.00 93.44 376 ALA A C 1
ATOM 2969 O O . ALA A 1 376 ? 25.376 -24.741 11.889 1.00 93.44 376 ALA A O 1
ATOM 2970 N N . MET A 1 377 ? 25.551 -22.507 12.010 1.00 92.31 377 MET A N 1
ATOM 2971 C CA . MET A 1 377 ? 25.900 -22.328 10.605 1.00 92.31 377 MET A CA 1
ATOM 2972 C C . MET A 1 377 ? 27.214 -23.024 10.250 1.00 92.31 377 MET A C 1
ATOM 2974 O O . MET A 1 377 ? 27.274 -23.717 9.239 1.00 92.31 377 MET A O 1
ATOM 2978 N N . GLN A 1 378 ? 28.267 -22.908 11.062 1.00 92.00 378 GLN A N 1
ATOM 2979 C CA . GLN A 1 378 ? 29.531 -23.620 10.825 1.00 92.00 378 GLN A CA 1
ATOM 2980 C C . GLN A 1 378 ? 29.357 -25.143 10.830 1.00 92.00 378 GLN A C 1
ATOM 2982 O O . GLN A 1 378 ? 29.986 -25.836 10.028 1.00 92.00 378 GLN A O 1
ATOM 2987 N N . ASP A 1 379 ? 28.487 -25.667 11.691 1.00 90.44 379 ASP A N 1
ATOM 2988 C CA . ASP A 1 379 ? 28.169 -27.092 11.723 1.00 90.44 379 ASP A CA 1
ATOM 2989 C C . ASP A 1 379 ? 27.413 -27.534 10.465 1.00 90.44 379 ASP A C 1
ATOM 2991 O O . ASP A 1 379 ? 27.702 -28.607 9.935 1.00 90.44 379 ASP A O 1
ATOM 2995 N N . LEU A 1 380 ? 26.525 -26.691 9.924 1.00 89.62 380 LEU A N 1
ATOM 2996 C CA . LEU A 1 380 ? 25.881 -26.932 8.627 1.00 89.62 380 LEU A CA 1
ATOM 2997 C C . LEU A 1 380 ? 26.895 -27.010 7.484 1.00 89.62 380 LEU A C 1
ATOM 2999 O O . LEU A 1 380 ? 26.745 -27.844 6.597 1.00 89.62 380 LEU A O 1
ATOM 3003 N N . HIS A 1 381 ? 27.978 -26.226 7.536 1.00 86.94 381 HIS A N 1
ATOM 3004 C CA . HIS A 1 381 ? 29.035 -26.303 6.521 1.00 86.94 381 HIS A CA 1
ATOM 3005 C C . HIS A 1 381 ? 29.782 -27.643 6.509 1.00 86.94 381 HIS A C 1
ATOM 3007 O O . HIS A 1 381 ? 30.421 -27.984 5.515 1.00 86.94 381 HIS A O 1
ATOM 3013 N N . ARG A 1 382 ? 29.708 -28.407 7.603 1.00 87.00 382 ARG A N 1
ATOM 3014 C CA . ARG A 1 382 ? 30.339 -29.728 7.750 1.00 87.00 382 ARG A CA 1
ATOM 3015 C C . ARG A 1 382 ? 29.331 -30.879 7.703 1.00 87.00 382 ARG A C 1
ATOM 3017 O O . ARG A 1 382 ? 29.742 -32.038 7.719 1.00 87.00 382 ARG A O 1
ATOM 3024 N N . GLY A 1 383 ? 28.042 -30.558 7.732 1.00 79.94 383 GLY A N 1
ATOM 3025 C CA . GLY A 1 383 ? 26.950 -31.476 8.017 1.00 79.94 383 GLY A CA 1
ATOM 3026 C C . GLY A 1 383 ? 26.144 -31.893 6.783 1.00 79.94 383 GLY A C 1
ATOM 3027 O O . GLY A 1 383 ? 26.600 -31.736 5.649 1.00 79.94 383 GLY A O 1
ATOM 3028 N N . PRO A 1 384 ? 24.951 -32.476 6.997 1.00 74.44 384 PRO A N 1
ATOM 3029 C CA . PRO A 1 384 ? 24.049 -32.851 5.912 1.00 74.44 384 PRO A CA 1
ATOM 3030 C C . PRO A 1 384 ? 23.570 -31.618 5.131 1.00 74.44 384 PRO A C 1
ATOM 3032 O O . PRO A 1 384 ? 23.414 -30.540 5.698 1.00 74.44 384 PRO A O 1
ATOM 3035 N N . SER A 1 385 ? 23.277 -31.799 3.838 1.00 85.75 385 SER A N 1
ATOM 3036 C CA . SER A 1 385 ? 22.672 -30.759 2.987 1.00 85.75 385 SER A CA 1
ATOM 3037 C C . SER A 1 385 ? 21.252 -30.395 3.417 1.00 85.75 385 SER A C 1
ATOM 3039 O O . SER A 1 385 ? 20.716 -29.377 3.005 1.00 85.75 385 SER A O 1
ATOM 3041 N N . GLU A 1 386 ? 20.618 -31.228 4.235 1.00 92.62 386 GLU A N 1
ATOM 3042 C CA . GLU A 1 386 ? 19.289 -30.965 4.754 1.00 92.62 386 GLU A CA 1
ATOM 3043 C C . GLU A 1 386 ? 19.354 -30.174 6.061 1.00 92.62 386 GLU A C 1
ATOM 3045 O O . GLU A 1 386 ? 20.010 -30.579 7.025 1.00 92.62 386 GLU A O 1
ATOM 3050 N N . VAL A 1 387 ? 18.631 -29.056 6.094 1.00 92.62 387 VAL A N 1
ATOM 3051 C CA . VAL A 1 387 ? 18.552 -28.156 7.242 1.00 92.62 387 VAL A CA 1
ATOM 3052 C C . VAL A 1 387 ? 17.115 -28.097 7.724 1.00 92.62 387 VAL A C 1
ATOM 3054 O O . VAL A 1 387 ? 16.189 -27.884 6.941 1.00 92.62 387 VAL A O 1
ATOM 3057 N N . ARG A 1 388 ? 16.939 -28.264 9.030 1.00 95.38 388 ARG A N 1
ATOM 3058 C CA . ARG A 1 388 ? 15.699 -27.991 9.745 1.00 95.38 388 ARG A CA 1
ATOM 3059 C C . ARG A 1 388 ? 15.903 -26.782 10.628 1.00 95.38 388 ARG A C 1
ATOM 3061 O O . ARG A 1 388 ? 16.927 -26.686 11.298 1.00 95.38 388 ARG A O 1
ATOM 3068 N N . PHE A 1 389 ? 14.938 -25.886 10.671 1.00 94.38 389 PHE A N 1
ATOM 3069 C CA . PHE A 1 389 ? 14.964 -24.775 11.610 1.00 94.38 389 PHE A CA 1
ATOM 3070 C C . PHE A 1 389 ? 13.575 -24.530 12.170 1.00 94.38 389 PHE A C 1
ATOM 3072 O O . PHE A 1 389 ? 12.576 -24.841 11.526 1.00 94.38 389 PHE A O 1
ATOM 3079 N N . ALA A 1 390 ? 13.523 -24.006 13.385 1.00 96.25 390 ALA A N 1
ATOM 3080 C CA . ALA A 1 390 ? 12.286 -23.575 14.005 1.00 96.25 390 ALA A CA 1
ATOM 3081 C C . ALA A 1 390 ? 12.347 -22.070 14.231 1.00 96.25 390 ALA A C 1
ATOM 3083 O O . ALA A 1 390 ? 13.363 -21.550 14.708 1.00 96.25 390 ALA A O 1
ATOM 3084 N N . VAL A 1 391 ? 11.251 -21.392 13.913 1.00 95.25 391 VAL A N 1
ATOM 3085 C CA . VAL A 1 391 ? 11.058 -19.985 14.256 1.00 95.25 391 VAL A CA 1
ATOM 3086 C C . VAL A 1 391 ? 9.837 -19.808 15.137 1.00 95.25 391 VAL A C 1
ATOM 3088 O O . VAL A 1 391 ? 8.935 -20.649 15.141 1.00 95.25 391 VAL A O 1
ATOM 3091 N N . ILE A 1 392 ? 9.801 -18.695 15.858 1.00 91.81 392 ILE A N 1
ATOM 3092 C CA . ILE A 1 392 ? 8.541 -18.103 16.290 1.00 91.81 392 ILE A CA 1
ATOM 3093 C C . ILE A 1 392 ? 8.115 -17.128 15.202 1.00 91.81 392 ILE A C 1
ATOM 3095 O O . ILE A 1 392 ? 8.809 -16.140 14.961 1.00 91.81 392 ILE A O 1
ATOM 3099 N N . ASP A 1 393 ? 7.008 -17.460 14.547 1.00 87.12 393 ASP A N 1
ATOM 3100 C CA . ASP A 1 393 ? 6.384 -16.640 13.516 1.00 87.12 393 ASP A CA 1
ATOM 3101 C C . ASP A 1 393 ? 5.957 -15.309 14.132 1.00 87.12 393 ASP A C 1
ATOM 3103 O O . ASP A 1 393 ? 5.260 -15.281 15.156 1.00 87.12 393 ASP A O 1
ATOM 3107 N N . ASN A 1 394 ? 6.427 -14.209 13.554 1.00 79.44 394 ASN A N 1
ATOM 3108 C CA . ASN A 1 394 ? 6.248 -12.893 14.149 1.00 79.44 394 ASN A CA 1
ATOM 3109 C C . ASN A 1 394 ? 4.799 -12.415 14.122 1.00 79.44 394 ASN A C 1
ATOM 3111 O O . ASN A 1 394 ? 4.462 -11.586 14.957 1.00 79.44 394 ASN A O 1
ATOM 3115 N N . LEU A 1 395 ? 3.961 -12.930 13.215 1.00 70.88 395 LEU A N 1
ATOM 3116 C CA . LEU A 1 395 ? 2.549 -12.560 13.092 1.00 70.88 395 LEU A CA 1
ATOM 3117 C C . LEU A 1 395 ? 1.648 -13.338 14.058 1.00 70.88 395 LEU A C 1
ATOM 3119 O O . LEU A 1 395 ? 0.832 -12.777 14.784 1.00 70.88 395 LEU A O 1
ATOM 3123 N N . SER A 1 396 ? 1.822 -14.651 14.119 1.00 76.56 396 SER A N 1
ATOM 3124 C CA . SER A 1 396 ? 0.954 -15.552 14.875 1.00 76.56 396 SER A CA 1
ATOM 3125 C C . SER A 1 396 ? 1.498 -15.918 16.256 1.00 76.56 396 SER A C 1
ATOM 3127 O O . SER A 1 396 ? 0.772 -16.503 17.069 1.00 76.56 396 SER A O 1
ATOM 3129 N N . GLY A 1 397 ? 2.782 -15.650 16.523 1.00 78.94 397 GLY A N 1
ATOM 3130 C CA . GLY A 1 397 ? 3.494 -16.101 17.721 1.00 78.94 397 GLY A CA 1
ATOM 3131 C C . GLY A 1 397 ? 3.624 -17.627 17.822 1.00 78.94 397 GLY A C 1
ATOM 3132 O O . GLY A 1 397 ? 3.974 -18.157 18.882 1.00 78.94 397 GLY A O 1
ATOM 3133 N N . ARG A 1 398 ? 3.290 -18.363 16.755 1.00 87.12 398 ARG A N 1
ATOM 3134 C CA . ARG A 1 398 ? 3.346 -19.828 16.726 1.00 87.12 398 ARG A CA 1
ATOM 3135 C C . ARG A 1 398 ? 4.756 -20.294 16.423 1.00 87.12 398 ARG A C 1
ATOM 3137 O O . ARG A 1 398 ? 5.518 -19.627 15.732 1.00 87.12 398 ARG A O 1
ATOM 3144 N N . ARG A 1 399 ? 5.082 -21.488 16.910 1.00 93.75 399 ARG A N 1
ATOM 3145 C CA . ARG A 1 399 ? 6.313 -22.162 16.520 1.00 93.75 399 ARG A CA 1
ATOM 3146 C C . ARG A 1 399 ? 6.092 -22.830 15.168 1.00 93.75 399 ARG A C 1
ATOM 3148 O O . ARG A 1 399 ? 5.210 -23.683 15.045 1.00 93.75 399 ARG A O 1
ATOM 3155 N N . VAL A 1 400 ? 6.897 -22.455 14.182 1.00 93.88 400 VAL A N 1
ATOM 3156 C CA . VAL A 1 400 ? 6.857 -23.018 12.831 1.00 93.88 400 VAL A CA 1
ATOM 3157 C C . VAL A 1 400 ? 8.179 -23.718 12.554 1.00 93.88 400 VAL A C 1
ATOM 3159 O O . VAL A 1 400 ? 9.250 -23.121 12.657 1.00 93.88 400 VAL A O 1
ATOM 3162 N N . GLU A 1 401 ? 8.104 -25.008 12.246 1.00 96.38 401 GLU A N 1
ATOM 3163 C CA . GLU A 1 401 ? 9.246 -25.826 11.856 1.00 96.38 401 GLU A CA 1
ATOM 3164 C C . GLU A 1 401 ? 9.321 -25.907 10.339 1.00 96.38 401 GLU A C 1
ATOM 3166 O O . GLU A 1 401 ? 8.347 -26.249 9.667 1.00 96.38 401 GLU A O 1
ATOM 3171 N N . TYR A 1 402 ? 10.504 -25.640 9.814 1.00 95.06 402 TYR A N 1
ATOM 3172 C CA . TYR A 1 402 ? 10.808 -25.615 8.399 1.00 95.06 402 TYR A CA 1
ATOM 3173 C C . TYR A 1 402 ? 11.871 -26.654 8.060 1.00 95.06 402 TYR A C 1
ATOM 3175 O O . TYR A 1 402 ? 12.740 -26.971 8.878 1.00 95.06 402 TYR A O 1
ATOM 3183 N N . GLN A 1 403 ? 11.836 -27.150 6.825 1.00 95.25 403 GLN A N 1
ATOM 3184 C CA . GLN A 1 403 ? 12.869 -28.015 6.261 1.00 95.25 403 GLN A CA 1
ATOM 3185 C C . GLN A 1 403 ? 13.242 -27.556 4.861 1.00 95.25 403 GLN A C 1
ATOM 3187 O O . GLN A 1 403 ? 12.381 -27.286 4.024 1.00 95.25 403 GLN A O 1
ATOM 3192 N N . THR A 1 404 ? 14.541 -27.493 4.590 1.00 94.44 404 THR A N 1
ATOM 3193 C CA . THR A 1 404 ? 15.065 -27.090 3.287 1.00 94.44 404 THR A CA 1
ATOM 3194 C C . THR A 1 404 ? 16.348 -27.836 2.944 1.00 94.44 404 THR A C 1
ATOM 3196 O O . THR A 1 404 ? 17.004 -28.419 3.809 1.00 94.44 404 THR A O 1
ATOM 3199 N N . GLN A 1 405 ? 16.702 -27.824 1.662 1.00 93.50 405 GLN A N 1
ATOM 3200 C CA . GLN A 1 405 ? 18.001 -28.285 1.184 1.00 93.50 405 GLN A CA 1
ATOM 3201 C C . GLN A 1 405 ? 18.904 -27.069 0.983 1.00 93.50 405 GLN A C 1
ATOM 3203 O O . GLN A 1 405 ? 18.519 -26.090 0.344 1.00 93.50 405 GLN A O 1
ATOM 3208 N N . MET A 1 406 ? 20.109 -27.158 1.522 1.00 89.94 406 MET A N 1
ATOM 3209 C CA . MET A 1 406 ? 21.131 -26.130 1.521 1.00 89.94 406 MET A CA 1
ATOM 3210 C C . MET A 1 406 ? 22.407 -26.695 0.898 1.00 89.94 406 MET A C 1
ATOM 3212 O O . MET A 1 406 ? 22.862 -27.789 1.241 1.00 89.94 406 MET A O 1
ATOM 3216 N N . ASN A 1 407 ? 23.013 -25.928 0.000 1.00 89.00 407 ASN A N 1
ATOM 3217 C CA . ASN A 1 407 ? 24.392 -26.125 -0.403 1.00 89.00 407 ASN A CA 1
ATOM 3218 C C . ASN A 1 407 ? 25.287 -25.234 0.475 1.00 89.00 407 ASN A C 1
ATOM 3220 O O . ASN A 1 407 ? 25.334 -24.020 0.265 1.00 89.00 407 ASN A O 1
ATOM 3224 N N . PRO A 1 408 ? 26.041 -25.804 1.430 1.00 82.19 408 PRO A N 1
ATOM 3225 C CA . PRO A 1 408 ? 26.848 -25.011 2.350 1.00 82.19 408 PRO A CA 1
ATOM 3226 C C . PRO A 1 408 ? 27.928 -24.153 1.682 1.00 82.19 408 PRO A C 1
ATOM 3228 O O . PRO A 1 408 ? 28.447 -23.244 2.316 1.00 82.19 408 PRO A O 1
ATOM 3231 N N . GLN A 1 409 ? 28.281 -24.402 0.417 1.00 81.94 409 GLN A N 1
ATOM 3232 C CA . GLN A 1 409 ? 29.251 -23.564 -0.293 1.00 81.94 409 GLN A CA 1
ATOM 3233 C C . GLN A 1 409 ? 28.643 -22.280 -0.868 1.00 81.94 409 GLN A C 1
ATOM 3235 O O . GLN A 1 409 ? 29.359 -21.295 -1.030 1.00 81.94 409 GLN A O 1
ATOM 3240 N N . THR A 1 410 ? 27.352 -22.288 -1.206 1.00 85.25 410 THR A N 1
ATOM 3241 C CA . THR A 1 410 ? 26.688 -21.164 -1.892 1.00 85.25 410 THR A CA 1
ATOM 3242 C C . THR A 1 410 ? 25.677 -20.448 -1.012 1.00 85.25 410 THR A C 1
ATOM 3244 O O . THR A 1 410 ? 25.401 -19.270 -1.227 1.00 85.25 410 THR A O 1
ATOM 3247 N N . ASP A 1 411 ? 25.156 -21.133 0.001 1.00 86.62 411 ASP A N 1
ATOM 3248 C CA . ASP A 1 411 ? 23.980 -20.691 0.736 1.00 86.62 411 ASP A CA 1
ATOM 3249 C C . ASP A 1 411 ? 24.361 -20.188 2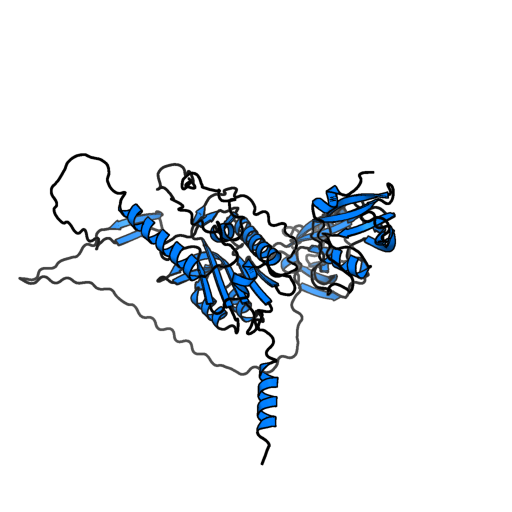.131 1.00 86.62 411 ASP A C 1
ATOM 3251 O O . ASP A 1 411 ? 23.912 -20.712 3.152 1.00 86.62 411 ASP A O 1
ATOM 3255 N N . SER A 1 412 ? 25.219 -19.167 2.201 1.00 82.62 412 SER A N 1
ATOM 3256 C CA . SER A 1 412 ? 25.597 -18.577 3.488 1.00 82.62 412 SER A CA 1
ATOM 3257 C C . SER A 1 412 ? 24.354 -18.125 4.268 1.00 82.62 412 SER A C 1
ATOM 3259 O O . SER A 1 412 ? 23.415 -17.554 3.708 1.00 82.62 412 SER A O 1
ATOM 3261 N N . ASN A 1 413 ? 24.321 -18.448 5.566 1.00 85.31 413 ASN A N 1
ATOM 3262 C CA . ASN A 1 413 ? 23.175 -18.208 6.455 1.00 85.31 413 ASN A CA 1
ATOM 3263 C C . ASN A 1 413 ? 21.841 -18.748 5.908 1.00 85.31 413 ASN A C 1
ATOM 3265 O O . ASN A 1 413 ? 20.804 -18.149 6.157 1.00 85.31 413 ASN A O 1
ATOM 3269 N N . PHE A 1 414 ? 21.873 -19.823 5.107 1.00 87.81 414 PHE A N 1
ATOM 3270 C CA . PHE A 1 414 ? 20.715 -20.450 4.452 1.00 87.81 414 PHE A CA 1
ATOM 3271 C C . PHE A 1 414 ? 19.778 -19.476 3.711 1.00 87.81 414 PHE A C 1
ATOM 3273 O O . PHE A 1 414 ? 18.632 -19.820 3.427 1.00 87.81 414 PHE A O 1
ATOM 3280 N N . GLY A 1 415 ? 20.268 -18.286 3.336 1.00 88.69 415 GLY A N 1
ATOM 3281 C CA . GLY A 1 415 ? 19.480 -17.281 2.627 1.00 88.69 415 GLY A CA 1
ATOM 3282 C C . GLY A 1 415 ? 18.828 -16.193 3.468 1.00 88.69 415 GLY A C 1
ATOM 3283 O O . GLY A 1 415 ? 18.145 -15.350 2.889 1.00 88.69 415 GLY A O 1
ATOM 3284 N N . ILE A 1 416 ? 19.040 -16.177 4.785 1.00 92.75 416 ILE A N 1
ATOM 3285 C CA . ILE A 1 416 ? 18.579 -15.075 5.631 1.00 92.75 416 ILE A CA 1
ATOM 3286 C C . ILE A 1 416 ? 19.688 -14.060 5.901 1.00 92.75 416 ILE A C 1
ATOM 3288 O O . ILE A 1 416 ? 20.874 -14.394 5.994 1.00 92.75 416 ILE A O 1
ATOM 3292 N N . LYS A 1 417 ? 19.290 -12.805 6.091 1.00 92.56 417 LYS A N 1
ATOM 3293 C CA . LYS A 1 417 ? 20.098 -11.798 6.776 1.00 92.56 417 LYS A CA 1
ATOM 3294 C C . LYS A 1 417 ? 19.634 -11.764 8.233 1.00 92.56 417 LYS A C 1
ATOM 3296 O O . LYS A 1 417 ? 18.553 -11.240 8.499 1.00 92.56 417 LYS A O 1
ATOM 3301 N N . PRO A 1 418 ? 20.385 -12.355 9.174 1.00 92.06 418 PRO A N 1
ATOM 3302 C CA . PRO A 1 418 ? 20.036 -12.273 10.582 1.00 92.06 418 PRO A CA 1
ATOM 3303 C C . PRO A 1 418 ? 20.337 -10.871 11.115 1.00 92.06 418 PRO A C 1
ATOM 3305 O O . PRO A 1 418 ? 21.321 -10.235 10.727 1.00 92.06 418 PRO A O 1
ATOM 3308 N N . TRP A 1 419 ? 19.510 -10.413 12.042 1.00 88.69 419 TRP A N 1
ATOM 3309 C CA . TRP A 1 419 ? 19.786 -9.280 12.906 1.00 88.69 419 TRP A CA 1
ATOM 3310 C C . TRP A 1 419 ? 19.883 -9.774 14.344 1.00 88.69 419 TRP A C 1
ATOM 3312 O O . TRP A 1 419 ? 19.012 -10.493 14.834 1.00 88.69 419 TRP A O 1
ATOM 3322 N N . TYR A 1 420 ? 20.981 -9.418 15.002 1.00 87.38 420 TYR A N 1
ATOM 3323 C CA . TYR A 1 420 ? 21.278 -9.858 16.356 1.00 87.38 420 TYR A CA 1
ATOM 3324 C C . TYR A 1 420 ? 20.874 -8.771 17.335 1.00 87.38 420 TYR A C 1
ATOM 3326 O O . TYR A 1 420 ? 21.422 -7.667 17.323 1.00 87.38 420 TYR A O 1
ATOM 3334 N N . TRP A 1 421 ? 19.915 -9.087 18.195 1.00 62.00 421 TRP A N 1
ATOM 3335 C CA . TRP A 1 421 ? 19.482 -8.160 19.224 1.00 62.00 421 TRP A CA 1
ATOM 3336 C C . TRP A 1 421 ? 20.187 -8.480 20.544 1.00 62.00 421 TRP A C 1
ATOM 3338 O O . TRP A 1 421 ? 19.913 -9.508 21.161 1.00 62.00 421 TRP A O 1
ATOM 3348 N N . LYS A 1 422 ? 21.100 -7.593 20.970 1.00 66.06 422 LYS A N 1
ATOM 3349 C CA . LYS A 1 422 ? 21.845 -7.655 22.250 1.00 66.06 422 LYS A CA 1
ATOM 3350 C C . LYS A 1 422 ? 22.421 -9.043 22.588 1.00 66.06 422 LYS A C 1
ATOM 3352 O O . LYS A 1 422 ? 22.384 -9.459 23.743 1.00 66.06 422 LYS A O 1
ATOM 3357 N N . ASP A 1 423 ? 22.919 -9.757 21.580 1.00 74.44 423 ASP A N 1
ATOM 3358 C CA . ASP A 1 423 ? 23.474 -11.113 21.687 1.00 74.44 423 ASP A CA 1
ATOM 3359 C C . ASP A 1 423 ? 22.519 -12.183 22.246 1.00 74.44 423 ASP A C 1
ATOM 3361 O O . ASP A 1 423 ? 22.988 -13.257 22.608 1.00 74.44 423 ASP A O 1
ATOM 3365 N N . SER A 1 424 ? 21.208 -11.931 22.327 1.00 67.38 424 SER A N 1
ATOM 3366 C CA . SER A 1 424 ? 20.237 -12.822 22.990 1.00 67.38 424 SER A CA 1
ATOM 3367 C C . SER A 1 424 ? 19.024 -13.204 22.144 1.00 67.38 424 SER A C 1
ATOM 3369 O O . SER A 1 424 ? 18.216 -14.031 22.577 1.00 67.38 424 SER A O 1
ATOM 3371 N N . LEU A 1 425 ? 18.918 -12.662 20.926 1.00 82.44 425 LEU A N 1
ATOM 3372 C CA . LEU A 1 425 ? 17.936 -13.093 19.940 1.00 82.44 425 LEU A CA 1
ATOM 3373 C C . LEU A 1 425 ? 18.482 -12.979 18.513 1.00 82.44 425 LEU A C 1
ATOM 3375 O O . LEU A 1 425 ? 19.208 -12.033 18.187 1.00 82.44 425 LEU A O 1
ATOM 3379 N N . VAL A 1 426 ? 18.074 -13.913 17.653 1.00 89.12 426 VAL A N 1
ATOM 3380 C CA . VAL A 1 426 ? 18.359 -13.892 16.214 1.00 89.12 426 VAL A CA 1
ATOM 3381 C C . VAL A 1 426 ? 17.057 -13.661 15.461 1.00 89.12 426 VAL A C 1
ATOM 3383 O O . VAL A 1 426 ? 16.206 -14.545 15.378 1.00 89.12 426 VAL A O 1
ATOM 3386 N N . ILE A 1 427 ? 16.900 -12.451 14.934 1.00 88.94 427 ILE A N 1
ATOM 3387 C CA . ILE A 1 427 ? 15.716 -12.026 14.188 1.00 88.94 427 ILE A CA 1
ATOM 3388 C C . ILE A 1 427 ? 16.013 -12.159 12.698 1.00 88.94 427 ILE A C 1
ATOM 3390 O O . ILE A 1 427 ? 17.065 -11.730 12.221 1.00 88.94 427 ILE A O 1
ATOM 3394 N N . VAL A 1 428 ? 15.090 -12.738 11.941 1.00 91.19 428 VAL A N 1
ATOM 3395 C CA . VAL A 1 428 ? 15.146 -12.737 10.481 1.00 91.19 428 VAL A CA 1
ATOM 3396 C C . VAL A 1 428 ? 14.901 -11.305 10.011 1.00 91.19 428 VAL A C 1
ATOM 3398 O O . VAL A 1 428 ? 13.800 -10.797 10.143 1.00 91.19 428 VAL A O 1
ATOM 3401 N N . HIS A 1 429 ? 15.910 -10.610 9.495 1.00 86.81 429 HIS A N 1
ATOM 3402 C CA . HIS A 1 429 ? 15.734 -9.240 8.995 1.00 86.81 429 HIS A CA 1
ATOM 3403 C C . HIS A 1 429 ? 15.394 -9.210 7.503 1.00 86.81 429 HIS A C 1
ATOM 3405 O O . HIS A 1 429 ? 14.639 -8.357 7.054 1.00 86.81 429 HIS A O 1
ATOM 3411 N N . GLU A 1 430 ? 15.924 -10.160 6.738 1.00 85.75 430 GLU A N 1
ATOM 3412 C CA . GLU A 1 430 ? 15.664 -10.296 5.306 1.00 85.75 430 GLU A CA 1
ATOM 3413 C C . GLU A 1 430 ? 15.683 -11.779 4.938 1.00 85.75 430 GLU A C 1
ATOM 3415 O O . GLU A 1 430 ? 16.524 -12.531 5.445 1.00 85.75 430 GLU A O 1
ATOM 3420 N N . VAL A 1 431 ? 14.803 -12.188 4.026 1.00 91.38 431 VAL A N 1
ATOM 3421 C CA . VAL A 1 431 ? 14.809 -13.518 3.410 1.00 91.38 431 VAL A CA 1
ATOM 3422 C C . VAL A 1 431 ? 15.066 -13.331 1.922 1.00 91.38 431 VAL A C 1
ATOM 3424 O O . VAL A 1 431 ? 14.253 -12.739 1.217 1.00 91.38 431 VAL A O 1
ATOM 3427 N N . ARG A 1 432 ? 16.204 -13.820 1.421 1.00 87.81 432 ARG A N 1
ATOM 3428 C CA . ARG A 1 432 ? 16.542 -13.675 0.000 1.00 87.81 432 ARG A CA 1
ATOM 3429 C C . ARG A 1 432 ? 15.611 -14.540 -0.858 1.00 87.81 432 ARG A C 1
ATOM 3431 O O . ARG A 1 432 ? 15.535 -15.750 -0.604 1.00 87.81 432 ARG A O 1
ATOM 3438 N N . PRO A 1 433 ? 14.963 -13.993 -1.901 1.00 82.56 433 PRO A N 1
ATOM 3439 C CA . PRO A 1 433 ? 14.134 -14.781 -2.809 1.00 82.56 433 PRO A CA 1
ATOM 3440 C C . PRO A 1 433 ? 14.902 -15.954 -3.434 1.00 82.56 433 PRO A C 1
ATOM 3442 O O . PRO A 1 433 ? 16.066 -15.825 -3.812 1.00 82.56 433 PRO A O 1
ATOM 3445 N N . GLY A 1 434 ? 14.261 -17.124 -3.520 1.00 84.12 434 GLY A N 1
ATOM 3446 C CA . GLY A 1 434 ? 14.849 -18.339 -4.107 1.00 84.12 434 GLY A CA 1
ATOM 3447 C C . GLY A 1 434 ? 15.941 -19.023 -3.272 1.00 84.12 434 GLY A C 1
ATOM 3448 O O . GLY A 1 434 ? 16.443 -20.079 -3.666 1.00 84.12 434 GLY A O 1
ATOM 3449 N N . SER A 1 435 ? 16.297 -18.461 -2.116 1.00 91.19 435 SER A N 1
ATOM 3450 C CA . SER A 1 435 ? 17.252 -19.057 -1.184 1.00 91.19 435 SER A CA 1
ATOM 3451 C C . SER A 1 435 ? 16.672 -20.275 -0.445 1.00 91.19 435 SER A C 1
ATOM 3453 O O . SER A 1 435 ? 15.468 -20.529 -0.530 1.00 91.19 435 SER A O 1
ATOM 3455 N N . PRO A 1 436 ? 17.480 -21.069 0.283 1.00 91.31 436 PRO A N 1
ATOM 3456 C CA . PRO A 1 436 ? 16.949 -22.183 1.066 1.00 91.31 436 PRO A CA 1
ATOM 3457 C C . PRO A 1 436 ? 15.856 -21.776 2.061 1.00 91.31 436 PRO A C 1
ATOM 3459 O O . PRO A 1 436 ? 14.868 -22.498 2.155 1.00 91.31 436 PRO A O 1
ATOM 3462 N N . ALA A 1 437 ? 15.987 -20.628 2.734 1.00 91.19 437 ALA A N 1
ATOM 3463 C CA . ALA A 1 437 ? 14.960 -20.061 3.610 1.00 91.19 437 ALA A CA 1
ATOM 3464 C C . ALA A 1 437 ? 13.654 -19.773 2.857 1.00 91.19 437 ALA A C 1
ATOM 3466 O O . ALA A 1 437 ? 12.599 -20.257 3.253 1.00 91.19 437 ALA A O 1
ATOM 3467 N N . GLY A 1 438 ? 13.740 -19.072 1.721 1.00 87.06 438 GLY A N 1
ATOM 3468 C CA . GLY A 1 438 ? 12.576 -18.731 0.893 1.00 87.06 438 GLY A CA 1
ATOM 3469 C C . GLY A 1 438 ? 11.950 -19.920 0.152 1.00 87.06 438 GLY A C 1
ATOM 3470 O O . GLY A 1 438 ? 10.897 -19.777 -0.453 1.00 87.06 438 GLY A O 1
ATOM 3471 N N . ARG A 1 439 ? 12.593 -21.095 0.164 1.00 89.06 439 ARG A N 1
ATOM 3472 C CA . ARG A 1 439 ? 12.066 -22.352 -0.405 1.00 89.06 439 ARG A CA 1
ATOM 3473 C C . ARG A 1 439 ? 11.768 -23.403 0.661 1.00 89.06 439 ARG A C 1
ATOM 3475 O O . ARG A 1 439 ? 11.534 -24.567 0.322 1.00 89.06 439 ARG A O 1
ATOM 3482 N N . ALA A 1 440 ? 11.875 -23.041 1.935 1.00 89.12 440 ALA A N 1
ATOM 3483 C CA . ALA A 1 440 ? 11.725 -23.997 3.008 1.00 89.12 440 ALA A CA 1
ATOM 3484 C C . ALA A 1 440 ? 10.275 -24.471 3.088 1.00 89.12 440 ALA A C 1
ATOM 3486 O O . ALA A 1 440 ? 9.336 -23.690 2.993 1.00 89.12 440 ALA A O 1
ATOM 3487 N N . LYS A 1 441 ? 10.095 -25.778 3.256 1.00 91.12 441 LYS A N 1
ATOM 3488 C CA . LYS A 1 441 ? 8.774 -26.377 3.407 1.00 91.12 441 LYS A CA 1
ATOM 3489 C C . LYS A 1 441 ? 8.384 -26.356 4.872 1.00 91.12 441 LYS A C 1
ATOM 3491 O O . LYS A 1 441 ? 9.160 -26.816 5.714 1.00 91.12 441 LYS A O 1
ATOM 3496 N N . THR A 1 442 ? 7.182 -25.877 5.165 1.00 91.12 442 THR A N 1
ATOM 3497 C CA . THR A 1 442 ? 6.586 -25.995 6.493 1.00 91.12 442 THR A CA 1
ATOM 3498 C C . THR A 1 442 ? 6.399 -27.473 6.830 1.00 91.12 442 THR A C 1
ATOM 3500 O O . THR A 1 442 ? 5.719 -28.205 6.115 1.00 91.12 442 THR A O 1
ATOM 3503 N N . LEU A 1 443 ? 7.013 -27.926 7.918 1.00 90.00 443 LEU A N 1
ATOM 3504 C CA . LEU A 1 443 ? 6.835 -29.277 8.443 1.00 90.00 443 LEU A CA 1
ATOM 3505 C C . LEU A 1 443 ? 5.729 -29.344 9.473 1.00 90.00 443 LEU A C 1
ATOM 3507 O O . LEU A 1 443 ? 4.942 -30.291 9.495 1.00 90.00 443 LEU A O 1
ATOM 3511 N N . ARG A 1 444 ? 5.725 -28.375 10.385 1.00 90.88 444 ARG A N 1
ATOM 3512 C CA . ARG A 1 444 ? 4.865 -28.421 11.552 1.00 90.88 444 ARG A CA 1
ATOM 3513 C C . ARG A 1 444 ? 4.626 -27.025 12.081 1.00 90.88 444 ARG A C 1
ATOM 3515 O O . ARG A 1 444 ? 5.555 -26.239 12.216 1.00 90.88 444 ARG A O 1
ATOM 3522 N N . ILE A 1 445 ? 3.379 -26.764 12.440 1.00 86.88 445 ILE A N 1
ATOM 3523 C CA . ILE A 1 445 ? 2.985 -25.577 13.186 1.00 86.88 445 ILE A CA 1
ATOM 3524 C C . ILE A 1 445 ? 2.488 -26.075 14.534 1.00 86.88 445 ILE A C 1
ATOM 3526 O O . ILE A 1 445 ? 1.546 -26.869 14.599 1.00 86.88 445 ILE A O 1
ATOM 3530 N N . THR A 1 446 ? 3.127 -25.644 15.613 1.00 87.88 446 THR A N 1
ATOM 3531 C CA . THR A 1 446 ? 2.674 -25.939 16.973 1.00 87.88 446 THR A CA 1
ATOM 3532 C C . THR A 1 446 ? 2.385 -24.646 17.721 1.00 87.88 446 THR A C 1
ATOM 3534 O O . THR A 1 446 ? 3.082 -23.645 17.523 1.00 87.88 446 THR A O 1
ATOM 3537 N N . PRO A 1 447 ? 1.389 -24.644 18.624 1.00 75.50 447 PRO A N 1
ATOM 3538 C CA . PRO A 1 447 ? 1.348 -23.648 19.684 1.00 75.50 447 PRO A CA 1
ATOM 3539 C C . PRO A 1 447 ? 2.726 -23.588 20.345 1.00 75.50 447 PRO A C 1
ATOM 3541 O O . PRO A 1 447 ? 3.348 -24.626 20.571 1.00 75.50 447 PRO A O 1
ATOM 3544 N N . SER A 1 448 ? 3.239 -22.385 20.574 1.00 62.06 448 SER A N 1
ATOM 3545 C CA . SER A 1 448 ? 4.531 -22.241 21.233 1.00 62.06 448 SER A CA 1
ATOM 3546 C C . SER A 1 448 ? 4.408 -22.690 22.694 1.00 62.06 448 SER A C 1
ATOM 3548 O O . SER A 1 448 ? 3.511 -22.230 23.399 1.00 62.06 448 SER A O 1
ATOM 3550 N N . ASP A 1 449 ? 5.300 -23.583 23.142 1.00 48.06 449 ASP A N 1
ATOM 3551 C CA . ASP A 1 449 ? 5.468 -23.935 24.564 1.00 48.06 449 ASP A CA 1
ATOM 3552 C C . ASP A 1 449 ? 6.150 -22.804 25.346 1.00 48.06 449 ASP A C 1
ATOM 3554 O O . ASP A 1 449 ? 6.157 -22.795 26.580 1.00 48.06 449 ASP A O 1
ATOM 3558 N N . HIS A 1 450 ? 6.704 -21.815 24.637 1.00 46.78 450 HIS A N 1
ATOM 3559 C CA . HIS A 1 450 ? 7.015 -20.554 25.272 1.00 46.78 450 HIS A CA 1
ATOM 3560 C C . HIS A 1 450 ? 5.699 -19.907 25.699 1.00 46.78 450 HIS A C 1
ATOM 3562 O O . HIS A 1 450 ? 4.794 -19.771 24.870 1.00 46.78 450 HIS A O 1
ATOM 3568 N N . PRO A 1 451 ? 5.558 -19.515 26.978 1.00 35.22 451 PRO A N 1
ATOM 3569 C CA . PRO A 1 451 ? 4.346 -18.863 27.433 1.00 35.22 451 PRO A CA 1
ATOM 3570 C C . PRO A 1 451 ? 4.031 -17.698 26.492 1.00 35.22 451 PRO A C 1
ATOM 3572 O O . PRO A 1 451 ? 4.943 -17.038 25.986 1.00 35.22 451 PRO A O 1
ATOM 3575 N N . LYS A 1 452 ? 2.738 -17.389 26.335 1.00 41.38 452 LYS A N 1
ATOM 3576 C CA . LYS A 1 452 ? 2.212 -16.156 25.708 1.00 41.38 452 LYS A CA 1
ATOM 3577 C C . LYS A 1 452 ? 2.882 -14.850 26.207 1.00 41.38 452 LYS A C 1
ATOM 3579 O O . LYS A 1 452 ? 2.533 -13.771 25.752 1.00 41.38 452 LYS A O 1
ATOM 3584 N N . GLU A 1 453 ? 3.822 -14.942 27.143 1.00 40.16 453 GLU A N 1
ATOM 3585 C CA . GLU A 1 453 ? 4.618 -13.891 27.761 1.00 40.16 453 GLU A CA 1
ATOM 3586 C C . GLU A 1 453 ? 5.949 -13.568 27.052 1.00 40.16 453 GLU A C 1
ATOM 3588 O O . GLU A 1 453 ? 6.623 -12.643 27.493 1.00 40.16 453 GLU A O 1
ATOM 3593 N N . ILE A 1 454 ? 6.340 -14.232 25.949 1.00 42.00 454 ILE A N 1
ATOM 3594 C CA . ILE A 1 454 ? 7.451 -13.700 25.116 1.00 42.00 454 ILE A CA 1
ATOM 3595 C C . ILE A 1 454 ? 7.030 -12.427 24.354 1.00 42.00 454 ILE A C 1
ATOM 3597 O O . ILE A 1 454 ? 7.872 -11.648 23.911 1.00 42.00 454 ILE A O 1
ATOM 3601 N N . GLY A 1 455 ? 5.732 -12.127 24.291 1.00 44.50 455 GLY A N 1
ATOM 3602 C CA . GLY A 1 455 ? 5.257 -10.841 23.800 1.00 44.50 455 GLY A CA 1
ATOM 3603 C C . GLY A 1 455 ? 5.528 -9.726 24.809 1.00 44.50 455 GLY A C 1
ATOM 3604 O O . GLY A 1 455 ? 4.795 -9.594 25.785 1.00 44.50 455 GLY A O 1
ATOM 3605 N N . LEU A 1 456 ? 6.522 -8.885 24.503 1.00 49.69 456 LEU A N 1
ATOM 3606 C CA . LEU A 1 456 ? 6.675 -7.483 24.938 1.00 49.69 456 LEU A CA 1
ATOM 3607 C C . LEU A 1 456 ? 7.532 -7.181 26.177 1.00 49.69 456 LEU A C 1
ATOM 3609 O O . LEU A 1 456 ? 7.891 -6.029 26.410 1.00 49.69 456 LEU A O 1
ATOM 3613 N N . GLY A 1 457 ? 7.937 -8.193 26.934 1.00 54.44 457 GLY A N 1
ATOM 3614 C CA . GLY A 1 457 ? 9.110 -8.107 27.798 1.00 54.44 457 GLY A CA 1
ATOM 3615 C C . GLY A 1 457 ? 9.136 -7.059 28.921 1.00 54.44 457 GLY A C 1
ATOM 3616 O O . GLY A 1 457 ? 10.210 -6.665 29.366 1.00 54.44 457 GLY A O 1
ATOM 3617 N N . ILE A 1 458 ? 7.988 -6.639 29.445 1.00 57.03 458 ILE A N 1
ATOM 3618 C CA . ILE A 1 458 ? 7.903 -5.910 30.718 1.00 57.03 458 ILE A CA 1
ATOM 3619 C C . ILE A 1 458 ? 6.909 -6.657 31.604 1.00 57.03 458 ILE A C 1
ATOM 3621 O O . ILE A 1 458 ? 5.710 -6.693 31.325 1.00 57.03 458 ILE A O 1
ATOM 3625 N N . HIS A 1 459 ? 7.394 -7.252 32.694 1.00 68.94 459 HIS A N 1
ATOM 3626 C CA . HIS A 1 459 ? 6.515 -7.796 33.724 1.00 68.94 459 HIS A CA 1
ATOM 3627 C C . HIS A 1 459 ? 6.241 -6.700 34.741 1.00 68.94 459 HIS A C 1
ATOM 3629 O O . HIS A 1 459 ? 7.160 -6.222 35.410 1.00 68.94 459 HIS A O 1
ATOM 3635 N N . GLY A 1 460 ? 4.974 -6.321 34.888 1.00 74.81 460 GLY A N 1
ATOM 3636 C CA . GLY A 1 460 ? 4.593 -5.295 35.843 1.00 74.81 460 GLY A CA 1
ATOM 3637 C C . GLY A 1 460 ? 3.287 -5.550 36.579 1.00 74.81 460 GLY A C 1
ATOM 3638 O O . GLY A 1 460 ? 2.478 -6.415 36.231 1.00 74.81 460 GLY A O 1
ATOM 3639 N N . GLU A 1 461 ? 3.106 -4.799 37.657 1.00 85.62 461 GLU A N 1
ATOM 3640 C CA . GLU A 1 461 ? 1.890 -4.783 38.461 1.00 85.62 461 GLU A CA 1
ATOM 3641 C C . GLU A 1 461 ? 1.185 -3.445 38.278 1.00 85.62 461 GLU A C 1
ATOM 3643 O O . GLU A 1 461 ? 1.826 -2.400 38.288 1.00 85.62 461 GLU A O 1
ATOM 3648 N N . LEU A 1 462 ? -0.133 -3.489 38.090 1.00 86.19 462 LEU A N 1
ATOM 3649 C CA . LEU A 1 462 ? -0.932 -2.275 38.068 1.00 86.19 462 LEU A CA 1
ATOM 3650 C C . LEU A 1 462 ? -0.946 -1.700 39.480 1.00 86.19 462 LEU A C 1
ATOM 3652 O O . LEU A 1 462 ? -1.364 -2.383 40.414 1.00 86.19 462 LEU A O 1
ATOM 3656 N N . ILE A 1 463 ? -0.488 -0.466 39.622 1.00 85.25 463 ILE A N 1
ATOM 3657 C CA . ILE A 1 463 ? -0.504 0.267 40.880 1.00 85.25 463 ILE A CA 1
ATOM 3658 C C . ILE A 1 463 ? -1.262 1.575 40.696 1.00 85.25 463 ILE A C 1
ATOM 3660 O O . ILE A 1 463 ? -1.297 2.137 39.603 1.00 85.25 463 ILE A O 1
ATOM 3664 N N . GLU A 1 464 ? -1.865 2.048 41.777 1.00 89.12 464 GLU A N 1
ATOM 3665 C CA . GLU A 1 464 ? -2.444 3.383 41.852 1.00 89.12 464 GLU A CA 1
ATOM 3666 C C . GLU A 1 464 ? -1.398 4.325 42.462 1.00 89.12 464 GLU A C 1
ATOM 3668 O O . GLU A 1 464 ? -0.792 4.002 43.488 1.00 89.12 464 GLU A O 1
ATOM 3673 N N . ILE A 1 465 ? -1.165 5.467 41.822 1.00 84.62 465 ILE A N 1
ATOM 3674 C CA . ILE A 1 465 ? -0.263 6.523 42.288 1.00 84.62 465 ILE A CA 1
ATOM 3675 C C . ILE A 1 465 ? -0.977 7.872 42.258 1.00 84.62 465 ILE A C 1
ATOM 3677 O O . ILE A 1 465 ? -1.986 8.032 41.568 1.00 84.62 465 ILE A O 1
ATOM 3681 N N . ASP A 1 466 ? -0.451 8.852 42.987 1.00 82.94 466 ASP A N 1
ATOM 3682 C CA . ASP A 1 466 ? -0.885 10.237 42.815 1.00 82.94 466 ASP A CA 1
ATOM 3683 C C . ASP A 1 466 ? -0.508 10.700 41.396 1.00 82.94 466 ASP A C 1
ATOM 3685 O O . ASP A 1 466 ? 0.601 10.441 40.927 1.00 82.94 466 ASP A O 1
ATOM 3689 N N . ASP A 1 467 ? -1.461 11.311 40.692 1.00 79.44 467 ASP A N 1
ATOM 3690 C CA . ASP A 1 467 ? -1.313 11.778 39.314 1.00 79.44 467 ASP A CA 1
ATOM 3691 C C . ASP A 1 467 ? -0.280 12.916 39.287 1.00 79.44 467 ASP A C 1
ATOM 3693 O O . ASP A 1 467 ? -0.576 14.020 39.755 1.00 79.44 467 ASP A O 1
ATOM 3697 N N . PRO A 1 468 ? 0.932 12.690 38.745 1.00 74.19 468 PRO A N 1
ATOM 3698 C CA . PRO A 1 468 ? 1.987 13.689 38.778 1.00 74.19 468 PRO A CA 1
ATOM 3699 C C . PRO A 1 468 ? 1.691 14.864 37.836 1.00 74.19 468 PRO A C 1
ATOM 3701 O O . PRO A 1 468 ? 2.386 15.875 37.882 1.00 74.19 468 PRO A O 1
ATOM 3704 N N . PHE A 1 469 ? 0.661 14.755 36.988 1.00 74.94 469 PHE A N 1
ATOM 3705 C CA . PHE A 1 469 ? 0.222 15.817 36.090 1.00 74.94 469 PHE A CA 1
ATOM 3706 C C . PHE A 1 469 ? -0.944 16.634 36.664 1.00 74.94 469 PHE A C 1
ATOM 3708 O O . PHE A 1 469 ? -1.289 17.676 36.100 1.00 74.94 469 PHE A O 1
ATOM 3715 N N . ARG A 1 470 ? -1.609 16.169 37.734 1.00 77.38 470 ARG A N 1
ATOM 3716 C CA . ARG A 1 470 ? -2.825 16.800 38.274 1.00 77.38 470 ARG A CA 1
ATOM 3717 C C . ARG A 1 470 ? -2.905 16.685 39.795 1.00 77.38 470 ARG A C 1
ATOM 3719 O O . ARG A 1 470 ? -3.226 15.626 40.331 1.00 77.38 470 ARG A O 1
ATOM 3726 N N . ASP A 1 471 ? -2.760 17.822 40.472 1.00 78.06 471 ASP A N 1
ATOM 3727 C CA . ASP A 1 471 ? -2.855 17.906 41.932 1.00 78.06 471 ASP A CA 1
ATOM 3728 C C . ASP A 1 471 ? -4.144 17.274 42.487 1.00 78.06 471 ASP A C 1
ATOM 3730 O O . ASP A 1 471 ? -5.266 17.606 42.088 1.00 78.06 471 ASP A O 1
ATOM 3734 N N . GLY A 1 472 ? -3.968 16.358 43.444 1.00 79.06 472 GLY A N 1
ATOM 3735 C CA . GLY A 1 472 ? -5.052 15.709 44.184 1.00 79.06 472 GLY A CA 1
ATOM 3736 C C . GLY A 1 472 ? -5.835 14.643 43.411 1.00 79.06 472 GLY A C 1
ATOM 3737 O O . GLY A 1 472 ? -6.838 14.146 43.930 1.00 79.06 472 GLY A O 1
ATOM 3738 N N . LYS A 1 473 ? -5.416 14.278 42.193 1.00 83.25 473 LYS A N 1
ATOM 3739 C CA . LYS A 1 473 ? -5.989 13.146 41.451 1.00 83.25 473 LYS A CA 1
ATOM 3740 C C . LYS A 1 473 ? -5.104 11.913 41.580 1.00 83.25 473 LYS A C 1
ATOM 3742 O O . LYS A 1 473 ? -3.914 12.017 41.837 1.00 83.25 473 LYS A O 1
ATOM 3747 N N . ARG A 1 474 ? -5.708 10.736 41.411 1.00 85.12 474 ARG A N 1
ATOM 3748 C CA . ARG A 1 474 ? -4.994 9.460 41.329 1.00 85.12 474 ARG A CA 1
ATOM 3749 C C . ARG A 1 474 ? -5.001 8.952 39.900 1.00 85.12 474 ARG A C 1
ATOM 3751 O O . ARG A 1 474 ? -5.997 9.115 39.191 1.00 85.12 474 ARG A O 1
ATOM 3758 N N . MET A 1 475 ? -3.912 8.314 39.500 1.00 83.00 475 MET A N 1
ATOM 3759 C CA . MET A 1 475 ? -3.801 7.613 38.231 1.00 83.00 475 MET A CA 1
ATOM 3760 C C . MET A 1 475 ? -3.292 6.192 38.440 1.00 83.00 475 MET A C 1
ATOM 3762 O O . MET A 1 475 ? -2.720 5.857 39.474 1.00 83.00 475 MET A O 1
ATOM 3766 N N . HIS A 1 476 ? -3.497 5.351 37.434 1.00 84.56 476 HIS A N 1
ATOM 3767 C CA . HIS A 1 476 ? -2.912 4.021 37.412 1.00 84.56 476 HIS A CA 1
ATOM 3768 C C . HIS A 1 476 ? -1.627 4.041 36.584 1.00 84.56 476 HIS A C 1
ATOM 3770 O O . HIS A 1 476 ? -1.491 4.830 35.649 1.00 84.56 476 HIS A O 1
ATOM 3776 N N . GLY A 1 477 ? -0.693 3.168 36.938 1.00 84.69 477 GLY A N 1
ATOM 3777 C CA . GLY A 1 477 ? 0.525 2.925 36.179 1.00 84.69 477 GLY A CA 1
ATOM 3778 C C . GLY A 1 477 ? 0.974 1.479 36.333 1.00 84.69 477 GLY A C 1
ATOM 3779 O O . GLY A 1 477 ? 0.525 0.762 37.231 1.00 84.69 477 GLY A O 1
ATOM 3780 N N . ILE A 1 478 ? 1.856 1.025 35.448 1.00 86.62 478 ILE A N 1
ATOM 3781 C CA . ILE A 1 478 ? 2.426 -0.323 35.526 1.00 86.62 478 ILE A CA 1
ATOM 3782 C C . ILE A 1 478 ? 3.792 -0.227 36.190 1.00 86.62 478 ILE A C 1
ATOM 3784 O O . ILE A 1 478 ? 4.756 0.229 35.578 1.00 86.62 478 ILE A O 1
ATOM 3788 N N . LEU A 1 479 ? 3.868 -0.673 37.445 1.00 85.94 479 LEU A N 1
ATOM 3789 C CA . LEU A 1 479 ? 5.124 -0.838 38.161 1.00 85.94 479 LEU A CA 1
ATOM 3790 C C . LEU A 1 479 ? 5.925 -1.947 37.497 1.00 85.94 479 LEU A C 1
ATOM 3792 O O . LEU A 1 479 ? 5.552 -3.120 37.560 1.00 85.94 479 LEU A O 1
ATOM 3796 N N . VAL A 1 480 ? 7.047 -1.577 36.910 1.00 82.94 480 VAL A N 1
ATOM 3797 C CA . VAL A 1 480 ? 7.991 -2.475 36.271 1.00 82.94 480 VAL A CA 1
ATOM 3798 C C . VAL A 1 480 ? 8.656 -3.338 37.347 1.00 82.94 480 VAL A C 1
ATOM 3800 O O . VAL A 1 480 ? 9.435 -2.849 38.162 1.00 82.94 480 VAL A O 1
ATOM 3803 N N . LYS A 1 481 ? 8.349 -4.638 37.380 1.00 76.81 481 LYS A N 1
ATOM 3804 C CA . LYS A 1 481 ? 8.970 -5.612 38.298 1.00 76.81 481 LYS A CA 1
ATOM 3805 C C . LYS A 1 481 ? 10.196 -6.267 37.682 1.00 76.81 481 LYS A C 1
ATOM 3807 O O . LYS A 1 481 ? 11.197 -6.479 38.362 1.00 76.81 481 LYS A O 1
ATOM 3812 N N . SER A 1 482 ? 10.122 -6.576 36.396 1.00 70.62 482 SER A N 1
ATOM 3813 C CA . SER A 1 482 ? 11.264 -7.009 35.605 1.00 70.62 482 SER A CA 1
ATOM 3814 C C . SER A 1 482 ? 11.102 -6.545 34.165 1.00 70.62 482 SER A C 1
ATOM 3816 O O . SER A 1 482 ? 9.993 -6.385 33.657 1.00 70.62 482 SER A O 1
ATOM 3818 N N . VAL A 1 483 ? 12.240 -6.297 33.528 1.00 65.88 483 VAL A N 1
ATOM 3819 C CA . VAL A 1 483 ? 12.342 -5.839 32.145 1.00 65.88 483 VAL A CA 1
ATOM 3820 C C . VAL A 1 483 ? 13.174 -6.874 31.410 1.00 65.88 483 VAL A C 1
ATOM 3822 O O . VAL A 1 483 ? 14.227 -7.277 31.908 1.00 65.88 483 VAL A O 1
ATOM 3825 N N . VAL A 1 484 ? 12.701 -7.327 30.259 1.00 56.44 484 VAL A N 1
ATOM 3826 C CA . VAL A 1 484 ? 13.468 -8.162 29.338 1.00 56.44 484 VAL A CA 1
ATOM 3827 C C . VAL A 1 484 ? 14.607 -7.324 28.774 1.00 56.44 484 VAL A C 1
ATOM 3829 O O . VAL A 1 484 ? 14.510 -6.105 28.643 1.00 56.44 484 VAL A O 1
ATOM 3832 N N . ASP A 1 485 ? 15.728 -7.970 28.469 1.00 52.31 485 ASP A N 1
ATOM 3833 C CA . ASP A 1 485 ? 16.999 -7.286 28.226 1.00 52.31 485 ASP A CA 1
ATOM 3834 C C . ASP A 1 485 ? 16.949 -6.226 27.108 1.00 52.31 485 ASP A C 1
ATOM 3836 O O . ASP A 1 485 ? 17.731 -5.271 27.127 1.00 52.31 485 ASP A O 1
ATOM 3840 N N . SER A 1 486 ? 15.991 -6.320 26.178 1.00 48.09 486 SER A N 1
ATOM 3841 C CA . SER A 1 486 ? 15.727 -5.315 25.142 1.00 48.09 486 SER A CA 1
ATOM 3842 C C . SER A 1 486 ? 15.451 -3.917 25.694 1.00 48.09 486 SER A C 1
ATOM 3844 O O . SER A 1 486 ? 16.013 -2.960 25.168 1.00 48.09 486 SER A O 1
ATOM 3846 N N . LEU A 1 487 ? 14.724 -3.799 26.803 1.00 58.84 487 LEU A N 1
ATOM 3847 C CA . LEU A 1 487 ? 14.262 -2.522 27.360 1.00 58.84 487 LEU A CA 1
ATOM 3848 C C . LEU A 1 487 ? 15.038 -2.099 28.618 1.00 58.84 487 LEU A C 1
ATOM 3850 O O . LEU A 1 487 ? 14.803 -1.035 29.175 1.00 58.84 487 LEU A O 1
ATOM 3854 N N . ARG A 1 488 ? 16.014 -2.903 29.056 1.00 60.88 488 ARG A N 1
ATOM 3855 C CA . ARG A 1 488 ? 16.752 -2.730 30.323 1.00 60.88 488 ARG A CA 1
ATOM 3856 C C . ARG A 1 488 ? 17.636 -1.477 30.405 1.00 60.88 488 ARG A C 1
ATOM 3858 O O . ARG A 1 488 ? 18.030 -1.080 31.500 1.00 60.88 488 ARG A O 1
ATOM 3865 N N . ASN A 1 489 ? 17.970 -0.883 29.258 1.00 68.50 489 ASN A N 1
ATOM 3866 C CA . ASN A 1 489 ? 18.704 0.387 29.201 1.00 68.50 489 ASN A CA 1
ATOM 3867 C C . ASN A 1 489 ? 17.774 1.589 29.404 1.00 68.50 489 ASN A C 1
ATOM 3869 O O . ASN A 1 489 ? 18.222 2.622 29.890 1.00 68.50 489 ASN A O 1
ATOM 3873 N N . ASP A 1 490 ? 16.491 1.420 29.090 1.00 74.06 490 ASP A N 1
ATOM 3874 C CA . ASP A 1 490 ? 15.520 2.508 29.036 1.00 74.06 490 ASP A CA 1
ATOM 3875 C C . ASP A 1 490 ? 14.463 2.410 30.141 1.00 74.06 490 ASP A C 1
ATOM 3877 O O . ASP A 1 490 ? 13.805 3.399 30.452 1.00 74.06 490 ASP A O 1
ATOM 3881 N N . LEU A 1 491 ? 14.332 1.241 30.769 1.00 81.31 491 LEU A N 1
ATOM 3882 C CA . LEU A 1 491 ? 13.450 0.952 31.893 1.00 81.31 491 LEU A CA 1
ATOM 3883 C C . LEU A 1 491 ? 14.177 0.089 32.921 1.00 81.31 491 LEU A C 1
ATOM 3885 O O . LEU A 1 491 ? 14.898 -0.853 32.582 1.00 81.31 491 LEU A O 1
ATOM 3889 N N . GLN A 1 492 ? 13.947 0.372 34.197 1.00 84.50 492 GLN A N 1
ATOM 3890 C CA . GLN A 1 492 ? 14.476 -0.399 35.313 1.00 84.50 492 GLN A CA 1
ATOM 3891 C C . GLN A 1 492 ? 13.359 -0.933 36.211 1.00 84.50 492 GLN A C 1
ATOM 3893 O O . GLN A 1 492 ? 12.300 -0.316 36.330 1.00 84.50 492 GLN A O 1
ATOM 3898 N N . PRO A 1 493 ? 13.590 -2.063 36.906 1.00 84.31 493 PRO A N 1
ATOM 3899 C CA . PRO A 1 493 ? 12.723 -2.475 37.999 1.00 84.31 493 PRO A CA 1
ATOM 3900 C C . PRO A 1 493 ? 12.520 -1.337 39.007 1.00 84.31 493 PRO A C 1
ATOM 3902 O O . PRO A 1 493 ? 13.490 -0.785 39.532 1.00 84.31 493 PRO A O 1
ATOM 3905 N N . GLY A 1 494 ? 11.261 -1.004 39.277 1.00 82.62 494 GLY A N 1
ATOM 3906 C CA . GLY A 1 494 ? 10.853 0.124 40.110 1.00 82.62 494 GLY A CA 1
ATOM 3907 C C . GLY A 1 494 ? 10.323 1.332 39.335 1.00 82.62 494 GLY A C 1
ATOM 3908 O O . GLY A 1 494 ? 9.654 2.158 39.955 1.00 82.62 494 GLY A O 1
ATOM 3909 N N . ASP A 1 495 ? 10.576 1.430 38.026 1.00 88.62 495 ASP A N 1
ATOM 3910 C CA . ASP A 1 495 ? 9.949 2.444 37.173 1.00 88.62 495 ASP A CA 1
ATOM 3911 C C . ASP A 1 495 ? 8.445 2.178 37.041 1.00 88.62 495 ASP A C 1
ATOM 3913 O O . ASP A 1 495 ? 7.984 1.042 37.169 1.00 88.62 495 ASP A O 1
ATOM 3917 N N . ILE A 1 496 ? 7.664 3.225 36.787 1.00 87.88 496 ILE A N 1
ATOM 3918 C CA . ILE A 1 496 ? 6.212 3.123 36.620 1.00 87.88 496 ILE A CA 1
ATOM 3919 C C . ILE A 1 496 ? 5.853 3.670 35.248 1.00 87.88 496 ILE A C 1
ATOM 3921 O O . ILE A 1 496 ? 5.974 4.869 35.020 1.00 87.88 496 ILE A O 1
ATOM 3925 N N . VAL A 1 497 ? 5.405 2.810 34.334 1.00 88.00 497 VAL A N 1
ATOM 3926 C CA . VAL A 1 497 ? 4.975 3.242 32.996 1.00 88.00 497 VAL A CA 1
ATOM 3927 C C . VAL A 1 497 ? 3.570 3.827 33.086 1.00 88.00 497 VAL A C 1
ATOM 3929 O O . VAL A 1 497 ? 2.638 3.144 33.518 1.00 88.00 497 VAL A O 1
ATOM 3932 N N . LEU A 1 498 ? 3.434 5.087 32.678 1.00 85.31 498 LEU A N 1
ATOM 3933 C CA . LEU A 1 498 ? 2.190 5.857 32.722 1.00 85.31 498 LEU A CA 1
ATOM 3934 C C . LEU A 1 498 ? 1.499 5.916 31.359 1.00 85.31 498 LEU A C 1
ATOM 3936 O O . LEU A 1 498 ? 0.271 5.876 31.279 1.00 85.31 498 LEU A O 1
ATOM 3940 N N . MET A 1 499 ? 2.283 6.033 30.284 1.00 86.94 499 MET A N 1
ATOM 3941 C CA . MET A 1 499 ? 1.770 6.259 28.934 1.00 86.94 499 MET A CA 1
ATOM 3942 C C . MET A 1 499 ? 2.718 5.686 27.877 1.00 86.94 499 MET A C 1
ATOM 3944 O O . MET A 1 499 ? 3.933 5.731 28.069 1.00 86.94 499 MET A O 1
ATOM 3948 N N . ILE A 1 500 ? 2.170 5.184 26.769 1.00 85.81 500 ILE A N 1
ATOM 3949 C CA . ILE A 1 500 ? 2.925 4.718 25.592 1.00 85.81 500 ILE A CA 1
ATOM 3950 C C . ILE A 1 500 ? 2.275 5.339 24.352 1.00 85.81 500 ILE A C 1
ATOM 3952 O O . ILE A 1 500 ? 1.075 5.163 24.160 1.00 85.81 500 ILE A O 1
ATOM 3956 N N . ASP A 1 501 ? 3.029 6.102 23.558 1.00 79.06 501 ASP A N 1
ATOM 3957 C CA . ASP A 1 501 ? 2.567 6.806 22.348 1.00 79.06 501 ASP A CA 1
ATOM 3958 C C . ASP A 1 501 ? 1.243 7.574 22.554 1.00 79.06 501 ASP A C 1
ATOM 3960 O O . ASP A 1 501 ? 0.332 7.549 21.730 1.00 79.06 501 ASP A O 1
ATOM 3964 N N . GLY A 1 502 ? 1.111 8.250 23.702 1.00 74.81 502 GLY A N 1
ATOM 3965 C CA . GLY A 1 502 ? -0.087 9.028 24.054 1.00 74.81 502 GLY A CA 1
ATOM 3966 C C . GLY A 1 502 ? -1.255 8.218 24.639 1.00 74.81 502 GLY A C 1
ATOM 3967 O O . GLY A 1 502 ? -2.244 8.801 25.080 1.00 74.81 502 GLY A O 1
ATOM 3968 N N . CYS A 1 503 ? -1.151 6.888 24.712 1.00 75.31 503 CYS A N 1
ATOM 3969 C CA . CYS A 1 503 ? -2.172 6.028 25.312 1.00 75.31 503 CYS A CA 1
ATOM 3970 C C . CYS A 1 503 ? -1.922 5.839 26.813 1.00 75.31 503 CYS A C 1
ATOM 3972 O O . CYS A 1 503 ? -0.915 5.243 27.211 1.00 75.31 503 CYS A O 1
ATOM 3974 N N . THR A 1 504 ? -2.826 6.340 27.665 1.00 82.38 504 THR A N 1
ATOM 3975 C CA . THR A 1 504 ? -2.693 6.223 29.127 1.00 82.38 504 THR A CA 1
ATOM 3976 C C . THR A 1 504 ? -2.897 4.784 29.589 1.00 82.38 504 THR A C 1
ATOM 3978 O O . THR A 1 504 ? -3.882 4.126 29.246 1.00 82.38 504 THR A O 1
ATOM 3981 N N . VAL A 1 505 ? -1.996 4.304 30.439 1.00 82.50 505 VAL A N 1
ATOM 3982 C CA . VAL A 1 505 ? -2.018 2.937 30.944 1.00 82.50 505 VAL A CA 1
ATOM 3983 C C . VAL A 1 505 ? -2.877 2.853 32.207 1.00 82.50 505 VAL A C 1
ATOM 3985 O O . VAL A 1 505 ? -2.397 3.022 33.322 1.00 82.50 505 VAL A O 1
ATOM 3988 N N . LYS A 1 506 ? -4.175 2.585 32.038 1.00 79.56 506 LYS A N 1
ATOM 3989 C CA . LYS A 1 506 ? -5.130 2.516 33.164 1.00 79.56 506 LYS A CA 1
ATOM 3990 C C . LYS A 1 506 ? -5.387 1.106 33.705 1.00 79.56 506 LYS A C 1
ATOM 3992 O O . LYS A 1 506 ? -5.908 0.948 34.804 1.00 79.56 506 LYS A O 1
ATOM 3997 N N . SER A 1 507 ? -5.019 0.080 32.946 1.00 81.94 507 SER A N 1
ATOM 3998 C CA . SER A 1 507 ? -5.185 -1.332 33.299 1.00 81.94 507 SER A CA 1
ATOM 3999 C C . SER A 1 507 ? -4.080 -2.173 32.658 1.00 81.94 507 SER A C 1
ATOM 4001 O O . SER A 1 507 ? -3.346 -1.690 31.791 1.00 81.94 507 SER A O 1
ATOM 4003 N N . LYS A 1 508 ? -3.949 -3.446 33.055 1.00 75.00 508 LYS A N 1
ATOM 4004 C CA . LYS A 1 508 ? -3.018 -4.377 32.389 1.00 75.00 508 LYS A CA 1
ATOM 4005 C C . LYS A 1 508 ? -3.417 -4.614 30.930 1.00 75.00 508 LYS A C 1
ATOM 4007 O O . LYS A 1 508 ? -2.557 -4.802 30.076 1.00 75.00 508 LYS A O 1
ATOM 4012 N N . GLU A 1 509 ? -4.710 -4.590 30.642 1.00 75.06 509 GLU A N 1
ATOM 4013 C CA . GLU A 1 509 ? -5.276 -4.712 29.303 1.00 75.06 509 GLU A CA 1
ATOM 4014 C C . GLU A 1 509 ? -4.980 -3.457 28.473 1.00 75.06 509 GLU A C 1
ATOM 4016 O O . GLU A 1 509 ? -4.490 -3.580 27.355 1.00 75.06 509 GLU A O 1
ATOM 4021 N N . GLY A 1 510 ? -5.162 -2.260 29.044 1.00 73.19 510 GLY A N 1
ATOM 4022 C CA . GLY A 1 510 ? -4.807 -0.990 28.402 1.00 73.19 510 GLY A CA 1
ATOM 4023 C C . GLY A 1 510 ? -3.304 -0.858 28.140 1.00 73.19 510 GLY A C 1
ATOM 4024 O O . GLY A 1 510 ? -2.906 -0.355 27.096 1.00 73.19 510 GLY A O 1
ATOM 4025 N N . TYR A 1 511 ? -2.467 -1.388 29.037 1.00 79.19 511 TYR A N 1
ATOM 4026 C CA . TYR A 1 511 ? -1.023 -1.500 28.826 1.00 79.19 511 TYR A CA 1
ATOM 4027 C C . TYR A 1 511 ? -0.683 -2.357 27.605 1.00 79.19 511 TYR A C 1
ATOM 4029 O O . TYR A 1 511 ? 0.046 -1.917 26.720 1.00 79.19 511 TYR A O 1
ATOM 4037 N N . ARG A 1 512 ? -1.234 -3.578 27.543 1.00 76.00 512 ARG A N 1
ATOM 4038 C CA . ARG A 1 512 ? -1.024 -4.492 26.412 1.00 76.00 512 ARG A CA 1
ATOM 4039 C C . ARG A 1 512 ? -1.517 -3.878 25.109 1.00 76.00 512 ARG A C 1
ATOM 4041 O O . ARG A 1 512 ? -0.817 -3.970 24.108 1.00 76.00 512 ARG A O 1
ATOM 4048 N N . TYR A 1 513 ? -2.680 -3.232 25.137 1.00 74.38 513 TYR A N 1
ATOM 4049 C CA . TYR A 1 513 ? -3.237 -2.526 23.988 1.00 74.38 513 TYR A CA 1
ATOM 4050 C C . TYR A 1 513 ? -2.296 -1.419 23.502 1.00 74.38 513 TYR A C 1
ATOM 4052 O O . TYR A 1 513 ? -1.919 -1.414 22.332 1.00 74.38 513 TYR A O 1
ATOM 4060 N N . ALA A 1 514 ? -1.863 -0.529 24.398 1.00 74.25 514 ALA A N 1
ATOM 4061 C CA . ALA A 1 514 ? -0.971 0.575 24.058 1.00 74.25 514 ALA A CA 1
ATOM 4062 C C . ALA A 1 514 ? 0.358 0.071 23.478 1.00 74.25 514 ALA A C 1
ATOM 4064 O O . ALA A 1 514 ? 0.840 0.604 22.492 1.00 74.25 514 ALA A O 1
ATOM 4065 N N . LEU A 1 515 ? 0.909 -1.002 24.043 1.00 74.88 515 LEU A N 1
ATOM 4066 C CA . LEU A 1 515 ? 2.179 -1.586 23.625 1.00 74.88 515 LEU A CA 1
ATOM 4067 C C . LEU A 1 515 ? 2.083 -2.344 22.288 1.00 74.88 515 LEU A C 1
ATOM 4069 O O . LEU A 1 515 ? 3.011 -2.290 21.491 1.00 74.88 515 LEU A O 1
ATOM 4073 N N . THR A 1 516 ? 0.950 -2.999 22.017 1.00 67.81 516 THR A N 1
ATOM 4074 C CA . THR A 1 516 ? 0.692 -3.697 20.741 1.00 67.81 516 THR A CA 1
ATOM 4075 C C . THR A 1 516 ? 0.512 -2.711 19.585 1.00 67.81 516 THR A C 1
ATOM 4077 O O . THR A 1 516 ? 0.902 -3.006 18.462 1.00 67.81 516 THR A O 1
ATOM 4080 N N . ASN A 1 517 ? -0.055 -1.533 19.865 1.00 62.28 517 ASN A N 1
ATOM 4081 C CA . ASN A 1 517 ? -0.312 -0.487 18.871 1.00 62.28 517 ASN A CA 1
ATOM 4082 C C . ASN A 1 517 ? 0.804 0.566 18.777 1.00 62.28 517 ASN A C 1
ATOM 4084 O O . ASN A 1 517 ? 0.737 1.457 17.929 1.00 62.28 517 ASN A O 1
ATOM 4088 N N . ALA A 1 518 ? 1.801 0.498 19.657 1.00 69.56 518 ALA A N 1
ATOM 4089 C CA . ALA A 1 518 ? 2.907 1.438 19.673 1.00 69.56 518 ALA A CA 1
ATOM 4090 C C . ALA A 1 518 ? 3.838 1.222 18.475 1.00 69.56 518 ALA A C 1
ATOM 4092 O O . ALA A 1 518 ? 4.019 0.106 17.978 1.00 69.56 518 ALA A O 1
ATOM 4093 N N . ARG A 1 519 ? 4.443 2.313 18.004 1.00 66.00 519 ARG A N 1
ATOM 4094 C CA . ARG A 1 519 ? 5.404 2.263 16.898 1.00 66.00 519 ARG A CA 1
ATOM 4095 C C . ARG A 1 519 ? 6.675 1.536 17.342 1.00 66.00 519 ARG A C 1
ATOM 4097 O O . ARG A 1 519 ? 6.979 1.438 18.528 1.00 66.00 519 ARG A O 1
ATOM 4104 N N . GLN A 1 520 ? 7.472 1.083 16.371 1.00 68.31 520 GLN A N 1
ATOM 4105 C CA . GLN A 1 520 ? 8.773 0.461 16.650 1.00 68.31 520 GLN A CA 1
ATOM 4106 C C . GLN A 1 520 ? 9.683 1.381 17.479 1.00 68.31 520 GLN A C 1
ATOM 4108 O O . GLN A 1 520 ? 10.457 0.900 18.297 1.00 68.31 520 GLN A O 1
ATOM 4113 N N . LEU A 1 521 ? 9.558 2.697 17.300 1.00 64.19 521 LEU A N 1
ATOM 4114 C CA . LEU A 1 521 ? 10.095 3.708 18.201 1.00 64.19 521 LEU A CA 1
ATOM 4115 C C . LEU A 1 521 ? 8.926 4.384 18.923 1.00 64.19 521 LEU A C 1
ATOM 4117 O O . LEU A 1 521 ? 8.246 5.218 18.325 1.00 64.19 521 LEU A O 1
ATOM 4121 N N . ALA A 1 522 ? 8.712 4.030 20.187 1.00 78.81 522 ALA A N 1
ATOM 4122 C CA . ALA A 1 522 ? 7.606 4.536 20.990 1.00 78.81 522 ALA A CA 1
ATOM 4123 C C . ALA A 1 522 ? 8.079 5.581 22.004 1.00 78.81 522 ALA A C 1
ATOM 4125 O O . ALA A 1 522 ? 9.105 5.403 22.664 1.00 78.81 522 ALA A O 1
ATOM 4126 N N . GLY A 1 523 ? 7.323 6.664 22.157 1.00 78.62 523 GLY A N 1
ATOM 4127 C CA . GLY A 1 523 ? 7.461 7.601 23.266 1.00 78.62 523 GLY A CA 1
ATOM 4128 C C . GLY A 1 523 ? 6.762 7.050 24.506 1.00 78.62 523 GLY A C 1
ATOM 4129 O O . GLY A 1 523 ? 5.553 6.826 24.498 1.00 78.62 523 GLY A O 1
ATOM 4130 N N . ILE A 1 524 ? 7.503 6.830 25.586 1.00 89.75 524 ILE A N 1
ATOM 4131 C CA . ILE A 1 524 ? 6.963 6.363 26.862 1.00 89.75 524 ILE A CA 1
ATOM 4132 C C . ILE A 1 524 ? 7.123 7.425 27.940 1.00 89.75 524 ILE A C 1
ATOM 4134 O O . ILE A 1 524 ? 8.173 8.051 28.073 1.00 89.75 524 ILE A O 1
ATOM 4138 N N . TRP A 1 525 ? 6.075 7.604 28.736 1.00 86.81 525 TRP A N 1
ATOM 4139 C CA . TRP A 1 525 ? 6.116 8.424 29.943 1.00 86.81 525 TRP A CA 1
ATOM 4140 C C . TRP A 1 525 ? 6.238 7.514 31.151 1.00 86.81 525 TRP A C 1
ATOM 4142 O O . TRP A 1 525 ? 5.422 6.603 31.330 1.00 86.81 525 TRP A O 1
ATOM 4152 N N . ILE A 1 526 ? 7.252 7.760 31.973 1.00 92.00 526 ILE A N 1
ATOM 4153 C CA . ILE A 1 526 ? 7.566 6.938 33.137 1.00 92.00 526 ILE A CA 1
ATOM 4154 C C . ILE A 1 526 ? 7.730 7.797 34.384 1.00 92.00 526 ILE A C 1
ATOM 4156 O O . ILE A 1 526 ? 8.202 8.923 34.299 1.00 92.00 526 ILE A O 1
ATOM 4160 N N . VAL A 1 527 ? 7.405 7.248 35.552 1.00 89.19 527 VAL A N 1
ATOM 4161 C CA . VAL A 1 527 ? 7.964 7.723 36.824 1.00 89.19 527 VAL A CA 1
ATOM 4162 C C . VAL A 1 527 ? 9.211 6.903 37.096 1.00 89.19 527 VAL A C 1
ATOM 4164 O O . VAL A 1 527 ? 9.122 5.684 37.262 1.00 89.19 527 VAL A O 1
ATOM 4167 N N . ASN A 1 528 ? 10.369 7.550 37.144 1.00 90.12 528 ASN A N 1
ATOM 4168 C CA . ASN A 1 528 ? 11.626 6.880 37.442 1.00 90.12 528 ASN A CA 1
ATOM 4169 C C . ASN A 1 528 ? 11.603 6.359 38.886 1.00 90.12 528 ASN A C 1
ATOM 4171 O O . ASN A 1 528 ? 11.402 7.102 39.851 1.00 90.12 528 ASN A O 1
ATOM 4175 N N . GLY A 1 529 ? 11.826 5.059 39.057 1.00 82.44 529 GLY A N 1
ATOM 4176 C CA . GLY A 1 529 ? 11.714 4.381 40.342 1.00 82.44 529 GLY A CA 1
ATOM 4177 C C . GLY A 1 529 ? 12.694 4.891 41.396 1.00 82.44 529 GLY A C 1
ATOM 4178 O O . GLY A 1 529 ? 12.397 4.793 42.594 1.00 82.44 529 GLY A O 1
ATOM 4179 N N . ARG A 1 530 ? 13.833 5.449 40.965 1.00 84.31 530 ARG A N 1
ATOM 4180 C CA . ARG A 1 530 ? 14.908 5.960 41.826 1.00 84.31 530 ARG A CA 1
ATOM 4181 C C . ARG A 1 530 ? 14.735 7.436 42.158 1.00 84.31 530 ARG A C 1
ATOM 4183 O O . ARG A 1 530 ? 14.822 7.783 43.331 1.00 84.31 530 ARG A O 1
ATOM 4190 N N . THR A 1 531 ? 14.522 8.281 41.151 1.00 90.75 531 THR A N 1
ATOM 4191 C CA . THR A 1 531 ? 14.439 9.742 41.342 1.00 90.75 531 THR A CA 1
ATOM 4192 C C . THR A 1 531 ? 13.040 10.197 41.736 1.00 90.75 531 THR A C 1
ATOM 4194 O O . THR A 1 531 ? 12.904 11.239 42.363 1.00 90.75 531 THR A O 1
ATOM 4197 N N . LYS A 1 532 ? 12.013 9.389 41.435 1.00 87.06 532 LYS A N 1
ATOM 4198 C CA . LYS A 1 532 ? 10.586 9.736 41.550 1.00 87.06 532 LYS A CA 1
ATOM 4199 C C . LYS A 1 532 ? 10.137 10.858 40.610 1.00 87.06 532 LYS A C 1
ATOM 4201 O O . LYS A 1 532 ? 9.009 11.322 40.729 1.00 87.06 532 LYS A O 1
ATOM 4206 N N . GLU A 1 533 ? 10.981 11.245 39.662 1.00 88.88 533 GLU A N 1
ATOM 4207 C CA . GLU A 1 533 ? 10.660 12.239 38.641 1.00 88.88 533 GLU A CA 1
ATOM 4208 C C . GLU A 1 533 ? 9.920 11.595 37.466 1.00 88.88 533 GLU A C 1
ATOM 4210 O O . GLU A 1 533 ? 10.086 10.403 37.179 1.00 88.88 533 GLU A O 1
ATOM 4215 N N . VAL A 1 534 ? 9.099 12.395 36.784 1.00 86.56 534 VAL A N 1
ATOM 4216 C CA . VAL A 1 534 ? 8.456 11.997 35.531 1.00 86.56 534 VAL A CA 1
ATOM 4217 C C . VAL A 1 534 ? 9.417 12.254 34.381 1.00 86.56 534 VAL A C 1
ATOM 4219 O O . VAL A 1 534 ? 9.907 13.366 34.207 1.00 86.56 534 VAL A O 1
ATOM 4222 N N . GLU A 1 535 ? 9.645 11.237 33.561 1.00 88.75 535 GLU A N 1
ATOM 4223 C CA . GLU A 1 535 ? 10.508 11.315 32.391 1.00 88.75 535 GLU A CA 1
ATOM 4224 C C . GLU A 1 535 ? 9.762 10.863 31.135 1.00 88.75 535 GLU A C 1
ATOM 4226 O O . GLU A 1 535 ? 8.963 9.925 31.167 1.00 88.75 535 GLU A O 1
ATOM 4231 N N . HIS A 1 536 ? 10.070 11.504 30.009 1.00 86.56 536 HIS A N 1
ATOM 4232 C CA . HIS A 1 536 ? 9.672 11.042 28.685 1.00 86.56 536 HIS A CA 1
ATOM 4233 C C . HIS A 1 536 ? 10.886 10.425 27.989 1.00 86.56 536 HIS A C 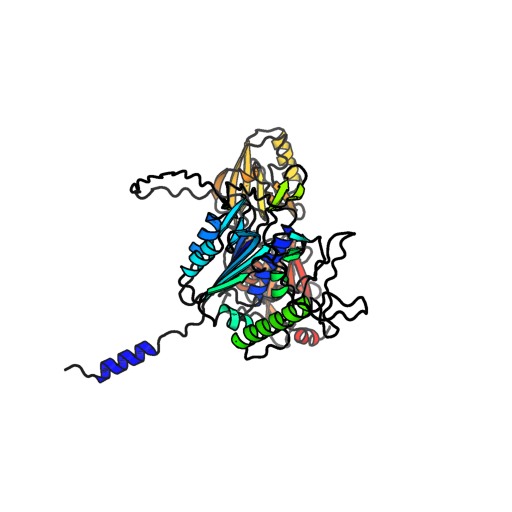1
ATOM 4235 O O . HIS A 1 536 ? 11.921 11.079 27.843 1.00 86.56 536 HIS A O 1
ATOM 4241 N N . ARG A 1 537 ? 10.777 9.161 27.575 1.00 85.50 537 ARG A N 1
ATOM 4242 C CA . ARG A 1 537 ? 11.854 8.419 26.909 1.00 85.50 537 ARG A CA 1
ATOM 4243 C C . ARG A 1 537 ? 11.361 7.848 25.591 1.00 85.50 537 ARG A C 1
ATOM 4245 O O . ARG A 1 537 ? 10.212 7.439 25.484 1.00 85.50 537 ARG A O 1
ATOM 4252 N N . HIS A 1 538 ? 12.244 7.777 24.604 1.00 72.56 538 HIS A N 1
ATOM 4253 C CA . HIS A 1 538 ? 11.980 7.026 23.383 1.00 72.56 538 HIS A CA 1
ATOM 4254 C C . HIS A 1 538 ? 12.567 5.628 23.534 1.00 72.56 538 HIS A C 1
ATOM 4256 O O . HIS A 1 538 ? 13.760 5.492 23.797 1.00 72.56 538 HIS A O 1
ATOM 4262 N N . VAL A 1 539 ? 11.733 4.604 23.376 1.00 76.50 539 VAL A N 1
ATOM 4263 C CA . VAL A 1 539 ? 12.140 3.202 23.475 1.00 76.50 539 VAL A CA 1
ATOM 4264 C C . VAL A 1 539 ? 11.879 2.474 22.175 1.00 76.50 539 VAL A C 1
ATOM 4266 O O . VAL A 1 539 ? 10.839 2.648 21.542 1.00 76.50 539 VAL A O 1
ATOM 4269 N N . PHE A 1 540 ? 12.835 1.636 21.785 1.00 67.69 540 PHE A N 1
ATOM 4270 C CA . PHE A 1 540 ? 12.633 0.722 20.675 1.00 67.69 540 PHE A CA 1
ATOM 4271 C C . PHE A 1 540 ? 11.849 -0.496 21.158 1.00 67.69 540 PHE A C 1
ATOM 4273 O O . PHE A 1 540 ? 12.348 -1.290 21.960 1.00 67.69 540 PHE A O 1
ATOM 4280 N N . LEU A 1 541 ? 10.620 -0.634 20.671 1.00 73.00 541 LEU A N 1
ATOM 4281 C CA . LEU A 1 541 ? 9.773 -1.781 20.947 1.00 73.00 541 LEU A CA 1
ATOM 4282 C C . LEU A 1 541 ? 10.010 -2.860 19.879 1.00 73.00 541 LEU A C 1
ATOM 4284 O O . LEU A 1 541 ? 10.031 -2.547 18.685 1.00 73.00 541 LEU A O 1
ATOM 4288 N N . PRO A 1 542 ? 10.202 -4.133 20.269 1.00 54.97 542 PRO A N 1
ATOM 4289 C CA . PRO A 1 542 ? 10.205 -5.229 19.306 1.00 54.97 542 PRO A CA 1
ATOM 4290 C C . PRO A 1 542 ? 8.828 -5.307 18.628 1.00 54.97 542 PRO A C 1
ATOM 4292 O O . PRO A 1 542 ? 7.812 -5.151 19.303 1.00 54.97 542 PRO A O 1
ATOM 4295 N N . HIS A 1 543 ? 8.794 -5.511 17.305 1.00 50.56 543 HIS A N 1
ATOM 4296 C CA . HIS A 1 543 ? 7.555 -5.522 16.521 1.00 50.56 543 HIS A CA 1
ATOM 4297 C C . HIS A 1 543 ? 6.512 -6.479 17.117 1.00 50.56 543 HIS A C 1
ATOM 4299 O O . HIS A 1 543 ? 6.755 -7.679 17.224 1.00 50.56 543 HIS A O 1
ATOM 4305 N N . THR A 1 544 ? 5.340 -5.942 17.453 1.00 46.66 544 THR A N 1
ATOM 4306 C CA . THR A 1 544 ? 4.125 -6.724 17.700 1.00 46.66 544 THR A CA 1
ATOM 4307 C C . THR A 1 544 ? 3.280 -6.710 16.428 1.00 46.66 544 THR A C 1
ATOM 4309 O O . THR A 1 544 ? 3.076 -5.637 15.857 1.00 46.66 544 THR A O 1
ATOM 4312 N N . PRO A 1 545 ? 2.781 -7.856 15.956 1.00 40.38 545 PRO A N 1
ATOM 4313 C CA . PRO A 1 545 ? 1.835 -7.895 14.851 1.00 40.38 545 PRO A CA 1
ATOM 4314 C C . PRO A 1 545 ? 0.451 -7.362 15.272 1.00 40.38 545 PRO A C 1
ATOM 4316 O O . PRO A 1 545 ? 0.068 -7.499 16.437 1.00 40.38 545 PRO A O 1
ATOM 4319 N N . PRO A 1 546 ? -0.330 -6.797 14.334 1.00 40.44 546 PRO A N 1
ATOM 4320 C CA . PRO A 1 546 ? -1.648 -6.209 14.591 1.00 40.44 546 PRO A CA 1
ATOM 4321 C C . PRO A 1 546 ? -2.807 -7.219 14.745 1.00 40.44 546 PRO A C 1
ATOM 4323 O O . PRO A 1 546 ? -3.969 -6.818 14.733 1.00 40.44 546 PRO A O 1
ATOM 4326 N N . ASP A 1 547 ? -2.548 -8.514 14.938 1.00 36.12 547 ASP A N 1
ATOM 4327 C CA . ASP A 1 547 ? -3.589 -9.553 14.806 1.00 36.12 547 ASP A CA 1
ATOM 4328 C C . ASP A 1 547 ? -4.561 -9.676 15.992 1.00 36.12 547 ASP A C 1
ATOM 4330 O O . ASP A 1 547 ? -5.417 -10.561 16.034 1.00 36.12 547 ASP A O 1
ATOM 4334 N N . VAL A 1 548 ? -4.518 -8.729 16.926 1.00 39.16 548 VAL A N 1
ATOM 4335 C CA . VAL A 1 548 ? -5.694 -8.390 17.722 1.00 39.16 548 VAL A CA 1
ATOM 4336 C C . VAL A 1 548 ? -5.789 -6.871 17.741 1.00 39.16 548 VAL A C 1
ATOM 4338 O O . VAL A 1 548 ? -5.169 -6.219 18.582 1.00 39.16 548 VAL A O 1
ATOM 4341 N N . ILE A 1 549 ? -6.614 -6.292 16.863 1.00 40.34 549 ILE A N 1
ATOM 4342 C CA . ILE A 1 549 ? -7.287 -5.038 17.213 1.00 40.34 549 ILE A CA 1
ATOM 4343 C C . ILE A 1 549 ? -8.162 -5.405 18.412 1.00 40.34 549 ILE A C 1
ATOM 4345 O O . ILE A 1 549 ? -9.309 -5.820 18.268 1.00 40.34 549 ILE A O 1
ATOM 4349 N N . ALA A 1 550 ? -7.581 -5.382 19.610 1.00 41.09 550 ALA A N 1
ATOM 4350 C CA . ALA A 1 550 ? -8.370 -5.449 20.817 1.00 41.09 550 ALA A CA 1
ATOM 4351 C C . ALA A 1 550 ? -9.174 -4.158 20.791 1.00 41.09 550 ALA A C 1
ATOM 4353 O O . ALA A 1 550 ? -8.585 -3.080 20.753 1.00 41.09 550 ALA A O 1
ATOM 4354 N N . GLU A 1 551 ? -10.501 -4.254 20.724 1.00 40.12 551 GLU A N 1
ATOM 4355 C CA . GLU A 1 551 ? -11.346 -3.093 20.978 1.00 40.12 551 GLU A CA 1
ATOM 4356 C C . GLU A 1 551 ? -10.808 -2.396 22.228 1.00 40.12 551 GLU A C 1
ATOM 4358 O O . GLU A 1 551 ? -10.467 -3.069 23.207 1.00 40.12 551 GLU A O 1
ATOM 4363 N N . SER A 1 552 ? -10.647 -1.071 22.156 1.00 37.62 552 SER A N 1
ATOM 4364 C CA . SER A 1 552 ? -10.148 -0.270 23.273 1.00 37.62 552 SER A CA 1
ATOM 4365 C C . SER A 1 552 ? -10.897 -0.696 24.543 1.00 37.62 552 SER A C 1
ATOM 4367 O O . SER A 1 552 ? -12.117 -0.511 24.589 1.00 37.62 552 SER A O 1
ATOM 4369 N N . PRO A 1 553 ? -10.236 -1.321 25.540 1.00 48.16 553 PRO A N 1
ATOM 4370 C CA . PRO A 1 553 ? -10.948 -1.806 26.711 1.00 48.16 553 PRO A CA 1
ATOM 4371 C C . PRO A 1 553 ? -11.659 -0.633 27.399 1.00 48.16 553 PRO A C 1
ATOM 4373 O O . PRO A 1 553 ? -11.138 0.488 27.403 1.00 48.16 553 PRO A O 1
ATOM 4376 N N . GLU A 1 554 ? -12.842 -0.875 27.978 1.00 41.72 554 GLU A N 1
ATOM 4377 C CA . GLU A 1 554 ? -13.594 0.164 28.694 1.00 41.72 554 GLU A CA 1
ATOM 4378 C C . GLU A 1 554 ? -12.674 0.929 29.665 1.00 41.72 554 GLU A C 1
ATOM 4380 O O . GLU A 1 554 ? -11.995 0.341 30.510 1.00 41.72 554 GLU A O 1
ATOM 4385 N N . GLY A 1 555 ? -12.636 2.258 29.523 1.00 41.47 555 GLY A N 1
ATOM 4386 C CA . GLY A 1 555 ? -11.847 3.154 30.373 1.00 41.47 555 GLY A CA 1
ATOM 4387 C C . GLY A 1 555 ? -10.505 3.628 29.802 1.00 41.47 555 GLY A C 1
ATOM 4388 O O . GLY A 1 555 ? -9.891 4.504 30.417 1.00 41.47 555 GLY A O 1
ATOM 4389 N N . VAL A 1 556 ? -10.049 3.134 28.644 1.00 38.06 556 VAL A N 1
ATOM 4390 C CA . VAL A 1 556 ? -8.880 3.695 27.936 1.00 38.06 556 VAL A CA 1
ATOM 4391 C C . VAL A 1 556 ? -9.276 5.017 27.265 1.00 38.06 556 VAL A C 1
ATOM 4393 O O . VAL A 1 556 ? -10.095 5.046 26.353 1.00 38.06 556 VAL A O 1
ATOM 4396 N N . GLU A 1 557 ? -8.702 6.126 27.734 1.00 41.03 557 GLU A N 1
ATOM 4397 C CA . GLU A 1 557 ? -8.858 7.453 27.124 1.00 41.03 557 GLU A CA 1
ATOM 4398 C C . GLU A 1 557 ? -7.541 7.827 26.443 1.00 41.03 557 GLU A C 1
ATOM 4400 O O . GLU A 1 557 ? -6.479 7.744 27.063 1.00 41.03 557 GLU A O 1
ATOM 4405 N N . SER A 1 558 ? -7.612 8.258 25.185 1.00 34.75 558 SER A N 1
ATOM 4406 C CA . SER A 1 558 ? -6.509 8.968 24.542 1.00 34.75 558 SER A CA 1
ATOM 4407 C C . SER A 1 558 ? -6.526 10.411 25.043 1.00 34.75 558 SER A C 1
ATOM 4409 O O . SER A 1 558 ? -7.501 11.134 24.829 1.00 34.75 558 SER A O 1
ATOM 4411 N N . ILE A 1 559 ? -5.483 10.825 25.761 1.00 35.75 559 ILE A N 1
ATOM 4412 C CA . ILE A 1 559 ? -5.328 12.218 26.186 1.00 35.75 559 ILE A CA 1
ATOM 4413 C C . ILE A 1 559 ? -4.306 12.847 25.247 1.00 35.75 559 ILE A C 1
ATOM 4415 O O . ILE A 1 559 ? -3.118 12.546 25.316 1.00 35.75 559 ILE A O 1
ATOM 4419 N N . SER A 1 560 ? -4.763 13.755 24.386 1.00 31.62 560 SER A N 1
ATOM 4420 C CA . SER A 1 560 ? -3.864 14.610 23.613 1.00 31.62 560 SER A CA 1
ATOM 4421 C C . SER A 1 560 ? -3.189 15.598 24.565 1.00 31.62 560 SER A C 1
ATOM 4423 O O . SER A 1 560 ? -3.794 16.593 24.965 1.00 31.62 560 SER A O 1
ATOM 4425 N N . ILE A 1 561 ? -1.942 15.327 24.950 1.00 35.38 561 ILE A N 1
ATOM 4426 C CA . ILE A 1 561 ? -1.116 16.296 25.677 1.00 35.38 561 ILE A CA 1
ATOM 4427 C C . ILE A 1 561 ? -0.699 17.374 24.674 1.00 35.38 561 ILE A C 1
ATOM 4429 O O . ILE A 1 561 ? 0.095 17.130 23.769 1.00 35.38 561 ILE A O 1
ATOM 4433 N N . THR A 1 562 ? -1.271 18.569 24.805 1.00 36.50 562 THR A N 1
ATOM 4434 C CA . THR A 1 562 ? -0.864 19.731 24.004 1.00 36.50 562 THR A CA 1
ATOM 4435 C C . THR A 1 562 ? 0.407 20.358 24.592 1.00 36.50 562 THR A C 1
ATOM 4437 O O . THR A 1 562 ? 0.663 20.193 25.787 1.00 36.50 562 THR A O 1
ATOM 4440 N N . PRO A 1 563 ? 1.187 21.140 23.823 1.00 34.91 563 PRO A N 1
ATOM 4441 C CA . PRO A 1 563 ? 2.305 21.911 24.376 1.00 34.91 563 PRO A CA 1
ATOM 4442 C C . PRO A 1 563 ? 1.915 22.771 25.593 1.00 34.91 563 PRO A C 1
ATOM 4444 O O . PRO A 1 563 ? 2.669 22.850 26.559 1.00 34.91 563 PRO A O 1
ATOM 4447 N N . ALA A 1 564 ? 0.686 23.298 25.621 1.00 35.69 564 ALA A N 1
ATOM 4448 C CA . ALA A 1 564 ? 0.153 24.060 26.751 1.00 35.69 564 ALA A CA 1
ATOM 4449 C C . ALA A 1 564 ? -0.036 23.221 28.034 1.00 35.69 564 ALA A C 1
ATOM 4451 O O . ALA A 1 564 ? 0.024 23.763 29.133 1.00 35.69 564 ALA A O 1
ATOM 4452 N N . ASN A 1 565 ? -0.235 21.901 27.920 1.00 41.94 565 ASN A N 1
ATOM 4453 C CA . ASN A 1 565 ? -0.277 20.993 29.072 1.00 41.94 565 ASN A CA 1
ATOM 4454 C C . ASN A 1 565 ? 1.117 20.723 29.661 1.00 41.94 565 ASN A C 1
ATOM 4456 O O . ASN A 1 565 ? 1.209 20.360 30.831 1.00 41.94 565 ASN A O 1
ATOM 4460 N N . MET A 1 566 ? 2.184 20.907 28.875 1.00 38.78 566 MET A N 1
ATOM 4461 C CA . MET A 1 566 ? 3.570 20.750 29.331 1.00 38.78 566 MET A CA 1
ATOM 4462 C C . MET A 1 566 ? 4.107 22.021 30.000 1.00 38.78 566 MET A C 1
ATOM 4464 O O . MET A 1 566 ? 4.859 21.934 30.964 1.00 38.78 566 MET A O 1
ATOM 4468 N N . GLU A 1 567 ? 3.690 23.203 29.537 1.00 36.22 567 GLU A N 1
ATOM 4469 C CA . GLU A 1 567 ? 4.106 24.494 30.112 1.00 36.22 567 GLU A CA 1
ATOM 4470 C C . GLU A 1 567 ? 3.531 24.753 31.517 1.00 36.22 567 GLU A C 1
ATOM 4472 O O . GLU A 1 567 ? 4.080 25.550 32.276 1.00 36.22 567 GLU A O 1
ATOM 4477 N N . SER A 1 568 ? 2.447 24.065 31.895 1.00 35.28 568 SER A N 1
ATOM 4478 C CA . SER A 1 568 ? 1.844 24.149 33.232 1.00 35.28 568 SER A CA 1
ATOM 4479 C C . SER A 1 568 ? 2.467 23.215 34.278 1.00 35.28 568 SER A C 1
ATOM 4481 O O . SER A 1 568 ? 2.029 23.236 35.428 1.00 35.28 568 SER A O 1
ATOM 4483 N N . CYS A 1 569 ? 3.455 22.389 33.917 1.00 30.69 569 CYS A N 1
ATOM 4484 C CA . CYS A 1 569 ? 4.158 21.552 34.887 1.00 30.69 569 CYS A CA 1
ATOM 4485 C C . CYS A 1 569 ? 5.107 22.419 35.732 1.00 30.69 569 CYS A C 1
ATOM 4487 O O . CYS A 1 569 ? 6.031 23.022 35.179 1.00 30.69 569 CYS A O 1
ATOM 4489 N N . PRO A 1 570 ? 4.931 22.492 37.065 1.00 28.38 570 PRO A N 1
ATOM 4490 C CA . PRO A 1 570 ? 5.933 23.103 37.918 1.00 28.38 570 PRO A CA 1
ATOM 4491 C C . PRO A 1 570 ? 7.172 22.207 37.870 1.00 28.38 570 PRO A C 1
ATOM 4493 O O . PRO A 1 570 ? 7.147 21.072 38.341 1.00 28.38 570 PRO A O 1
ATOM 4496 N N . ILE A 1 571 ? 8.236 22.710 37.249 1.00 28.92 571 ILE A N 1
ATOM 4497 C CA . ILE A 1 571 ? 9.562 22.095 37.290 1.00 28.92 571 ILE A CA 1
ATOM 4498 C C . ILE A 1 571 ? 9.977 22.062 38.767 1.00 28.92 571 ILE A C 1
ATOM 4500 O O . ILE A 1 571 ? 10.179 23.122 39.365 1.00 28.92 571 ILE A O 1
ATOM 4504 N N . TRP A 1 572 ? 10.033 20.864 39.349 1.00 27.84 572 TRP A N 1
ATOM 4505 C CA . TRP A 1 572 ? 10.684 20.596 40.631 1.00 27.84 572 TRP A CA 1
ATOM 4506 C C . TRP A 1 572 ? 12.106 20.114 40.390 1.00 27.84 572 TRP A C 1
ATOM 4508 O O . TRP A 1 572 ? 12.278 19.295 39.460 1.00 27.84 572 TRP A O 1
#

pLDDT: mean 70.67, std 25.15, range [21.58, 98.62]

Organism: NCBI:txid2528016

Radius of gyration: 31.99 Å; chains: 1; bounding box: 93×79×115 Å

Secondary structure (DSSP, 8-state):
---HHHHHHHHHHHHTT--------EEEEEEE-TT-TTTHHHHHHHHHHHHHHHHHHS-GGGEEEEEEEGGG-SHHHHHHHHHH----TT-EEEEEEEEEEEEETTEEEEE-TTS-EEEHHHHHHHHHTS--SEEEEEEEEESEEEPP--PPPP---PPPPSS--HHHIIIIIS--EEEEEESS-TT---EEETTTEEHHHHHHHSPTTTT---SSS--------SSSS-----------S---S---HHHHHHHHHHHHHHHHHHHTT-S-------------------EEEEEETTTTEEEEEE-----EEETTEEE---------------------PPP---PPPPPPP-TT-EEEEETTEE--SHHHHHHHHHHHHHS-SEEEEEEE-TTT--EEEEEEE--TTT-GGGGEEEEEETTTEEEEEEE-TTSTGGGPEEEEEE--SS-TTTTT-EEEEEEEEE-TTSTT-EEEEEEEEEE-TTTTTT--TT-EEEEETTEE--SHHHHHHHHHHS-SEEEEEEE-TTT--EEEEEEEPPPPPS-------TT--B----HHHHHTS---

Foldseek 3Di:
DDDVVVVVVVVVVVVVPPPPLFAQAEEEEEEAELQDPQQNQQRVLLLVLVVLLCQLAAAPSRYHYDYHYHPSDDPCSLLVVLLPPPAALSHEYEYAYFEAWDDDPQWIWGQTPVRDTDTVVSVQVSQQPDSHQEYEYEYLHFDDEDEADDQPRAPSPHHGDPHRHPVNCVVGGPHGDYYYHYQDGVVDGFYAYRNNGGPVSCLVRHDPQSVHDPPPDQDFPFPDDPDDDDTPTDRDDDDPPDDPDDDDPVVVVVVVVVVVVVVVVVVVVPPDDDDDDDDDDDDDDDDDDFWDWDADPVVRDIDIDGDDFDWDDDPPDTDTDDDDDDDDDDDDDDDDDDDDDDDPDPDDDWDAQDFQKWWQDKPNQGDFFPVSLVVSLVVCLVDAQKIKTWTLRQAPSWIWIWIFGHDSVPQRSQQFDWDGQPRGTTTGRDGHPPGRRRVITTDDIGHDPPPPPVPWFFDFDWDKDADLLDPPDIAIWTQGQGGDPQCCVPDDRQKTWQAKQQKGCRDPVSVSLSLQPHDQWIWIWIQHRPPSDIDIDTGGTRHHHPVDPPPNPPPTDRDPCDPVSVVPNDDD

Sequence (572 aa):
MPRPKLLASLLLASLALCPSANAERLFVLIAGDTSNEVVSDGIQRNMEWIRDTFYSGVPNSQLVVRFLEGQKINQAAILGSIAACPVEEEDTVVFWWLGRC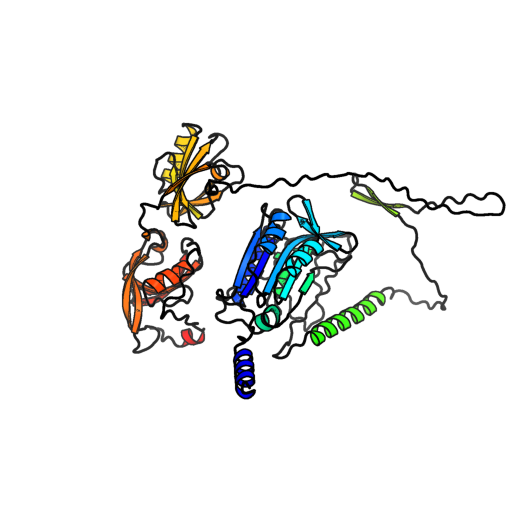DFEQEERVLLLPDETKLRSTEVRDQLSAKPARLAVMVIDGYQRTLPAAELPEPTLCAAPATEIKPLFRSLFFEPTGMIEIDSAQVGQRPLLITMTGGLLTCGLTLPPGVLGDTNDEPGFLELSTPTDQREIVLERGLLWRDLGDEVRWDTVLSQLRATTSANYRRALGRSHSGSGQTPSFGETRLKYDDVFIEWNKWSNQFRARPRQTRVVREGDRETTYQGEREIHSEIKMTNPIGDLDPDPTFEPEPFEMMPGDHLIEVNGKPIHTEREFQNAMQDLHRGPSEVRFAVIDNLSGRRVEYQTQMNPQTDSNFGIKPWYWKDSLVIVHEVRPGSPAGRAKTLRITPSDHPKEIGLGIHGELIEIDDPFRDGKRMHGILVKSVVDSLRNDLQPGDIVLMIDGCTVKSKEGYRYALTNARQLAGIWIVNGRTKEVEHRHVFLPHTPPDVIAESPEGVESISITPANMESCPIW